Protein 8OKW (pdb70)

Foldseek 3Di:
DWQKKKKWFAAAQPKWKDAAQDKDFTAADPRTDHIDMDHQWDPQPRYPGAKIKGQKDFFAKKKKKKFWPWKAWPDAPKKKKKWKDFPPDTAFIDMHHVHIHGMGMGMDGGRGMDGGTMIGIIMHIPDGPTMIMGHNHDGPPIMMMMTMDGD/DWQKKKKWFAAAQPKWKDAAQDWDFTAAGVGTDHIDMDHQWDAQPRYDGAKIKGQKDFFAKKKKKKFWPWKAWPDAPKKKKKWKDFPDDIAFIDMHHVHIHGMGMGMDGGRGMDGGTMIGIIMHINDGPTMIMGHRHDGPPTMMMMTMDGD/DQFQKKKKWFAAAQPKFKDAAQDWDFTAAGPRTDFIDMDHQWDDQPRYPGAKIKGQKDFFAKKKKKKFWPWKAWPDAPKKKWKWKDFPPDIAFIDMHHVHIHGMGMGMDGGRGMDGGTMIGIIMHIPDGPTMIMGHRNDGPPTMMMMTMGGD

Sequence (454 aa):
TLMGSLTMLGKAGCQWEHANTSFASFSNVVACNTATVTGLASAPTEGKIPGIRFANLPAGDYELTVLIFSMYPVDAGVYCRYRLWDGTNFSGMAGAYESEIYQMTGLFSYATDQTNLTFYVQAQTLTATKNCRADITVPGQDKMQIYLKKLTLMGSLTMLGKAGCQWEHANTSFASFSNVVACNTATVTGLASAPTEGKIPGIRFANLPAGDYELTVLIFSMYPVDAGVYCRYRLWDGTNFSGMAGAYESEIYQMTGLFSYATDQTNLTFYVQAQTLTATKNCRADITVPGQDKMQIYLKKLSTLMGSLTMLGKAGCQWEHANTSFASFSNVVACNTATVTGLASAPTEGKIPGIRRFANLPAGDYELTVLIFSMYPVDAGVYCRYRLWDGTNFSGMAGAYESEIYQMTGLFSYATDQTNLTFYVQAQTLTATKNCRADITVPGQDKMQIYLKKL

Structure (mmCIF, N/CA/C/O backbone):
data_8OKW
#
_entry.id   8OKW
#
_cell.length_a   52.161
_cell.length_b   87.682
_cell.length_c   52.754
_cell.angle_alpha   90.00
_cell.angle_beta   118.88
_cell.angle_gamma   90.00
#
_symmetry.space_group_name_H-M   'P 1 21 1'
#
loop_
_entity.id
_entity.type
_entity.pdbx_description
1 polymer 'Cell wall surface anchor family protein'
2 water water
#
loop_
_atom_site.group_PDB
_atom_site.id
_atom_site.type_symbol
_atom_site.label_atom_id
_atom_site.label_alt_id
_atom_site.label_comp_id
_atom_site.label_asym_id
_atom_site.label_entity_id
_atom_site.label_seq_id
_atom_site.pdbx_PDB_ins_code
_atom_site.Cartn_x
_atom_site.Cartn_y
_atom_site.Cartn_z
_atom_site.occupancy
_atom_site.B_iso_or_equiv
_atom_site.auth_seq_id
_atom_site.auth_comp_id
_atom_site.auth_asym_id
_atom_site.auth_atom_id
_atom_site.pdbx_PDB_model_num
ATOM 1 N N . THR A 1 11 ? 25.032 -3.818 10.207 1.00 28.73 693 THR C N 1
ATOM 2 C CA . THR A 1 11 ? 25.552 -4.021 8.835 1.00 20.03 693 THR C CA 1
ATOM 3 C C . THR A 1 11 ? 24.566 -4.855 8.006 1.00 19.12 693 THR C C 1
ATOM 4 O O . THR A 1 11 ? 24.062 -5.860 8.473 1.00 13.28 693 THR C O 1
ATOM 8 N N . LEU A 1 12 ? 24.352 -4.382 6.802 1.00 12.88 694 LEU C N 1
ATOM 9 C CA . LEU A 1 12 ? 23.384 -4.990 5.853 1.00 13.24 694 LEU C CA 1
ATOM 10 C C . LEU A 1 12 ? 23.939 -6.317 5.315 1.00 17.62 694 LEU C C 1
ATOM 11 O O . LEU A 1 12 ? 24.794 -6.290 4.490 1.00 21.38 694 LEU C O 1
ATOM 16 N N . MET A 1 13 ? 23.449 -7.440 5.804 1.00 12.90 695 MET C N 1
ATOM 17 C CA . MET A 1 13 ? 23.910 -8.737 5.342 1.00 11.59 695 MET C CA 1
ATOM 18 C C . MET A 1 13 ? 23.429 -9.035 3.922 1.00 11.90 695 MET C C 1
ATOM 19 O O . MET A 1 13 ? 24.163 -9.653 3.132 1.00 12.82 695 MET C O 1
ATOM 24 N N . GLY A 1 14 ? 22.222 -8.604 3.575 1.00 7.84 696 GLY C N 1
ATOM 25 C CA . GLY A 1 14 ? 21.701 -8.833 2.239 1.00 8.46 696 GLY C CA 1
ATOM 26 C C . GLY A 1 14 ? 20.272 -8.346 2.154 1.00 10.20 696 GLY C C 1
ATOM 27 O O . GLY A 1 14 ? 19.605 -8.123 3.170 1.00 9.73 696 GLY C O 1
ATOM 28 N N . SER A 1 15 ? 19.799 -8.190 0.909 1.00 8.30 697 SER C N 1
ATOM 29 C CA . SER A 1 15 ? 18.429 -7.716 0.730 1.00 6.78 697 SER C CA 1
ATOM 30 C C . SER A 1 15 ? 17.780 -8.364 -0.488 1.00 9.22 697 SER C C 1
ATOM 31 O O . SER A 1 15 ? 18.456 -8.924 -1.361 1.00 9.03 697 SER C O 1
ATOM 34 N N . LEU A 1 16 ? 16.455 -8.233 -0.551 1.00 8.05 698 LEU C N 1
ATOM 35 C CA . LEU A 1 16 ? 15.634 -8.847 -1.587 1.00 7.47 698 LEU C CA 1
ATOM 36 C C . LEU A 1 16 ? 14.476 -7.890 -1.841 1.00 8.51 698 LEU C C 1
ATOM 37 O O . LEU A 1 16 ? 13.838 -7.426 -0.890 1.00 9.45 698 LEU C O 1
ATOM 42 N N . THR A 1 17 ? 14.259 -7.542 -3.113 1.00 8.79 699 THR C N 1
ATOM 43 C CA . THR A 1 17 ? 13.249 -6.579 -3.545 1.00 7.97 699 THR C CA 1
ATOM 44 C C . THR A 1 17 ? 12.434 -7.215 -4.657 1.00 10.92 699 THR C C 1
ATOM 45 O O . THR A 1 17 ? 13.008 -7.746 -5.608 1.00 11.19 699 THR C O 1
ATOM 49 N N . MET A 1 18 ? 11.106 -7.177 -4.549 1.00 7.45 700 MET C N 1
ATOM 50 C CA . MET A 1 18 ? 10.229 -7.637 -5.610 1.00 9.79 700 MET C CA 1
ATOM 51 C C . MET A 1 18 ? 9.248 -6.512 -5.872 1.00 7.49 700 MET C C 1
ATOM 52 O O . MET A 1 18 ? 8.574 -6.047 -4.944 1.00 7.17 700 MET C O 1
ATOM 57 N N . LEU A 1 19 ? 9.219 -6.039 -7.112 1.00 9.85 701 LEU C N 1
ATOM 58 C CA . LEU A 1 19 ? 8.314 -4.980 -7.539 1.00 8.79 701 LEU C CA 1
ATOM 59 C C . LEU A 1 19 ? 6.953 -5.579 -7.885 1.00 7.47 701 LEU C C 1
ATOM 60 O O . LEU A 1 19 ? 6.841 -6.728 -8.330 1.00 7.93 701 LEU C O 1
ATOM 65 N N . GLY A 1 20 ? 5.914 -4.804 -7.630 1.00 6.96 702 GLY C N 1
ATOM 66 C CA . GLY A 1 20 ? 4.562 -5.298 -7.781 1.00 6.86 702 GLY C CA 1
ATOM 67 C C . GLY A 1 20 ? 4.197 -5.553 -9.236 1.00 9.02 702 GLY C C 1
ATOM 68 O O . GLY A 1 20 ? 4.792 -5.022 -10.171 1.00 6.96 702 GLY C O 1
ATOM 69 N N . LYS A 1 21 ? 3.179 -6.391 -9.426 1.00 7.41 703 LYS C N 1
ATOM 70 C CA . LYS A 1 21 ? 2.841 -6.892 -10.750 1.00 8.64 703 LYS C CA 1
ATOM 71 C C . LYS A 1 21 ? 1.474 -7.538 -10.614 1.00 8.08 703 LYS C C 1
ATOM 72 O O . LYS A 1 21 ? 1.213 -8.215 -9.599 1.00 5.99 703 LYS C O 1
ATOM 78 N N . ALA A 1 22 ? 0.580 -7.258 -11.586 1.00 6.17 704 ALA C N 1
ATOM 79 C CA . ALA A 1 22 ? -0.763 -7.826 -11.571 1.00 7.06 704 ALA C CA 1
ATOM 80 C C . ALA A 1 22 ? -0.694 -9.330 -11.294 1.00 7.02 704 ALA C C 1
ATOM 81 O O . ALA A 1 22 ? 0.140 -10.044 -11.855 1.00 7.29 704 ALA C O 1
ATOM 83 N N . GLY A 1 23 ? -1.556 -9.820 -10.407 1.00 5.47 705 GLY C N 1
ATOM 84 C CA . GLY A 1 23 ? -1.553 -11.257 -10.127 1.00 7.05 705 GLY C CA 1
ATOM 85 C C . GLY A 1 23 ? -0.597 -11.684 -9.054 1.00 8.72 705 GLY C C 1
ATOM 86 O O . GLY A 1 23 ? -0.719 -12.818 -8.562 1.00 9.73 705 GLY C O 1
ATOM 87 N N . CYS A 1 24 ? 0.375 -10.822 -8.677 1.00 8.46 706 CYS C N 1
ATOM 88 C CA . CYS A 1 24 ? 1.362 -11.130 -7.626 1.00 7.31 706 CYS C CA 1
ATOM 89 C C . CYS A 1 24 ? 0.717 -10.881 -6.253 1.00 11.49 706 CYS C C 1
ATOM 90 O O . CYS A 1 24 ? 0.944 -9.855 -5.606 1.00 10.19 706 CYS C O 1
ATOM 93 N N . GLN A 1 25 ? -0.071 -11.843 -5.805 1.00 8.51 707 GLN C N 1
ATOM 94 C CA . GLN A 1 25 ? -0.567 -11.853 -4.445 1.00 9.32 707 GLN C CA 1
ATOM 95 C C . GLN A 1 25 ? -0.526 -13.296 -3.978 1.00 8.11 707 GLN C C 1
ATOM 96 O O . GLN A 1 25 ? -0.765 -14.219 -4.761 1.00 9.01 707 GLN C O 1
ATOM 102 N N . TRP A 1 26 ? -0.227 -13.468 -2.701 1.00 7.69 708 TRP C N 1
ATOM 103 C CA . TRP A 1 26 ? -0.108 -14.753 -2.042 1.00 8.83 708 TRP C CA 1
ATOM 104 C C . TRP A 1 26 ? -1.211 -14.885 -0.996 1.00 9.62 708 TRP C C 1
ATOM 105 O O . TRP A 1 26 ? -1.530 -13.915 -0.308 1.00 7.21 708 TRP C O 1
ATOM 116 N N . GLU A 1 27 ? -1.780 -16.080 -0.843 1.00 9.14 709 GLU C N 1
ATOM 117 C CA . GLU A 1 27 ? -2.752 -16.256 0.224 1.00 7.55 709 GLU C CA 1
ATOM 118 C C . GLU A 1 27 ? -2.871 -17.726 0.529 1.00 11.19 709 GLU C C 1
ATOM 119 O O . GLU A 1 27 ? -2.537 -18.580 -0.297 1.00 8.18 709 GLU C O 1
ATOM 125 N N . HIS A 1 28 ? -3.335 -17.997 1.746 1.00 8.92 710 HIS C N 1
ATOM 126 C CA . HIS A 1 28 ? -3.760 -19.350 2.096 1.00 9.95 710 HIS C CA 1
ATOM 127 C C . HIS A 1 28 ? -4.716 -19.230 3.265 1.00 7.05 710 HIS C C 1
ATOM 128 O O . HIS A 1 28 ? -4.863 -18.159 3.856 1.00 9.12 710 HIS C O 1
ATOM 135 N N . ALA A 1 29 ? -5.409 -20.317 3.536 1.00 7.53 711 ALA C N 1
ATOM 136 C CA . ALA A 1 29 ? -6.396 -20.388 4.604 1.00 9.89 711 ALA C CA 1
ATOM 137 C C . ALA A 1 29 ? -6.015 -21.480 5.583 1.00 8.78 711 ALA C C 1
ATOM 138 O O . ALA A 1 29 ? -6.857 -22.241 6.063 1.00 9.95 711 ALA C O 1
ATOM 140 N N . ASN A 1 30 ? -4.729 -21.554 5.889 1.00 9.64 712 ASN C N 1
ATOM 141 C CA . ASN A 1 30 ? -4.237 -22.551 6.823 1.00 11.12 712 ASN C CA 1
ATOM 142 C C . ASN A 1 30 ? -4.457 -22.037 8.234 1.00 11.81 712 ASN C C 1
ATOM 143 O O . ASN A 1 30 ? -4.057 -20.907 8.561 1.00 10.15 712 ASN C O 1
ATOM 148 N N . THR A 1 31 ? -5.124 -22.847 9.059 1.00 10.59 713 THR C N 1
ATOM 149 C CA . THR A 1 31 ? -5.296 -22.449 10.449 1.00 10.29 713 THR C CA 1
ATOM 150 C C . THR A 1 31 ? -4.067 -22.727 11.285 1.00 10.45 713 THR C C 1
ATOM 151 O O . THR A 1 31 ? -4.038 -22.345 12.454 1.00 13.35 713 THR C O 1
ATOM 155 N N . SER A 1 32 ? -3.046 -23.325 10.678 1.00 9.13 714 SER C N 1
ATOM 156 C CA . SER A 1 32 ? -1.741 -23.463 11.367 1.00 11.00 714 SER C CA 1
ATOM 157 C C . SER A 1 32 ? -0.764 -22.529 10.636 1.00 10.58 714 SER C C 1
ATOM 158 O O . SER A 1 32 ? -0.960 -22.311 9.428 1.00 10.65 714 SER C O 1
ATOM 161 N N . PHE A 1 33 ? 0.210 -21.961 11.343 1.00 8.06 715 PHE C N 1
ATOM 162 C CA . PHE A 1 33 ? 1.132 -21.004 10.689 1.00 8.42 715 PHE C CA 1
ATOM 163 C C . PHE A 1 33 ? 1.751 -21.688 9.470 1.00 10.69 715 PHE C C 1
ATOM 164 O O . PHE A 1 33 ? 2.214 -22.830 9.587 1.00 8.13 715 PHE C O 1
ATOM 172 N N . ALA A 1 34 ? 1.745 -20.992 8.337 1.00 7.62 716 ALA C N 1
ATOM 173 C CA . ALA A 1 34 ? 2.410 -21.568 7.152 1.00 10.59 716 ALA C CA 1
ATOM 174 C C . ALA A 1 34 ? 2.928 -20.475 6.217 1.00 10.92 716 ALA C C 1
ATOM 175 O O . ALA A 1 34 ? 2.310 -19.407 6.147 1.00 8.95 716 ALA C O 1
ATOM 177 N N . SER A 1 35 ? 4.051 -20.745 5.560 1.00 11.53 717 SER C N 1
ATOM 178 C CA . SER A 1 35 ? 4.599 -19.846 4.555 1.00 9.97 717 SER C CA 1
ATOM 179 C C . SER A 1 35 ? 3.673 -19.776 3.345 1.00 10.85 717 SER C C 1
ATOM 180 O O . SER A 1 35 ? 2.796 -20.627 3.148 1.00 7.74 717 SER C O 1
ATOM 183 N N . PHE A 1 36 ? 3.880 -18.754 2.526 1.00 9.75 718 PHE C N 1
ATOM 184 C CA . PHE A 1 36 ? 3.183 -18.676 1.249 1.00 9.35 718 PHE C CA 1
ATOM 185 C C . PHE A 1 36 ? 3.987 -19.438 0.196 1.00 14.83 718 PHE C C 1
ATOM 186 O O . PHE A 1 36 ? 5.152 -19.804 0.421 1.00 14.18 718 PHE C O 1
ATOM 194 N N . SER A 1 37 ? 3.354 -19.694 -0.963 1.00 10.20 719 SER C N 1
ATOM 195 C CA . SER A 1 37 ? 3.935 -20.541 -1.989 1.00 7.84 719 SER C CA 1
ATOM 196 C C . SER A 1 37 ? 4.108 -19.771 -3.299 1.00 10.31 719 SER C C 1
ATOM 197 O O . SER A 1 37 ? 3.476 -18.736 -3.518 1.00 9.97 719 SER C O 1
ATOM 200 N N . ASN A 1 38 ? 4.980 -20.301 -4.167 1.00 9.33 720 ASN C N 1
ATOM 201 C CA . ASN A 1 38 ? 5.334 -19.665 -5.420 1.00 11.34 720 ASN C CA 1
ATOM 202 C C . ASN A 1 38 ? 4.107 -19.242 -6.221 1.00 10.69 720 ASN C C 1
ATOM 203 O O . ASN A 1 38 ? 3.181 -20.027 -6.437 1.00 8.16 720 ASN C O 1
ATOM 208 N N . VAL A 1 39 ? 4.123 -17.991 -6.685 1.00 12.21 721 VAL C N 1
ATOM 209 C CA . VAL A 1 39 ? 3.140 -17.480 -7.654 1.00 11.15 721 VAL C CA 1
ATOM 210 C C . VAL A 1 39 ? 3.910 -17.053 -8.916 1.00 11.77 721 VAL C C 1
ATOM 211 O O . VAL A 1 39 ? 4.776 -16.168 -8.848 1.00 7.08 721 VAL C O 1
ATOM 215 N N . VAL A 1 40 ? 3.583 -17.666 -10.066 1.00 8.89 722 VAL C N 1
ATOM 216 C CA . VAL A 1 40 ? 4.413 -17.455 -11.257 1.00 10.98 722 VAL C CA 1
ATOM 217 C C . VAL A 1 40 ? 4.287 -16.010 -11.797 1.00 11.99 722 VAL C C 1
ATOM 218 O O . VAL A 1 40 ? 5.248 -15.465 -12.373 1.00 9.93 722 VAL C O 1
ATOM 222 N N . ALA A 1 41 ? 3.137 -15.358 -11.590 1.00 9.98 723 ALA C N 1
ATOM 223 C CA . ALA A 1 41 ? 2.955 -14.014 -12.103 1.00 9.13 723 ALA C CA 1
ATOM 224 C C . ALA A 1 41 ? 3.878 -12.987 -11.464 1.00 9.51 723 ALA C C 1
ATOM 225 O O . ALA A 1 41 ? 4.034 -11.902 -12.030 1.00 9.95 723 ALA C O 1
ATOM 227 N N . CYS A 1 42 ? 4.452 -13.270 -10.296 1.00 8.36 724 CYS C N 1
ATOM 228 C CA . CYS A 1 42 ? 5.288 -12.294 -9.614 1.00 9.35 724 CYS C CA 1
ATOM 229 C C . CYS A 1 42 ? 6.544 -12.000 -10.425 1.00 8.82 724 CYS C C 1
ATOM 230 O O . CYS A 1 42 ? 6.984 -12.819 -11.223 1.00 10.05 724 CYS C O 1
ATOM 233 N N . ASN A 1 43 ? 7.123 -10.818 -10.211 1.00 10.17 725 ASN C N 1
ATOM 234 C CA . ASN A 1 43 ? 8.406 -10.499 -10.796 1.00 9.86 725 ASN C CA 1
ATOM 235 C C . ASN A 1 43 ? 9.472 -11.315 -10.098 1.00 15.24 725 ASN C C 1
ATOM 236 O O . ASN A 1 43 ? 9.344 -11.637 -8.913 1.00 11.92 725 ASN C O 1
ATOM 241 N N . THR A 1 44 ? 10.550 -11.621 -10.833 1.00 10.98 726 THR C N 1
ATOM 242 C CA . THR A 1 44 ? 11.762 -12.102 -10.184 1.00 16.23 726 THR C CA 1
ATOM 243 C C . THR A 1 44 ? 12.323 -11.026 -9.248 1.00 10.73 726 THR C C 1
ATOM 244 O O . THR A 1 44 ? 12.389 -9.841 -9.599 1.00 7.62 726 THR C O 1
ATOM 248 N N . ALA A 1 45 ? 12.644 -11.429 -8.026 1.00 8.82 727 ALA C N 1
ATOM 249 C CA . ALA A 1 45 ? 13.246 -10.513 -7.064 1.00 11.24 727 ALA C CA 1
ATOM 250 C C . ALA A 1 45 ? 14.686 -10.201 -7.457 1.00 12.86 727 ALA C C 1
ATOM 251 O O . ALA A 1 45 ? 15.378 -11.049 -8.037 1.00 11.88 727 ALA C O 1
ATOM 253 N N . THR A 1 46 ? 15.139 -9.012 -7.039 1.00 9.08 728 THR C N 1
ATOM 254 C CA . THR A 1 46 ? 16.561 -8.623 -7.130 1.00 13.33 728 THR C CA 1
ATOM 255 C C . THR A 1 46 ? 17.175 -8.789 -5.727 1.00 13.17 728 THR C C 1
ATOM 256 O O . THR A 1 46 ? 16.517 -8.454 -4.749 1.00 11.12 728 THR C O 1
ATOM 260 N N . VAL A 1 47 ? 18.404 -9.276 -5.667 1.00 11.19 729 VAL C N 1
ATOM 261 C CA . VAL A 1 47 ? 19.042 -9.578 -4.400 1.00 11.09 729 VAL C CA 1
ATOM 262 C C . VAL A 1 47 ? 20.372 -8.837 -4.350 1.00 15.91 729 VAL C C 1
ATOM 263 O O . VAL A 1 47 ? 20.968 -8.519 -5.388 1.00 12.08 729 VAL C O 1
ATOM 267 N N . THR A 1 48 ? 20.797 -8.515 -3.120 1.00 10.90 730 THR C N 1
ATOM 268 C CA . THR A 1 48 ? 22.093 -7.925 -2.862 1.00 9.87 730 THR C CA 1
ATOM 269 C C . THR A 1 48 ? 22.743 -8.639 -1.686 1.00 13.85 730 THR C C 1
ATOM 270 O O . THR A 1 48 ? 22.062 -9.274 -0.850 1.00 10.31 730 THR C O 1
ATOM 274 N N . GLY A 1 49 ? 24.077 -8.477 -1.602 1.00 11.77 731 GLY C N 1
ATOM 275 C CA . GLY A 1 49 ? 24.856 -9.003 -0.501 1.00 10.12 731 GLY C CA 1
ATOM 276 C C . GLY A 1 49 ? 24.904 -10.518 -0.450 1.00 10.90 731 GLY C C 1
ATOM 277 O O . GLY A 1 49 ? 25.185 -11.179 -1.452 1.00 8.58 731 GLY C O 1
ATOM 278 N N . LEU A 1 50 ? 24.618 -11.087 0.715 1.00 8.86 732 LEU C N 1
ATOM 279 C CA . LEU A 1 50 ? 24.653 -12.531 0.888 1.00 11.93 732 LEU C CA 1
ATOM 280 C C . LEU A 1 50 ? 23.314 -13.189 0.590 1.00 10.45 732 LEU C C 1
ATOM 281 O O . LEU A 1 50 ? 23.184 -14.402 0.757 1.00 7.68 732 LEU C O 1
ATOM 286 N N . ALA A 1 51 ? 22.319 -12.425 0.127 1.00 9.49 733 ALA C N 1
ATOM 287 C CA . ALA A 1 51 ? 20.947 -12.904 0.070 1.00 6.46 733 ALA C CA 1
ATOM 288 C C . ALA A 1 51 ? 20.667 -13.572 -1.259 1.00 10.72 733 ALA C C 1
ATOM 289 O O . ALA A 1 51 ? 21.237 -13.208 -2.291 1.00 10.68 733 ALA C O 1
ATOM 291 N N . SER A 1 52 ? 19.730 -14.503 -1.249 1.00 10.09 734 SER C N 1
ATOM 292 C CA . SER A 1 52 ? 19.271 -15.114 -2.485 1.00 10.17 734 SER C CA 1
ATOM 293 C C . SER A 1 52 ? 17.761 -15.307 -2.381 1.00 10.56 734 SER C C 1
ATOM 294 O O . SER A 1 52 ? 17.164 -15.096 -1.325 1.00 10.82 734 SER C O 1
ATOM 297 N N . ALA A 1 53 ? 17.131 -15.690 -3.505 1.00 9.92 735 ALA C N 1
ATOM 298 C CA . ALA A 1 53 ? 15.712 -16.022 -3.428 1.00 11.80 735 ALA C CA 1
ATOM 299 C C . ALA A 1 53 ? 15.508 -17.362 -2.711 1.00 9.78 735 ALA C C 1
ATOM 300 O O . ALA A 1 53 ? 16.334 -18.280 -2.834 1.00 8.73 735 ALA C O 1
ATOM 302 N N . PRO A 1 54 ? 14.420 -17.501 -1.955 1.00 9.47 736 PRO C N 1
ATOM 303 C CA . PRO A 1 54 ? 14.099 -18.816 -1.389 1.00 8.07 736 PRO C CA 1
ATOM 304 C C . PRO A 1 54 ? 14.138 -19.865 -2.489 1.00 12.00 736 PRO C C 1
ATOM 305 O O . PRO A 1 54 ? 13.783 -19.596 -3.643 1.00 10.09 736 PRO C O 1
ATOM 309 N N . THR A 1 55 ? 14.569 -21.079 -2.132 1.00 9.30 737 THR C N 1
ATOM 310 C CA . THR A 1 55 ? 14.509 -22.155 -3.121 1.00 12.79 737 THR C CA 1
ATOM 311 C C . THR A 1 55 ? 13.065 -22.468 -3.499 1.00 12.70 737 THR C C 1
ATOM 312 O O . THR A 1 55 ? 12.820 -22.928 -4.609 1.00 13.20 737 THR C O 1
ATOM 316 N N . GLU A 1 56 ? 12.097 -22.142 -2.641 1.00 11.88 738 GLU C N 1
ATOM 317 C CA . GLU A 1 56 ? 10.685 -22.359 -2.977 1.00 11.66 738 GLU C CA 1
ATOM 318 C C . GLU A 1 56 ? 10.160 -21.423 -4.059 1.00 13.42 738 GLU C C 1
ATOM 319 O O . GLU A 1 56 ? 9.068 -21.667 -4.584 1.00 12.51 738 GLU C O 1
ATOM 325 N N . GLY A 1 57 ? 10.872 -20.348 -4.380 1.00 11.08 739 GLY C N 1
ATOM 326 C CA . GLY A 1 57 ? 10.470 -19.565 -5.541 1.00 11.09 739 GLY C CA 1
ATOM 327 C C . GLY A 1 57 ? 10.064 -18.158 -5.169 1.00 10.87 739 GLY C C 1
ATOM 328 O O . GLY A 1 57 ? 10.653 -17.585 -4.257 1.00 9.93 739 GLY C O 1
ATOM 329 N N . LYS A 1 58 ? 9.075 -17.594 -5.868 1.00 8.86 740 LYS C N 1
ATOM 330 C CA . LYS A 1 58 ? 8.631 -16.205 -5.667 1.00 9.85 740 LYS C CA 1
ATOM 331 C C . LYS A 1 58 ? 7.633 -16.177 -4.509 1.00 9.46 740 LYS C C 1
ATOM 332 O O . LYS A 1 58 ? 6.426 -16.386 -4.691 1.00 6.90 740 LYS C O 1
ATOM 338 N N . ILE A 1 59 ? 8.155 -15.981 -3.297 1.00 6.12 741 ILE C N 1
ATOM 339 C CA . ILE A 1 59 ? 7.317 -15.945 -2.094 1.00 9.54 741 ILE C CA 1
ATOM 340 C C . ILE A 1 59 ? 7.817 -14.811 -1.206 1.00 8.45 741 ILE C C 1
ATOM 341 O O . ILE A 1 59 ? 8.892 -14.260 -1.458 1.00 9.08 741 ILE C O 1
ATOM 346 N N . PRO A 1 60 ? 7.088 -14.446 -0.164 1.00 12.62 742 PRO C N 1
ATOM 347 C CA . PRO A 1 60 ? 7.621 -13.455 0.797 1.00 11.37 742 PRO C CA 1
ATOM 348 C C . PRO A 1 60 ? 8.629 -14.121 1.731 1.00 10.04 742 PRO C C 1
ATOM 349 O O . PRO A 1 60 ? 8.278 -14.824 2.694 1.00 9.80 742 PRO C O 1
ATOM 353 N N . GLY A 1 61 ? 9.899 -13.928 1.429 1.00 9.37 743 GLY C N 1
ATOM 354 C CA . GLY A 1 61 ? 10.967 -14.637 2.136 1.00 6.30 743 GLY C CA 1
ATOM 355 C C . GLY A 1 61 ? 12.296 -14.286 1.508 1.00 8.96 743 GLY C C 1
ATOM 356 O O . GLY A 1 61 ? 12.370 -13.679 0.423 1.00 5.48 743 GLY C O 1
ATOM 357 N N . ILE A 1 62 ? 13.358 -14.646 2.224 1.00 8.02 744 ILE C N 1
ATOM 358 C CA . ILE A 1 62 ? 14.704 -14.340 1.757 1.00 7.59 744 ILE C CA 1
ATOM 359 C C . ILE A 1 62 ? 15.626 -15.444 2.247 1.00 6.82 744 ILE C C 1
ATOM 360 O O . ILE A 1 62 ? 15.465 -15.938 3.370 1.00 8.04 744 ILE C O 1
ATOM 365 N N . ARG A 1 63 ? 16.592 -15.825 1.422 1.00 6.96 745 ARG C N 1
ATOM 366 C CA . ARG A 1 63 ? 17.477 -16.937 1.732 1.00 6.63 745 ARG C CA 1
ATOM 367 C C . ARG A 1 63 ? 18.916 -16.457 1.928 1.00 8.39 745 ARG C C 1
ATOM 368 O O . ARG A 1 63 ? 19.393 -15.568 1.201 1.00 9.12 745 ARG C O 1
ATOM 376 N N . PHE A 1 64 ? 19.609 -17.058 2.895 1.00 8.23 746 PHE C N 1
ATOM 377 C CA . PHE A 1 64 ? 21.036 -16.845 3.129 1.00 9.13 746 PHE C CA 1
ATOM 378 C C . PHE A 1 64 ? 21.704 -18.208 3.051 1.00 9.36 746 PHE C C 1
ATOM 379 O O . PHE A 1 64 ? 21.581 -19.015 3.974 1.00 9.95 746 PHE C O 1
ATOM 387 N N . ALA A 1 65 ? 22.415 -18.453 1.951 1.00 10.58 747 ALA C N 1
ATOM 388 C CA . ALA A 1 65 ? 23.104 -19.730 1.797 1.00 11.47 747 ALA C CA 1
ATOM 389 C C . ALA A 1 65 ? 24.110 -19.932 2.929 1.00 13.42 747 ALA C C 1
ATOM 390 O O . ALA A 1 65 ? 24.264 -21.050 3.464 1.00 8.65 747 ALA C O 1
ATOM 392 N N . ASN A 1 66 ? 24.785 -18.839 3.323 1.00 10.87 748 ASN C N 1
ATOM 393 C CA . ASN A 1 66 ? 25.671 -18.813 4.477 1.00 13.43 748 ASN C CA 1
ATOM 394 C C . ASN A 1 66 ? 25.360 -17.576 5.290 1.00 12.42 748 ASN C C 1
ATOM 395 O O . ASN A 1 66 ? 25.077 -16.512 4.721 1.00 11.61 748 ASN C O 1
ATOM 400 N N . LEU A 1 67 ? 25.418 -17.723 6.622 1.00 9.40 749 LEU C N 1
ATOM 401 C CA . LEU A 1 67 ? 25.262 -16.560 7.498 1.00 10.32 749 LEU C CA 1
ATOM 402 C C . LEU A 1 67 ? 26.124 -16.796 8.732 1.00 13.77 749 LEU C C 1
ATOM 403 O O . LEU A 1 67 ? 26.023 -17.869 9.335 1.00 12.42 749 LEU C O 1
ATOM 408 N N . PRO A 1 68 ? 27.002 -15.854 9.098 1.00 12.33 750 PRO C N 1
ATOM 409 C CA . PRO A 1 68 ? 27.867 -16.053 10.270 1.00 12.60 750 PRO C CA 1
ATOM 410 C C . PRO A 1 68 ? 27.058 -16.123 11.560 1.00 12.61 750 PRO C C 1
ATOM 411 O O . PRO A 1 68 ? 25.951 -15.591 11.651 1.00 10.57 750 PRO C O 1
ATOM 415 N N . ALA A 1 69 ? 27.636 -16.757 12.581 1.00 10.79 751 ALA C N 1
ATOM 416 C CA . ALA A 1 69 ? 27.057 -16.621 13.910 1.00 10.01 751 ALA C CA 1
ATOM 417 C C . ALA A 1 69 ? 26.873 -15.133 14.219 1.00 13.81 751 ALA C C 1
ATOM 418 O O . ALA A 1 69 ? 27.655 -14.288 13.759 1.00 13.03 751 ALA C O 1
ATOM 420 N N . GLY A 1 70 ? 25.818 -14.799 14.961 1.00 10.71 752 GLY C N 1
ATOM 421 C CA . GLY A 1 70 ? 25.596 -13.414 15.315 1.00 11.57 752 GLY C CA 1
ATOM 422 C C . GLY A 1 70 ? 24.152 -13.168 15.710 1.00 14.32 752 GLY C C 1
ATOM 423 O O . GLY A 1 70 ? 23.334 -14.092 15.785 1.00 12.41 752 GLY C O 1
ATOM 424 N N . ASP A 1 71 ? 23.873 -11.893 15.987 1.00 16.20 753 ASP C N 1
ATOM 425 C CA . ASP A 1 71 ? 22.522 -11.399 16.233 1.00 13.54 753 ASP C CA 1
ATOM 426 C C . ASP A 1 71 ? 22.072 -10.569 15.041 1.00 11.53 753 ASP C C 1
ATOM 427 O O . ASP A 1 71 ? 22.842 -9.754 14.526 1.00 13.49 753 ASP C O 1
ATOM 432 N N . TYR A 1 72 ? 20.828 -10.764 14.606 1.00 10.49 754 TYR C N 1
ATOM 433 C CA . TYR A 1 72 ? 20.353 -10.187 13.352 1.00 7.92 754 TYR C CA 1
ATOM 434 C C . TYR A 1 72 ? 18.961 -9.626 13.551 1.00 10.49 754 TYR C C 1
ATOM 435 O O . TYR A 1 72 ? 18.144 -10.197 14.280 1.00 11.75 754 TYR C O 1
ATOM 444 N N . GLU A 1 73 ? 18.715 -8.493 12.913 1.00 11.47 755 GLU C N 1
ATOM 445 C CA . GLU A 1 73 ? 17.388 -7.934 12.815 1.00 10.01 755 GLU C CA 1
ATOM 446 C C . GLU A 1 73 ? 16.901 -8.126 11.389 1.00 11.30 755 GLU C C 1
ATOM 447 O O . GLU A 1 73 ? 17.573 -7.707 10.434 1.00 10.54 755 GLU C O 1
ATOM 453 N N . LEU A 1 74 ? 15.735 -8.764 11.246 1.00 8.51 756 LEU C N 1
ATOM 454 C CA . LEU A 1 74 ? 15.105 -8.974 9.952 1.00 7.83 756 LEU C CA 1
ATOM 455 C C . LEU A 1 74 ? 13.980 -7.960 9.801 1.00 9.99 756 LEU C C 1
ATOM 456 O O . LEU A 1 74 ? 13.154 -7.792 10.718 1.00 9.86 756 LEU C O 1
ATOM 461 N N . THR A 1 75 ? 13.945 -7.280 8.663 1.00 6.87 757 THR C N 1
ATOM 462 C CA . THR A 1 75 ? 12.862 -6.354 8.375 1.00 6.35 757 THR C CA 1
ATOM 463 C C . THR A 1 75 ? 12.196 -6.703 7.054 1.00 8.45 757 THR C C 1
ATOM 464 O O . THR A 1 75 ? 12.880 -6.923 6.044 1.00 8.25 757 THR C O 1
ATOM 468 N N . VAL A 1 76 ? 10.863 -6.719 7.071 1.00 8.26 758 VAL C N 1
ATOM 469 C CA . VAL A 1 76 ? 10.006 -6.904 5.896 1.00 8.49 758 VAL C CA 1
ATOM 470 C C . VAL A 1 76 ? 9.179 -5.635 5.726 1.00 7.52 758 VAL C C 1
ATOM 471 O O . VAL A 1 76 ? 8.397 -5.275 6.606 1.00 8.72 758 VAL C O 1
ATOM 475 N N . LEU A 1 77 ? 9.387 -4.935 4.628 1.00 7.66 759 LEU C N 1
ATOM 476 C CA . LEU A 1 77 ? 8.520 -3.834 4.203 1.00 11.21 759 LEU C CA 1
ATOM 477 C C . LEU A 1 77 ? 7.630 -4.343 3.067 1.00 8.52 759 LEU C C 1
ATOM 478 O O . LEU A 1 77 ? 8.138 -4.813 2.037 1.00 8.16 759 LEU C O 1
ATOM 483 N N . ILE A 1 78 ? 6.318 -4.258 3.260 1.00 10.11 760 ILE C N 1
ATOM 484 C CA . ILE A 1 78 ? 5.391 -4.763 2.208 1.00 8.98 760 ILE C CA 1
ATOM 485 C C . ILE A 1 78 ? 4.069 -3.993 2.226 1.00 9.48 760 ILE C C 1
ATOM 486 O O . ILE A 1 78 ? 3.460 -3.882 3.299 1.00 10.24 760 ILE C O 1
ATOM 491 N N . PHE A 1 79 ? 3.672 -3.461 1.070 1.00 7.68 761 PHE C N 1
ATOM 492 C CA . PHE A 1 79 ? 2.329 -2.844 0.962 1.00 9.33 761 PHE C CA 1
ATOM 493 C C . PHE A 1 79 ? 1.532 -3.702 -0.029 1.00 9.36 761 PHE C C 1
ATOM 494 O O . PHE A 1 79 ? 1.679 -3.493 -1.239 1.00 8.67 761 PHE C O 1
ATOM 502 N N . SER A 1 80 ? 0.755 -4.665 0.478 1.00 9.24 762 SER C N 1
ATOM 503 C CA . SER A 1 80 ? 0.351 -4.764 1.905 1.00 11.81 762 SER C CA 1
ATOM 504 C C . SER A 1 80 ? -0.087 -6.196 2.227 1.00 11.52 762 SER C C 1
ATOM 505 O O . SER A 1 80 ? -0.192 -7.005 1.294 1.00 8.92 762 SER C O 1
ATOM 508 N N . MET A 1 81 ? -0.372 -6.462 3.503 1.00 9.49 763 MET C N 1
ATOM 509 C CA . MET A 1 81 ? -0.873 -7.801 3.908 1.00 7.95 763 MET C CA 1
ATOM 510 C C . MET A 1 81 ? -2.171 -7.616 4.701 1.00 10.26 763 MET C C 1
ATOM 511 O O . MET A 1 81 ? -2.211 -6.721 5.556 1.00 8.79 763 MET C O 1
ATOM 516 N N . TYR A 1 82 ? -3.190 -8.434 4.419 1.00 7.68 764 TYR C N 1
ATOM 517 C CA . TYR A 1 82 ? -4.480 -8.257 5.071 1.00 8.06 764 TYR C CA 1
ATOM 518 C C . TYR A 1 82 ? -5.267 -9.550 4.958 1.00 9.16 764 TYR C C 1
ATOM 519 O O . TYR A 1 82 ? -4.939 -10.407 4.137 1.00 7.44 764 TYR C O 1
ATOM 528 N N . PRO A 1 83 ? -6.293 -9.729 5.801 1.00 9.06 765 PRO C N 1
ATOM 529 C CA . PRO A 1 83 ? -7.244 -10.825 5.603 1.00 11.08 765 PRO C CA 1
ATOM 530 C C . PRO A 1 83 ? -8.198 -10.463 4.479 1.00 12.89 765 PRO C C 1
ATOM 531 O O . PRO A 1 83 ? -8.654 -9.321 4.370 1.00 12.78 765 PRO C O 1
ATOM 535 N N . VAL A 1 84 ? -8.439 -11.430 3.595 1.00 11.33 766 VAL C N 1
ATOM 536 C CA . VAL A 1 84 ? -9.242 -11.182 2.396 1.00 13.31 766 VAL C CA 1
ATOM 537 C C . VAL A 1 84 ? -10.656 -10.746 2.759 1.00 14.89 766 VAL C C 1
ATOM 538 O O . VAL A 1 84 ? -11.208 -9.811 2.158 1.00 13.30 766 VAL C O 1
ATOM 542 N N . ASP A 1 85 ? -11.262 -11.397 3.751 1.00 13.70 767 ASP C N 1
ATOM 543 C CA . ASP A 1 85 ? -12.660 -11.182 4.107 1.00 16.39 767 ASP C CA 1
ATOM 544 C C . ASP A 1 85 ? -12.800 -10.359 5.385 1.00 19.65 767 ASP C C 1
ATOM 545 O O . ASP A 1 85 ? -11.962 -10.422 6.287 1.00 14.74 767 ASP C O 1
ATOM 550 N N . ALA A 1 86 ? -13.892 -9.608 5.472 1.00 16.03 768 ALA C N 1
ATOM 551 C CA . ALA A 1 86 ? -14.200 -8.927 6.717 1.00 15.81 768 ALA C CA 1
ATOM 552 C C . ALA A 1 86 ? -14.586 -9.940 7.792 1.00 18.97 768 ALA C C 1
ATOM 553 O O . ALA A 1 86 ? -15.032 -11.066 7.504 1.00 13.83 768 ALA C O 1
ATOM 555 N N . GLY A 1 87 ? -14.408 -9.529 9.042 1.00 12.48 769 GLY C N 1
ATOM 556 C CA . GLY A 1 87 ? -14.747 -10.378 10.154 1.00 14.03 769 GLY C CA 1
ATOM 557 C C . GLY A 1 87 ? -13.792 -11.513 10.406 1.00 16.92 769 GLY C C 1
ATOM 558 O O . GLY A 1 87 ? -14.122 -12.410 11.198 1.00 17.07 769 GLY C O 1
ATOM 559 N N . VAL A 1 88 ? -12.608 -11.502 9.777 1.00 12.83 770 VAL C N 1
ATOM 560 C CA . VAL A 1 88 ? -11.659 -12.607 9.865 1.00 13.55 770 VAL C CA 1
ATOM 561 C C . VAL A 1 88 ? -10.373 -12.058 10.454 1.00 11.96 770 VAL C C 1
ATOM 562 O O . VAL A 1 88 ? -9.885 -11.008 10.009 1.00 12.74 770 VAL C O 1
ATOM 566 N N . TYR A 1 89 ? -9.838 -12.755 11.455 1.00 9.87 771 TYR C N 1
ATOM 567 C CA . TYR A 1 89 ? -8.585 -12.384 12.087 1.00 11.02 771 TYR C CA 1
ATOM 568 C C . TYR A 1 89 ? -7.460 -13.255 11.532 1.00 12.66 771 TYR C C 1
ATOM 569 O O . TYR A 1 89 ? -7.615 -14.481 11.427 1.00 13.24 771 TYR C O 1
ATOM 578 N N . CYS A 1 90 ? -6.342 -12.613 11.159 1.00 12.59 772 CYS C N 1
ATOM 579 C CA . CYS A 1 90 ? -5.145 -13.288 10.641 1.00 11.44 772 CYS C CA 1
ATOM 580 C C . CYS A 1 90 ? -3.940 -12.980 11.522 1.00 10.92 772 CYS C C 1
ATOM 581 O O . CYS A 1 90 ? -3.727 -11.824 11.888 1.00 11.75 772 CYS C O 1
ATOM 584 N N . ARG A 1 91 ? -3.148 -13.998 11.856 1.00 7.21 773 ARG C N 1
ATOM 585 C CA . ARG A 1 91 ? -1.869 -13.772 12.526 1.00 7.84 773 ARG C CA 1
ATOM 586 C C . ARG A 1 91 ? -0.751 -13.960 11.532 1.00 9.74 773 ARG C C 1
ATOM 587 O O . ARG A 1 91 ? -0.837 -14.813 10.651 1.00 10.54 773 ARG C O 1
ATOM 595 N N . TYR A 1 92 ? 0.272 -13.119 11.651 1.00 6.16 774 TYR C N 1
ATOM 596 C CA . TYR A 1 92 ? 1.461 -13.261 10.785 1.00 8.05 774 TYR C CA 1
ATOM 597 C C . TYR A 1 92 ? 2.694 -13.306 11.685 1.00 9.54 774 TYR C C 1
ATOM 598 O O . TYR A 1 92 ? 2.677 -12.678 12.755 1.00 8.06 774 TYR C O 1
ATOM 607 N N . ARG A 1 93 ? 3.711 -14.058 11.274 1.00 7.73 775 ARG C N 1
ATOM 608 C CA . ARG A 1 93 ? 4.961 -14.074 12.024 1.00 9.68 775 ARG C CA 1
ATOM 609 C C . ARG A 1 93 ? 6.141 -14.170 11.069 1.00 8.81 775 ARG C C 1
ATOM 610 O O . ARG A 1 93 ? 6.004 -14.582 9.910 1.00 9.64 775 ARG C O 1
ATOM 618 N N . LEU A 1 94 ? 7.305 -13.787 11.555 1.00 6.43 776 LEU C N 1
ATOM 619 C CA . LEU A 1 94 ? 8.538 -14.074 10.830 1.00 10.30 776 LEU C CA 1
ATOM 620 C C . LEU A 1 94 ? 9.124 -15.388 11.367 1.00 6.35 776 LEU C C 1
ATOM 621 O O . LEU A 1 94 ? 9.108 -15.620 12.568 1.00 8.86 776 LEU C O 1
ATOM 626 N N . TRP A 1 95 ? 9.639 -16.238 10.463 1.00 6.68 777 TRP C N 1
ATOM 627 C CA . TRP A 1 95 ? 10.021 -17.618 10.769 1.00 9.16 777 TRP C CA 1
ATOM 628 C C . TRP A 1 95 ? 11.345 -17.988 10.093 1.00 10.07 777 TRP C C 1
ATOM 629 O O . TRP A 1 95 ? 11.517 -17.743 8.899 1.00 8.22 777 TRP C O 1
ATOM 640 N N . ASP A 1 96 ? 12.300 -18.547 10.839 1.00 7.20 778 ASP C N 1
ATOM 641 C CA . ASP A 1 96 ? 13.561 -18.916 10.230 1.00 9.00 778 ASP C CA 1
ATOM 642 C C . ASP A 1 96 ? 13.690 -20.428 10.062 1.00 12.32 778 ASP C C 1
ATOM 643 O O . ASP A 1 96 ? 14.780 -20.928 9.750 1.00 10.12 778 ASP C O 1
ATOM 648 N N . GLY A 1 97 ? 12.600 -21.171 10.242 1.00 12.93 779 GLY C N 1
ATOM 649 C CA . GLY A 1 97 ? 12.632 -22.613 10.194 1.00 11.61 779 GLY C CA 1
ATOM 650 C C . GLY A 1 97 ? 12.674 -23.270 11.553 1.00 14.48 779 GLY C C 1
ATOM 651 O O . GLY A 1 97 ? 12.317 -24.456 11.666 1.00 19.02 779 GLY C O 1
ATOM 652 N N . THR A 1 98 ? 13.088 -22.540 12.574 1.00 12.46 780 THR C N 1
ATOM 653 C CA . THR A 1 98 ? 13.229 -23.033 13.947 1.00 16.12 780 THR C CA 1
ATOM 654 C C . THR A 1 98 ? 12.522 -22.144 14.957 1.00 16.09 780 THR C C 1
ATOM 655 O O . THR A 1 98 ? 11.827 -22.665 15.836 1.00 17.00 780 THR C O 1
ATOM 659 N N . ASN A 1 99 ? 12.734 -20.825 14.883 1.00 11.18 781 ASN C N 1
ATOM 660 C CA . ASN A 1 99 ? 12.165 -19.876 15.811 1.00 12.28 781 ASN C CA 1
ATOM 661 C C . ASN A 1 99 ? 11.345 -18.842 15.036 1.00 15.72 781 ASN C C 1
ATOM 662 O O . ASN A 1 99 ? 11.571 -18.595 13.833 1.00 9.61 781 ASN C O 1
ATOM 667 N N . PHE A 1 100 ? 10.376 -18.247 15.733 1.00 8.90 782 PHE C N 1
ATOM 668 C CA . PHE A 1 100 ? 9.622 -17.148 15.168 1.00 8.65 782 PHE C CA 1
ATOM 669 C C . PHE A 1 100 ? 9.967 -15.876 15.925 1.00 9.56 782 PHE C C 1
ATOM 670 O O . PHE A 1 100 ? 10.553 -15.924 17.015 1.00 9.21 782 PHE C O 1
ATOM 678 N N . SER A 1 101 ? 9.660 -14.732 15.293 1.00 9.79 783 SER C N 1
ATOM 679 C CA . SER A 1 101 ? 9.792 -13.405 15.899 1.00 8.10 783 SER C CA 1
ATOM 680 C C . SER A 1 101 ? 8.832 -12.454 15.189 1.00 7.68 783 SER C C 1
ATOM 681 O O . SER A 1 101 ? 8.375 -12.742 14.087 1.00 7.81 783 SER C O 1
ATOM 684 N N . GLY A 1 102 ? 8.449 -11.378 15.881 1.00 10.47 784 GLY C N 1
ATOM 685 C CA . GLY A 1 102 ? 7.715 -10.268 15.277 1.00 8.08 784 GLY C CA 1
ATOM 686 C C . GLY A 1 102 ? 6.278 -10.568 14.890 1.00 9.84 784 GLY C C 1
ATOM 687 O O . GLY A 1 102 ? 5.808 -10.106 13.846 1.00 7.69 784 GLY C O 1
ATOM 688 N N . MET A 1 103 ? 5.551 -11.312 15.726 1.00 9.51 785 MET C N 1
ATOM 689 C CA . MET A 1 103 ? 4.178 -11.667 15.421 1.00 7.51 785 MET C CA 1
ATOM 690 C C . MET A 1 103 ? 3.280 -10.430 15.374 1.00 7.61 785 MET C C 1
ATOM 691 O O . MET A 1 103 ? 3.396 -9.510 16.187 1.00 6.66 785 MET C O 1
ATOM 696 N N . ALA A 1 104 ? 2.359 -10.419 14.412 1.00 9.33 786 ALA C N 1
ATOM 697 C CA . ALA A 1 104 ? 1.444 -9.292 14.194 1.00 9.37 786 ALA C CA 1
ATOM 698 C C . ALA A 1 104 ? 0.072 -9.852 13.836 1.00 9.44 786 ALA C C 1
ATOM 699 O O . ALA A 1 104 ? -0.076 -11.030 13.490 1.00 7.90 786 ALA C O 1
ATOM 701 N N . GLY A 1 105 ? -0.949 -9.015 13.944 1.00 9.36 787 GLY C N 1
ATOM 702 C CA . GLY A 1 105 ? -2.300 -9.443 13.653 1.00 10.29 787 GLY C CA 1
ATOM 703 C C . GLY A 1 105 ? -2.975 -8.451 12.725 1.00 12.00 787 GLY C C 1
ATOM 704 O O . GLY A 1 105 ? -2.535 -7.306 12.567 1.00 9.26 787 GLY C O 1
ATOM 705 N N . ALA A 1 106 ? -4.054 -8.921 12.094 1.00 7.86 788 ALA C N 1
ATOM 706 C CA . ALA A 1 106 ? -4.820 -8.062 11.200 1.00 9.67 788 ALA C CA 1
ATOM 707 C C . ALA A 1 106 ? -6.278 -8.513 11.233 1.00 10.39 788 ALA C C 1
ATOM 708 O O . ALA A 1 106 ? -6.583 -9.717 11.296 1.00 8.84 788 ALA C O 1
ATOM 710 N N . TYR A 1 107 ? -7.161 -7.521 11.266 1.00 10.62 789 TYR C N 1
ATOM 711 C CA . TYR A 1 107 ? -8.591 -7.745 11.277 1.00 9.64 789 TYR C CA 1
ATOM 712 C C . TYR A 1 107 ? -9.193 -6.500 10.646 1.00 12.72 789 TYR C C 1
ATOM 713 O O . TYR A 1 107 ? -9.135 -5.411 11.245 1.00 11.03 789 TYR C O 1
ATOM 722 N N . GLU A 1 108 ? -9.713 -6.633 9.423 1.00 10.73 790 GLU C N 1
ATOM 723 C CA . GLU A 1 108 ? -10.217 -5.469 8.714 1.00 11.69 790 GLU C CA 1
ATOM 724 C C . GLU A 1 108 ? -9.170 -4.343 8.725 1.00 14.34 790 GLU C C 1
ATOM 725 O O . GLU A 1 108 ? -9.463 -3.153 8.896 1.00 15.48 790 GLU C O 1
ATOM 731 N N . SER A 1 109 ? -7.919 -4.732 8.500 1.00 12.31 791 SER C N 1
ATOM 732 C CA . SER A 1 109 ? -6.773 -3.874 8.697 1.00 10.45 791 SER C CA 1
ATOM 733 C C . SER A 1 109 ? -5.620 -4.520 7.936 1.00 13.37 791 SER C C 1
ATOM 734 O O . SER A 1 109 ? -5.717 -5.671 7.482 1.00 9.47 791 SER C O 1
ATOM 737 N N . GLU A 1 110 ? -4.516 -3.786 7.833 1.00 10.31 792 GLU C N 1
ATOM 738 C CA . GLU A 1 110 ? -3.365 -4.207 7.034 1.00 9.11 792 GLU C CA 1
ATOM 739 C C . GLU A 1 110 ? -2.083 -4.181 7.859 1.00 9.93 792 GLU C C 1
ATOM 740 O O . GLU A 1 110 ? -1.969 -3.475 8.870 1.00 10.41 792 GLU C O 1
ATOM 746 N N . ILE A 1 111 ? -1.116 -4.963 7.393 1.00 8.80 793 ILE C N 1
ATOM 747 C CA . ILE A 1 111 ? 0.254 -4.933 7.868 1.00 8.12 793 ILE C CA 1
ATOM 748 C C . ILE A 1 111 ? 1.149 -4.410 6.741 1.00 9.88 793 ILE C C 1
ATOM 749 O O . ILE A 1 111 ? 1.086 -4.883 5.590 1.00 8.86 793 ILE C O 1
ATOM 754 N N . TYR A 1 112 ? 1.999 -3.452 7.090 1.00 7.04 794 TYR C N 1
ATOM 755 C CA . TYR A 1 112 ? 2.906 -2.818 6.165 1.00 7.35 794 TYR C CA 1
ATOM 756 C C . TYR A 1 112 ? 4.360 -3.126 6.475 1.00 8.55 794 TYR C C 1
ATOM 757 O O . TYR A 1 112 ? 5.213 -2.905 5.611 1.00 7.66 794 TYR C O 1
ATOM 766 N N . GLN A 1 113 ? 4.660 -3.596 7.688 1.00 10.91 795 GLN C N 1
ATOM 767 C CA . GLN A 1 113 ? 6.048 -3.829 8.093 1.00 10.33 795 GLN C CA 1
ATOM 768 C C . GLN A 1 113 ? 6.090 -4.941 9.129 1.00 10.16 795 GLN C C 1
ATOM 769 O O . GLN A 1 113 ? 5.155 -5.121 9.908 1.00 12.94 795 GLN C O 1
ATOM 775 N N . MET A 1 114 ? 7.145 -5.718 9.098 1.00 9.33 796 MET C N 1
ATOM 776 C CA . MET A 1 114 ? 7.383 -6.692 10.155 1.00 10.00 796 MET C CA 1
ATOM 777 C C . MET A 1 114 ? 8.861 -6.663 10.504 1.00 9.61 796 MET C C 1
ATOM 778 O O . MET A 1 114 ? 9.710 -6.439 9.640 1.00 8.43 796 MET C O 1
ATOM 783 N N . THR A 1 115 ? 9.153 -6.890 11.783 1.00 10.20 797 THR C N 1
ATOM 784 C CA . THR A 1 115 ? 10.494 -6.825 12.334 1.00 8.81 797 THR C CA 1
ATOM 785 C C . THR A 1 115 ? 10.702 -8.012 13.268 1.00 8.88 797 THR C C 1
ATOM 786 O O . THR A 1 115 ? 9.830 -8.326 14.080 1.00 9.28 797 THR C O 1
ATOM 790 N N . GLY A 1 116 ? 11.838 -8.679 13.137 1.00 7.67 798 GLY C N 1
ATOM 791 C CA . GLY A 1 116 ? 12.139 -9.828 13.975 1.00 8.56 798 GLY C CA 1
ATOM 792 C C . GLY A 1 116 ? 13.578 -9.801 14.438 1.00 10.44 798 GLY C C 1
ATOM 793 O O . GLY A 1 116 ? 14.458 -9.293 13.746 1.00 10.19 798 GLY C O 1
ATOM 794 N N . LEU A 1 117 ? 13.818 -10.417 15.602 1.00 7.72 799 LEU C N 1
ATOM 795 C CA . LEU A 1 117 ? 15.152 -10.571 16.159 1.00 9.96 799 LEU C CA 1
ATOM 796 C C . LEU A 1 117 ? 15.522 -12.049 16.200 1.00 10.70 799 LEU C C 1
ATOM 797 O O . LEU A 1 117 ? 14.828 -12.841 16.852 1.00 10.07 799 LEU C O 1
ATOM 802 N N . PHE A 1 118 ? 16.657 -12.404 15.581 1.00 12.10 800 PHE C N 1
ATOM 803 C CA . PHE A 1 118 ? 17.117 -13.784 15.500 1.00 9.04 800 PHE C CA 1
ATOM 804 C C . PHE A 1 118 ? 18.581 -13.880 15.885 1.00 13.27 800 PHE C C 1
ATOM 805 O O . PHE A 1 118 ? 19.383 -13.053 15.449 1.00 17.81 800 PHE C O 1
ATOM 813 N N . SER A 1 119 ? 18.967 -14.908 16.646 1.00 10.89 801 SER C N 1
ATOM 814 C CA . SER A 1 119 ? 20.373 -15.068 17.019 1.00 16.32 801 SER C CA 1
ATOM 815 C C . SER A 1 119 ? 20.842 -16.492 16.735 1.00 14.56 801 SER C C 1
ATOM 816 O O . SER A 1 119 ? 20.064 -17.439 16.889 1.00 14.62 801 SER C O 1
ATOM 819 N N . TYR A 1 120 ? 22.118 -16.630 16.349 1.00 11.16 802 TYR C N 1
ATOM 820 C CA . TYR A 1 120 ? 22.733 -17.922 16.024 1.00 11.87 802 TYR C CA 1
ATOM 821 C C . TYR A 1 120 ? 24.106 -17.999 16.677 1.00 13.32 802 TYR C C 1
ATOM 822 O O . TYR A 1 120 ? 24.933 -17.089 16.508 1.00 11.16 802 TYR C O 1
ATOM 831 N N . ALA A 1 121 ? 24.333 -19.062 17.451 1.00 13.55 803 ALA C N 1
ATOM 832 C CA . ALA A 1 121 ? 25.602 -19.215 18.131 1.00 11.71 803 ALA C CA 1
ATOM 833 C C . ALA A 1 121 ? 26.671 -19.809 17.224 1.00 17.91 803 ALA C C 1
ATOM 834 O O . ALA A 1 121 ? 27.866 -19.783 17.578 1.00 17.20 803 ALA C O 1
ATOM 836 N N . THR A 1 122 ? 26.273 -20.388 16.088 1.00 13.59 804 THR C N 1
ATOM 837 C CA . THR A 1 122 ? 27.215 -20.956 15.138 1.00 15.13 804 THR C CA 1
ATOM 838 C C . THR A 1 122 ? 26.804 -20.528 13.741 1.00 12.67 804 THR C C 1
ATOM 839 O O . THR A 1 122 ? 25.656 -20.149 13.526 1.00 13.36 804 THR C O 1
ATOM 843 N N . ASP A 1 123 ? 27.760 -20.596 12.802 1.00 11.51 805 ASP C N 1
ATOM 844 C CA . ASP A 1 123 ? 27.493 -20.281 11.404 1.00 13.00 805 ASP C CA 1
ATOM 845 C C . ASP A 1 123 ? 26.367 -21.149 10.853 1.00 13.23 805 ASP C C 1
ATOM 846 O O . ASP A 1 123 ? 26.263 -22.338 11.156 1.00 8.59 805 ASP C O 1
ATOM 851 N N . GLN A 1 124 ? 25.536 -20.540 10.010 1.00 11.20 806 GLN C N 1
ATOM 852 C CA . GLN A 1 124 ? 24.356 -21.163 9.441 1.00 12.09 806 GLN C CA 1
ATOM 853 C C . GLN A 1 124 ? 24.552 -21.386 7.943 1.00 9.62 806 GLN C C 1
ATOM 854 O O . GLN A 1 124 ? 25.250 -20.623 7.273 1.00 9.56 806 GLN C O 1
ATOM 860 N N . THR A 1 125 ? 23.939 -22.451 7.413 1.00 7.97 807 THR C N 1
ATOM 861 C CA . THR A 1 125 ? 23.913 -22.677 5.978 1.00 9.12 807 THR C CA 1
ATOM 862 C C . THR A 1 125 ? 22.468 -22.878 5.545 1.00 9.91 807 THR C C 1
ATOM 863 O O . THR A 1 125 ? 21.641 -23.353 6.326 1.00 9.01 807 THR C O 1
ATOM 867 N N . ASN A 1 126 ? 22.153 -22.484 4.317 1.00 9.76 808 ASN C N 1
ATOM 868 C CA . ASN A 1 126 ? 20.824 -22.734 3.743 1.00 7.40 808 ASN C CA 1
ATOM 869 C C . ASN A 1 126 ? 19.715 -22.292 4.704 1.00 10.02 808 ASN C C 1
ATOM 870 O O . ASN A 1 126 ? 18.771 -23.040 5.026 1.00 8.47 808 ASN C O 1
ATOM 875 N N . LEU A 1 127 ? 19.820 -21.056 5.155 1.00 7.93 809 LEU C N 1
ATOM 876 C CA . LEU A 1 127 ? 18.919 -20.535 6.171 1.00 10.39 809 LEU C CA 1
ATOM 877 C C . LEU A 1 127 ? 17.920 -19.643 5.456 1.00 9.33 809 LEU C C 1
ATOM 878 O O . LEU A 1 127 ? 18.322 -18.669 4.815 1.00 8.64 809 LEU C O 1
ATOM 883 N N . THR A 1 128 ? 16.635 -19.966 5.532 1.00 9.04 810 THR C N 1
ATOM 884 C CA . THR A 1 128 ? 15.653 -19.112 4.868 1.00 8.18 810 THR C CA 1
ATOM 885 C C . THR A 1 128 ? 14.731 -18.481 5.909 1.00 9.96 810 THR C C 1
ATOM 886 O O . THR A 1 128 ? 14.290 -19.160 6.839 1.00 8.83 810 THR C O 1
ATOM 890 N N . PHE A 1 129 ? 14.471 -17.183 5.775 1.00 9.99 811 PHE C N 1
ATOM 891 C CA . PHE A 1 129 ? 13.469 -16.482 6.581 1.00 8.65 811 PHE C CA 1
ATOM 892 C C . PHE A 1 129 ? 12.199 -16.312 5.752 1.00 9.65 811 PHE C C 1
ATOM 893 O O . PHE A 1 129 ? 12.266 -15.910 4.570 1.00 6.86 811 PHE C O 1
ATOM 901 N N . TYR A 1 130 ? 11.045 -16.590 6.385 1.00 7.86 812 TYR C N 1
ATOM 902 C CA . TYR A 1 130 ? 9.727 -16.602 5.772 1.00 7.38 812 TYR C CA 1
ATOM 903 C C . TYR A 1 130 ? 8.795 -15.662 6.509 1.00 8.95 812 TYR C C 1
ATOM 904 O O . TYR A 1 130 ? 8.853 -15.552 7.736 1.00 8.88 812 TYR C O 1
ATOM 913 N N . VAL A 1 131 ? 7.916 -15.001 5.759 1.00 8.05 813 VAL C N 1
ATOM 914 C CA . VAL A 1 131 ? 6.673 -14.495 6.321 1.00 7.00 813 VAL C CA 1
ATOM 915 C C . VAL A 1 131 ? 5.673 -15.649 6.373 1.00 8.90 813 VAL C C 1
ATOM 916 O O . VAL A 1 131 ? 5.446 -16.328 5.366 1.00 11.94 813 VAL C O 1
ATOM 920 N N . GLN A 1 132 ? 5.061 -15.878 7.525 1.00 9.30 814 GLN C N 1
ATOM 921 C CA . GLN A 1 132 ? 4.057 -16.923 7.649 1.00 6.97 814 GLN C CA 1
ATOM 922 C C . GLN A 1 132 ? 2.768 -16.310 8.154 1.00 11.38 814 GLN C C 1
ATOM 923 O O . GLN A 1 132 ? 2.785 -15.257 8.808 1.00 9.92 814 GLN C O 1
ATOM 929 N N . ALA A 1 133 ? 1.654 -16.999 7.903 1.00 8.06 815 ALA C N 1
ATOM 930 C CA . ALA A 1 133 ? 0.347 -16.511 8.317 1.00 7.35 815 ALA C CA 1
ATOM 931 C C . ALA A 1 133 ? -0.505 -17.679 8.782 1.00 8.91 815 ALA C C 1
ATOM 932 O O . ALA A 1 133 ? -0.245 -18.837 8.462 1.00 8.10 815 ALA C O 1
ATOM 934 N N . GLN A 1 134 ? -1.560 -17.331 9.517 1.00 8.13 816 GLN C N 1
ATOM 935 C CA . GLN A 1 134 ? -2.504 -18.339 10.050 1.00 10.33 816 GLN C CA 1
ATOM 936 C C . GLN A 1 134 ? -3.873 -17.660 10.142 1.00 11.92 816 GLN C C 1
ATOM 937 O O . GLN A 1 134 ? -3.952 -16.590 10.759 1.00 12.54 816 GLN C O 1
ATOM 943 N N . THR A 1 135 ? -4.883 -18.215 9.478 1.00 7.64 817 THR C N 1
ATOM 944 C CA . THR A 1 135 ? -6.224 -17.666 9.623 1.00 8.69 817 THR C CA 1
ATOM 945 C C . THR A 1 135 ? -6.924 -18.241 10.844 1.00 8.60 817 THR C C 1
ATOM 946 O O . THR A 1 135 ? -6.694 -19.388 11.246 1.00 14.30 817 THR C O 1
ATOM 950 N N . LEU A 1 136 ? -7.806 -17.444 11.441 1.00 10.87 818 LEU C N 1
ATOM 951 C CA . LEU A 1 136 ? -8.575 -17.947 12.573 1.00 10.94 818 LEU C CA 1
ATOM 952 C C . LEU A 1 136 ? -9.936 -18.439 12.146 1.00 12.78 818 LEU C C 1
ATOM 953 O O . LEU A 1 136 ? -10.716 -18.800 13.004 1.00 13.60 818 LEU C O 1
ATOM 958 N N . THR A 1 137 ? -10.241 -18.457 10.840 1.00 13.87 819 THR C N 1
ATOM 959 C CA . THR A 1 137 ? -11.470 -19.055 10.314 1.00 14.25 819 THR C CA 1
ATOM 960 C C . THR A 1 137 ? -11.131 -19.917 9.106 1.00 12.79 819 THR C C 1
ATOM 961 O O . THR A 1 137 ? -10.589 -19.420 8.109 1.00 11.97 819 THR C O 1
ATOM 965 N N . ALA A 1 138 ? -11.448 -21.202 9.178 1.00 14.68 820 ALA C N 1
ATOM 966 C CA . ALA A 1 138 ? -11.106 -22.087 8.072 1.00 14.41 820 ALA C CA 1
ATOM 967 C C . ALA A 1 138 ? -11.826 -21.638 6.799 1.00 14.61 820 ALA C C 1
ATOM 968 O O . ALA A 1 138 ? -12.947 -21.118 6.855 1.00 10.52 820 ALA C O 1
ATOM 970 N N . THR A 1 139 ? -11.162 -21.821 5.648 1.00 13.48 821 THR C N 1
ATOM 971 C CA . THR A 1 139 ? -11.603 -21.444 4.307 1.00 10.60 821 THR C CA 1
ATOM 972 C C . THR A 1 139 ? -11.452 -19.941 4.035 1.00 16.71 821 THR C C 1
ATOM 973 O O . THR A 1 139 ? -11.596 -19.535 2.884 1.00 12.90 821 THR C O 1
ATOM 977 N N . LYS A 1 140 ? -11.131 -19.110 5.033 1.00 12.64 822 LYS C N 1
ATOM 978 C CA . LYS A 1 140 ? -10.990 -17.668 4.860 1.00 15.08 822 LYS C CA 1
ATOM 979 C C . LYS A 1 140 ? -9.507 -17.324 4.804 1.00 14.10 822 LYS C C 1
ATOM 980 O O . LYS A 1 140 ? -8.759 -17.649 5.737 1.00 10.23 822 LYS C O 1
ATOM 986 N N . ASN A 1 141 ? -9.098 -16.635 3.736 1.00 9.38 823 ASN C N 1
ATOM 987 C CA . ASN A 1 141 ? -7.689 -16.516 3.442 1.00 10.36 823 ASN C CA 1
ATOM 988 C C . ASN A 1 141 ? -7.029 -15.309 4.111 1.00 12.47 823 ASN C C 1
ATOM 989 O O . ASN A 1 141 ? -7.649 -14.275 4.329 1.00 12.21 823 ASN C O 1
ATOM 994 N N . CYS A 1 142 ? -5.750 -15.488 4.465 1.00 11.52 824 CYS C N 1
ATOM 995 C CA . CYS A 1 142 ? -4.827 -14.402 4.760 1.00 10.08 824 CYS C CA 1
ATOM 996 C C . CYS A 1 142 ? -3.980 -14.145 3.526 1.00 14.61 824 CYS C C 1
ATOM 997 O O . CYS A 1 142 ? -3.538 -15.104 2.867 1.00 10.06 824 CYS C O 1
ATOM 1000 N N . ARG A 1 143 ? -3.746 -12.847 3.220 1.00 9.57 825 ARG C N 1
ATOM 1001 C CA . ARG A 1 143 ? -3.166 -12.468 1.950 1.00 6.69 825 ARG C CA 1
ATOM 1002 C C . ARG A 1 143 ? -1.992 -11.532 2.156 1.00 8.31 825 ARG C C 1
ATOM 1003 O O . ARG A 1 143 ? -1.965 -10.736 3.092 1.00 8.78 825 ARG C O 1
ATOM 1011 N N . ALA A 1 144 ? -1.020 -11.647 1.256 1.00 6.26 826 ALA C N 1
ATOM 1012 C CA . ALA A 1 144 ? 0.008 -10.659 1.002 1.00 7.07 826 ALA C CA 1
ATOM 1013 C C . ALA A 1 144 ? -0.118 -10.264 -0.469 1.00 9.96 826 ALA C C 1
ATOM 1014 O O . ALA A 1 144 ? -0.188 -11.127 -1.346 1.00 8.82 826 ALA C O 1
ATOM 1016 N N . ASP A 1 145 ? -0.149 -8.973 -0.741 1.00 8.22 827 ASP C N 1
ATOM 1017 C CA . ASP A 1 145 ? -0.681 -8.439 -2.001 1.00 9.60 827 ASP C CA 1
ATOM 1018 C C . ASP A 1 145 ? 0.286 -7.388 -2.527 1.00 9.33 827 ASP C C 1
ATOM 1019 O O . ASP A 1 145 ? 0.397 -6.318 -1.923 1.00 10.50 827 ASP C O 1
ATOM 1024 N N . ILE A 1 146 ? 1.036 -7.686 -3.616 1.00 8.85 828 ILE C N 1
ATOM 1025 C CA . ILE A 1 146 ? 1.789 -6.602 -4.283 1.00 7.72 828 ILE C CA 1
ATOM 1026 C C . ILE A 1 146 ? 1.387 -6.544 -5.759 1.00 9.80 828 ILE C C 1
ATOM 1027 O O . ILE A 1 146 ? 2.229 -6.701 -6.666 1.00 7.61 828 ILE C O 1
ATOM 1032 N N . THR A 1 147 ? 0.077 -6.327 -6.012 1.00 8.68 829 THR C N 1
ATOM 1033 C CA . THR A 1 147 ? -0.493 -6.397 -7.358 1.00 8.13 829 THR C CA 1
ATOM 1034 C C . THR A 1 147 ? -0.544 -5.068 -8.088 1.00 7.70 829 THR C C 1
ATOM 1035 O O . THR A 1 147 ? -1.112 -5.028 -9.182 1.00 8.28 829 THR C O 1
ATOM 1039 N N . VAL A 1 148 ? -0.024 -3.975 -7.522 1.00 7.91 830 VAL C N 1
ATOM 1040 C CA . VAL A 1 148 ? -0.151 -2.656 -8.169 1.00 9.46 830 VAL C CA 1
ATOM 1041 C C . VAL A 1 148 ? 1.238 -2.137 -8.549 1.00 10.60 830 VAL C C 1
ATOM 1042 O O . VAL A 1 148 ? 1.966 -1.594 -7.695 1.00 10.89 830 VAL C O 1
ATOM 1046 N N . PRO A 1 149 ? 1.642 -2.239 -9.801 1.00 8.42 831 PRO C N 1
ATOM 1047 C CA . PRO A 1 149 ? 2.981 -1.773 -10.159 1.00 10.39 831 PRO C CA 1
ATOM 1048 C C . PRO A 1 149 ? 3.123 -0.284 -9.903 1.00 12.47 831 PRO C C 1
ATOM 1049 O O . PRO A 1 149 ? 2.194 0.497 -10.162 1.00 10.50 831 PRO C O 1
ATOM 1053 N N . GLY A 1 150 ? 4.333 0.107 -9.477 1.00 10.99 832 GLY C N 1
ATOM 1054 C CA . GLY A 1 150 ? 4.632 1.469 -9.108 1.00 12.72 832 GLY C CA 1
ATOM 1055 C C . GLY A 1 150 ? 4.068 1.891 -7.773 1.00 16.32 832 GLY C C 1
ATOM 1056 O O . GLY A 1 150 ? 4.468 2.942 -7.240 1.00 21.85 832 GLY C O 1
ATOM 1057 N N . GLN A 1 151 ? 3.131 1.146 -7.215 1.00 11.24 833 GLN C N 1
ATOM 1058 C CA . GLN A 1 151 ? 2.698 1.432 -5.860 1.00 12.77 833 GLN C CA 1
ATOM 1059 C C . GLN A 1 151 ? 3.172 0.381 -4.865 1.00 13.53 833 GLN C C 1
ATOM 1060 O O . GLN A 1 151 ? 3.672 0.730 -3.796 1.00 11.21 833 GLN C O 1
ATOM 1066 N N . ASP A 1 152 ? 2.951 -0.888 -5.208 1.00 10.70 834 ASP C N 1
ATOM 1067 C CA . ASP A 1 152 ? 3.267 -1.986 -4.262 1.00 11.52 834 ASP C CA 1
ATOM 1068 C C . ASP A 1 152 ? 4.666 -2.542 -4.511 1.00 11.51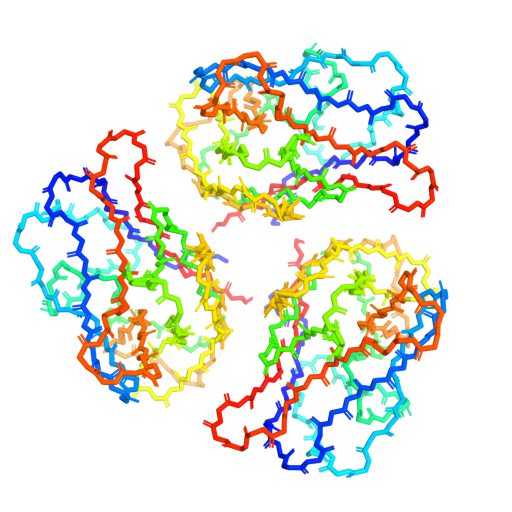 834 ASP C C 1
ATOM 1069 O O . ASP A 1 152 ? 5.055 -2.706 -5.680 1.00 10.07 834 ASP C O 1
ATOM 1074 N N . LYS A 1 153 ? 5.322 -2.921 -3.432 1.00 10.11 835 LYS C N 1
ATOM 1075 C CA . LYS A 1 153 ? 6.686 -3.461 -3.548 1.00 9.81 835 LYS C CA 1
ATOM 1076 C C . LYS A 1 153 ? 6.981 -4.235 -2.266 1.00 11.71 835 LYS C C 1
ATOM 1077 O O . LYS A 1 153 ? 6.389 -3.910 -1.246 1.00 9.28 835 LYS C O 1
ATOM 1083 N N . MET A 1 154 ? 7.886 -5.199 -2.376 1.00 10.08 836 MET C N 1
ATOM 1084 C CA . MET A 1 154 ? 8.294 -5.940 -1.163 1.00 10.62 836 MET C CA 1
ATOM 1085 C C . MET A 1 154 ? 9.807 -5.779 -1.011 1.00 10.68 836 MET C C 1
ATOM 1086 O O . MET A 1 154 ? 10.523 -6.042 -1.985 1.00 8.94 836 MET C O 1
ATOM 1091 N N . GLN A 1 155 ? 10.236 -5.284 0.155 1.00 7.85 837 GLN C N 1
ATOM 1092 C CA . GLN A 1 155 ? 11.682 -5.120 0.458 1.00 5.79 837 GLN C CA 1
ATOM 1093 C C . GLN A 1 155 ? 11.980 -5.885 1.749 1.00 7.93 837 GLN C C 1
ATOM 1094 O O . GLN A 1 155 ? 11.359 -5.570 2.777 1.00 6.84 837 GLN C O 1
ATOM 1100 N N . ILE A 1 156 ? 12.878 -6.864 1.678 1.00 7.03 838 ILE C N 1
ATOM 1101 C CA . ILE A 1 156 ? 13.237 -7.679 2.838 1.00 6.70 838 ILE C CA 1
ATOM 1102 C C . ILE A 1 156 ? 14.741 -7.573 3.020 1.00 8.01 838 ILE C C 1
ATOM 1103 O O . ILE A 1 156 ? 15.497 -7.630 2.041 1.00 8.30 838 ILE C O 1
ATOM 1108 N N . TYR A 1 157 ? 15.180 -7.346 4.249 1.00 7.86 839 TYR C N 1
ATOM 1109 C CA . TYR A 1 157 ? 16.614 -7.179 4.434 1.00 7.72 839 TYR C CA 1
ATOM 1110 C C . TYR A 1 157 ? 16.985 -7.553 5.852 1.00 9.04 839 TYR C C 1
ATOM 1111 O O . TYR A 1 157 ? 16.182 -7.406 6.784 1.00 8.37 839 TYR C O 1
ATOM 1120 N N . LEU A 1 158 ? 18.225 -8.021 6.001 1.00 6.47 840 LEU C N 1
ATOM 1121 C CA . LEU A 1 158 ? 18.719 -8.557 7.258 1.00 6.62 840 LEU C CA 1
ATOM 1122 C C . LEU A 1 158 ? 19.947 -7.762 7.672 1.00 9.65 840 LEU C C 1
ATOM 1123 O O . LEU A 1 158 ? 20.867 -7.563 6.871 1.00 9.52 840 LEU C O 1
ATOM 1128 N N . LYS A 1 159 ? 19.930 -7.250 8.901 1.00 9.09 841 LYS C N 1
ATOM 1129 C CA . LYS A 1 159 ? 21.023 -6.476 9.448 1.00 8.27 841 LYS C CA 1
ATOM 1130 C C . LYS A 1 159 ? 21.724 -7.282 10.526 1.00 9.81 841 LYS C C 1
ATOM 1131 O O . LYS A 1 159 ? 21.064 -7.818 11.430 1.00 8.31 841 LYS C O 1
ATOM 1137 N N . LYS A 1 160 ? 23.052 -7.259 10.503 1.00 9.11 842 LYS C N 1
ATOM 1138 C CA . LYS A 1 160 ? 23.830 -7.970 11.542 1.00 13.29 842 LYS C CA 1
ATOM 1139 C C . LYS A 1 160 ? 24.046 -6.961 12.667 1.00 11.54 842 LYS C C 1
ATOM 1140 O O . LYS A 1 160 ? 24.393 -5.841 12.375 1.00 12.76 842 LYS C O 1
ATOM 1146 N N . LEU A 1 161 ? 23.663 -7.325 13.875 1.00 12.60 843 LEU C N 1
ATOM 1147 C CA . LEU A 1 161 ? 23.823 -6.390 14.990 1.00 20.61 843 LEU C CA 1
ATOM 1148 C C . LEU A 1 161 ? 25.139 -6.650 15.724 1.00 22.82 843 LEU C C 1
ATOM 1149 O O . LEU A 1 161 ? 25.821 -5.685 16.097 1.00 32.73 843 LEU C O 1
ATOM 1154 N N . THR B 1 11 ? 26.984 4.577 12.636 1.00 29.13 693 THR A N 1
ATOM 1155 C CA . THR B 1 11 ? 25.727 4.133 12.000 1.00 35.49 693 THR A CA 1
ATOM 1156 C C . THR B 1 11 ? 24.799 5.337 11.777 1.00 23.52 693 THR A C 1
ATOM 1157 O O . THR B 1 11 ? 24.282 5.438 10.706 1.00 16.90 693 THR A O 1
ATOM 1161 N N . LEU B 1 12 ? 24.693 6.226 12.764 1.00 23.39 694 LEU A N 1
ATOM 1162 C CA . LEU B 1 12 ? 23.764 7.365 12.652 1.00 19.79 694 LEU A CA 1
ATOM 1163 C C . LEU B 1 12 ? 24.326 8.455 11.734 1.00 18.92 694 LEU A C 1
ATOM 1164 O O . LEU B 1 12 ? 25.170 9.191 12.152 1.00 23.37 694 LEU A O 1
ATOM 1169 N N . MET B 1 13 ? 23.770 8.596 10.551 1.00 17.15 695 MET A N 1
ATOM 1170 C CA . MET B 1 13 ? 24.228 9.644 9.612 1.00 13.76 695 MET A CA 1
ATOM 1171 C C . MET B 1 13 ? 23.760 11.028 10.080 1.00 13.39 695 MET A C 1
ATOM 1172 O O . MET B 1 13 ? 24.493 11.985 9.879 1.00 11.28 695 MET A O 1
ATOM 1177 N N . GLY B 1 14 ? 22.557 11.078 10.656 1.00 13.15 696 GLY A N 1
ATOM 1178 C CA . GLY B 1 14 ? 22.000 12.328 11.114 1.00 10.94 696 GLY A CA 1
ATOM 1179 C C . GLY B 1 14 ? 20.601 12.097 11.641 1.00 15.03 696 GLY A C 1
ATOM 1180 O O . GLY B 1 14 ? 19.964 11.050 11.402 1.00 8.89 696 GLY A O 1
ATOM 1181 N N . SER B 1 15 ? 20.125 13.098 12.382 1.00 8.46 697 SER A N 1
ATOM 1182 C CA . SER B 1 15 ? 18.763 13.003 12.858 1.00 6.83 697 SER A CA 1
ATOM 1183 C C . SER B 1 15 ? 18.153 14.399 12.904 1.00 10.62 697 SER A C 1
ATOM 1184 O O . SER B 1 15 ? 18.853 15.416 12.807 1.00 7.40 697 SER A O 1
ATOM 1187 N N . LEU B 1 16 ? 16.828 14.420 13.048 1.00 8.62 698 LEU A N 1
ATOM 1188 C CA . LEU B 1 16 ? 16.050 15.645 13.081 1.00 9.21 698 LEU A CA 1
ATOM 1189 C C . LEU B 1 16 ? 14.900 15.443 14.059 1.00 10.31 698 LEU A C 1
ATOM 1190 O O . LEU B 1 16 ? 14.166 14.453 13.941 1.00 9.36 698 LEU A O 1
ATOM 1195 N N . THR B 1 17 ? 14.766 16.337 15.039 1.00 9.06 699 THR A N 1
ATOM 1196 C CA . THR B 1 17 ? 13.718 16.233 16.052 1.00 10.48 699 THR A CA 1
ATOM 1197 C C . THR B 1 17 ? 12.872 17.508 16.114 1.00 13.50 699 THR A C 1
ATOM 1198 O O . THR B 1 17 ? 13.400 18.619 16.267 1.00 10.95 699 THR A O 1
ATOM 1202 N N . MET B 1 18 ? 11.562 17.344 16.019 1.00 8.15 700 MET A N 1
ATOM 1203 C CA . MET B 1 18 ? 10.628 18.455 16.107 1.00 9.54 700 MET A CA 1
ATOM 1204 C C . MET B 1 18 ? 9.635 18.182 17.245 1.00 7.31 700 MET A C 1
ATOM 1205 O O . MET B 1 18 ? 8.893 17.193 17.221 1.00 5.69 700 MET A O 1
ATOM 1210 N N . LEU B 1 19 ? 9.681 19.028 18.271 1.00 8.76 701 LEU A N 1
ATOM 1211 C CA . LEU B 1 19 ? 8.762 18.962 19.409 1.00 8.56 701 LEU A CA 1
ATOM 1212 C C . LEU B 1 19 ? 7.425 19.593 19.032 1.00 9.51 701 LEU A C 1
ATOM 1213 O O . LEU B 1 19 ? 7.365 20.551 18.243 1.00 7.36 701 LEU A O 1
ATOM 1218 N N . GLY B 1 20 ? 6.344 19.048 19.591 1.00 7.53 702 GLY A N 1
ATOM 1219 C CA . GLY B 1 20 ? 5.017 19.543 19.253 1.00 7.91 702 GLY A CA 1
ATOM 1220 C C . GLY B 1 20 ? 4.820 20.987 19.669 1.00 10.22 702 GLY A C 1
ATOM 1221 O O . GLY B 1 20 ? 5.459 21.490 20.596 1.00 9.35 702 GLY A O 1
ATOM 1222 N N . LYS B 1 21 ? 3.902 21.670 18.976 1.00 8.39 703 LYS A N 1
ATOM 1223 C CA . LYS B 1 21 ? 3.629 23.082 19.246 1.00 10.07 703 LYS A CA 1
ATOM 1224 C C . LYS B 1 21 ? 2.269 23.400 18.653 1.00 9.61 703 LYS A C 1
ATOM 1225 O O . LYS B 1 21 ? 1.928 22.861 17.596 1.00 7.77 703 LYS A O 1
ATOM 1231 N N . ALA B 1 22 ? 1.497 24.265 19.332 1.00 7.79 704 ALA A N 1
ATOM 1232 C CA . ALA B 1 22 ? 0.162 24.596 18.839 1.00 9.30 704 ALA A CA 1
ATOM 1233 C C . ALA B 1 22 ? 0.279 25.140 17.435 1.00 8.07 704 ALA A C 1
ATOM 1234 O O . ALA B 1 22 ? 1.148 25.971 17.160 1.00 9.48 704 ALA A O 1
ATOM 1236 N N . GLY B 1 23 ? -0.604 24.699 16.564 1.00 8.51 705 GLY A N 1
ATOM 1237 C CA . GLY B 1 23 ? -0.587 25.138 15.176 1.00 9.43 705 G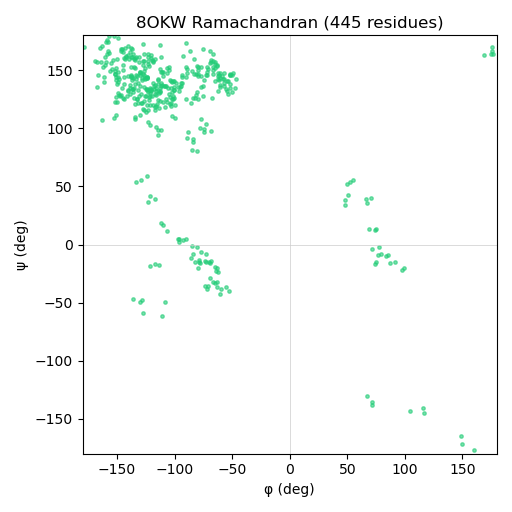LY A CA 1
ATOM 1238 C C . GLY B 1 23 ? 0.237 24.269 14.254 1.00 9.46 705 GLY A C 1
ATOM 1239 O O . GLY B 1 23 ? 0.107 24.396 13.033 1.00 8.76 705 GLY A O 1
ATOM 1240 N N . CYS B 1 24 ? 1.092 23.397 14.785 1.00 7.09 706 CYS A N 1
ATOM 1241 C CA . CYS B 1 24 ? 2.004 22.627 13.934 1.00 7.74 706 CYS A CA 1
ATOM 1242 C C . CYS B 1 24 ? 1.286 21.380 13.427 1.00 9.29 706 CYS A C 1
ATOM 1243 O O . CYS B 1 24 ? 1.420 20.278 13.959 1.00 9.31 706 CYS A O 1
ATOM 1246 N N . GLN B 1 25 ? 0.491 21.600 12.379 1.00 11.51 707 GLN A N 1
ATOM 1247 C CA . GLN B 1 25 ? -0.291 20.497 11.774 1.00 10.19 707 GLN A CA 1
ATOM 1248 C C . GLN B 1 25 ? -0.155 20.622 10.256 1.00 8.65 707 GLN A C 1
ATOM 1249 O O . GLN B 1 25 ? -0.306 21.743 9.747 1.00 11.24 707 GLN A O 1
ATOM 1255 N N . TRP B 1 26 ? 0.166 19.517 9.586 1.00 9.18 708 TRP A N 1
ATOM 1256 C CA . TRP B 1 26 ? 0.303 19.509 8.111 1.00 9.14 708 TRP A CA 1
ATOM 1257 C C . TRP B 1 26 ? -0.842 18.680 7.534 1.00 11.63 708 TRP A C 1
ATOM 1258 O O . TRP B 1 26 ? -1.143 17.627 8.113 1.00 8.50 708 TRP A O 1
ATOM 1269 N N . GLU B 1 27 ? -1.442 19.140 6.436 1.00 9.07 709 GLU A N 1
ATOM 1270 C CA . GLU B 1 27 ? -2.470 18.286 5.793 1.00 11.20 709 GLU A CA 1
ATOM 1271 C C . GLU B 1 27 ? -2.727 18.729 4.358 1.00 14.36 709 GLU A C 1
ATOM 1272 O O . GLU B 1 27 ? -2.481 19.902 4.038 1.00 14.07 709 GLU A O 1
ATOM 1278 N N . HIS B 1 28 ? -3.161 17.788 3.528 1.00 10.88 710 HIS A N 1
ATOM 1279 C CA . HIS B 1 28 ? -3.579 18.182 2.182 1.00 12.71 710 HIS A CA 1
ATOM 1280 C C . HIS B 1 28 ? -4.520 17.116 1.667 1.00 11.28 710 HIS A C 1
ATOM 1281 O O . HIS B 1 28 ? -4.624 16.029 2.244 1.00 8.92 710 HIS A O 1
ATOM 1288 N N . ALA B 1 29 ? -5.225 17.452 0.608 1.00 7.94 711 ALA A N 1
ATOM 1289 C CA . ALA B 1 29 ? -6.180 16.530 -0.003 1.00 10.85 711 ALA A CA 1
ATOM 1290 C C . ALA B 1 29 ? -5.758 16.192 -1.419 1.00 10.71 711 ALA A C 1
ATOM 1291 O O . ALA B 1 29 ? -6.598 16.063 -2.314 1.00 8.77 711 ALA A O 1
ATOM 1293 N N . ASN B 1 30 ? -4.462 16.028 -1.622 1.00 11.33 712 ASN A N 1
ATOM 1294 C CA . ASN B 1 30 ? -3.953 15.679 -2.965 1.00 10.08 712 ASN A CA 1
ATOM 1295 C C . ASN B 1 30 ? -4.248 14.198 -3.244 1.00 10.38 712 ASN A C 1
ATOM 1296 O O . ASN B 1 30 ? -3.914 13.369 -2.398 1.00 9.16 712 ASN A O 1
ATOM 1301 N N . THR B 1 31 ? -4.875 13.909 -4.382 1.00 8.90 713 THR A N 1
ATOM 1302 C CA . THR B 1 31 ? -5.181 12.507 -4.785 1.00 11.00 713 THR A CA 1
ATOM 1303 C C . THR B 1 31 ? -3.907 11.865 -5.346 1.00 11.63 713 THR A C 1
ATOM 1304 O O . THR B 1 31 ? -3.920 10.653 -5.542 1.00 11.14 713 THR A O 1
ATOM 1308 N N . SER B 1 32 ? -2.882 12.666 -5.641 1.00 10.16 714 SER A N 1
ATOM 1309 C CA . SER B 1 32 ? -1.556 12.121 -6.032 1.00 12.22 714 SER A CA 1
ATOM 1310 C C . SER B 1 32 ? -0.594 12.330 -4.844 1.00 8.21 714 SER A C 1
ATOM 1311 O O . SER B 1 32 ? -0.813 13.264 -4.077 1.00 7.58 714 SER A O 1
ATOM 1314 N N . PHE B 1 33 ? 0.413 11.466 -4.700 1.00 10.51 715 PHE A N 1
ATOM 1315 C CA . PHE B 1 33 ? 1.363 11.635 -3.590 1.00 10.13 715 PHE A CA 1
ATOM 1316 C C . PHE B 1 33 ? 1.974 13.022 -3.641 1.00 8.22 715 PHE A C 1
ATOM 1317 O O . PHE B 1 33 ? 2.424 13.468 -4.701 1.00 8.98 715 PHE A O 1
ATOM 1325 N N . ALA B 1 34 ? 2.018 13.682 -2.498 1.00 7.70 716 ALA A N 1
ATOM 1326 C CA . ALA B 1 34 ? 2.569 15.015 -2.379 1.00 5.60 716 ALA A CA 1
ATOM 1327 C C . ALA B 1 34 ? 3.125 15.226 -0.984 1.00 8.92 716 ALA A C 1
ATOM 1328 O O . ALA B 1 34 ? 2.569 14.727 0.010 1.00 9.53 716 ALA A O 1
ATOM 1330 N N . SER B 1 35 ? 4.229 15.964 -0.917 1.00 9.25 717 SER A N 1
ATOM 1331 C CA . SER B 1 35 ? 4.818 16.294 0.378 1.00 7.33 717 SER A CA 1
ATOM 1332 C C . SER B 1 35 ? 3.986 17.377 1.035 1.00 10.08 717 SER A C 1
ATOM 1333 O O . SER B 1 35 ? 3.105 17.987 0.407 1.00 6.88 717 SER A O 1
ATOM 1336 N N . PHE B 1 36 ? 4.256 17.614 2.315 1.00 9.11 718 PHE A N 1
ATOM 1337 C CA . PHE B 1 36 ? 3.642 18.741 2.995 1.00 9.54 718 PHE A CA 1
ATOM 1338 C C . PHE B 1 36 ? 4.564 19.962 2.834 1.00 10.83 718 PHE A C 1
ATOM 1339 O O . PHE B 1 36 ? 5.653 19.865 2.248 1.00 8.06 718 PHE A O 1
ATOM 1347 N N . SER B 1 37 ? 4.097 21.136 3.289 1.00 7.65 719 SER A N 1
ATOM 1348 C CA . SER B 1 37 ? 4.875 22.354 3.103 1.00 9.08 719 SER A CA 1
ATOM 1349 C C . SER B 1 37 ? 5.059 23.071 4.439 1.00 7.08 719 SER A C 1
ATOM 1350 O O . SER B 1 37 ? 4.489 22.690 5.467 1.00 9.51 719 SER A O 1
ATOM 1353 N N . ASN B 1 38 ? 5.879 24.111 4.412 1.00 6.48 720 ASN A N 1
ATOM 1354 C CA . ASN B 1 38 ? 6.244 24.827 5.630 1.00 8.09 720 ASN A CA 1
ATOM 1355 C C . ASN B 1 38 ? 5.005 25.279 6.401 1.00 9.67 720 ASN A C 1
ATOM 1356 O O . ASN B 1 38 ? 4.007 25.729 5.812 1.00 6.65 720 ASN A O 1
ATOM 1361 N N . VAL B 1 39 ? 5.090 25.180 7.733 1.00 6.32 721 VAL A N 1
ATOM 1362 C CA . VAL B 1 39 ? 4.075 25.690 8.634 1.00 6.84 721 VAL A CA 1
ATOM 1363 C C . VAL B 1 39 ? 4.819 26.567 9.628 1.00 7.61 721 VAL A C 1
ATOM 1364 O O . VAL B 1 39 ? 5.674 26.067 10.363 1.00 6.08 721 VAL A O 1
ATOM 1368 N N . VAL B 1 40 ? 4.509 27.877 9.639 1.00 6.80 722 VAL A N 1
ATOM 1369 C CA . VAL B 1 40 ? 5.284 28.842 10.421 1.00 7.33 722 VAL A CA 1
ATOM 1370 C C . VAL B 1 40 ? 5.210 28.554 11.914 1.00 7.51 722 VAL A C 1
ATOM 1371 O O . VAL B 1 40 ? 6.183 28.776 12.628 1.00 9.22 722 VAL A O 1
ATOM 1375 N N . ALA B 1 41 ? 4.087 28.016 12.413 1.00 7.45 723 ALA A N 1
ATOM 1376 C CA . ALA B 1 41 ? 3.957 27.805 13.864 1.00 7.76 723 ALA A CA 1
ATOM 1377 C C . ALA B 1 41 ? 4.860 26.713 14.434 1.00 9.52 723 ALA A C 1
ATOM 1378 O O . ALA B 1 41 ? 5.007 26.648 15.657 1.00 10.58 723 ALA A O 1
ATOM 1380 N N . CYS B 1 42 ? 5.435 25.842 13.607 1.00 6.77 724 CYS A N 1
ATOM 1381 C CA . CYS B 1 42 ? 6.180 24.718 14.138 1.00 8.22 724 CYS A CA 1
ATOM 1382 C C . CYS B 1 42 ? 7.437 25.170 14.863 1.00 8.36 724 CYS A C 1
ATOM 1383 O O . CYS B 1 42 ? 8.052 26.185 14.521 1.00 7.40 724 CYS A O 1
ATOM 1386 N N . ASN B 1 43 ? 7.833 24.383 15.865 1.00 9.41 725 ASN A N 1
ATOM 1387 C CA . ASN B 1 43 ? 9.165 24.526 16.425 1.00 11.46 725 ASN A CA 1
ATOM 1388 C C . ASN B 1 43 ? 10.186 24.238 15.343 1.00 10.77 725 ASN A C 1
ATOM 1389 O O . ASN B 1 43 ? 10.003 23.327 14.526 1.00 10.10 725 ASN A O 1
ATOM 1394 N N . THR B 1 44 ? 11.266 25.004 15.341 1.00 10.21 726 THR A N 1
ATOM 1395 C CA . THR B 1 44 ? 12.406 24.637 14.527 1.00 13.09 726 THR A CA 1
ATOM 1396 C C . THR B 1 44 ? 12.891 23.272 14.994 1.00 14.15 726 THR A C 1
ATOM 1397 O O . THR B 1 44 ? 12.923 23.002 16.202 1.00 10.49 726 THR A O 1
ATOM 1401 N N . ALA B 1 45 ? 13.222 22.402 14.038 1.00 9.11 727 ALA A N 1
ATOM 1402 C CA . ALA B 1 45 ? 13.765 21.096 14.388 1.00 11.66 727 ALA A CA 1
ATOM 1403 C C . ALA B 1 45 ? 15.217 21.236 14.793 1.00 14.92 727 ALA A C 1
ATOM 1404 O O . ALA B 1 45 ? 15.960 22.076 14.252 1.00 15.96 727 ALA A O 1
ATOM 1406 N N . THR B 1 46 ? 15.636 20.425 15.755 1.00 12.67 728 THR A N 1
ATOM 1407 C CA . THR B 1 46 ? 17.049 20.349 16.065 1.00 12.87 728 THR A CA 1
ATOM 1408 C C . THR B 1 46 ? 17.619 19.178 15.278 1.00 13.10 728 THR A C 1
ATOM 1409 O O . THR B 1 46 ? 16.994 18.126 15.180 1.00 9.98 728 THR A O 1
ATOM 1413 N N . VAL B 1 47 ? 18.773 19.382 14.678 1.00 10.42 729 VAL A N 1
ATOM 1414 C CA . VAL B 1 47 ? 19.367 18.397 13.795 1.00 10.02 729 VAL A CA 1
ATOM 1415 C C . VAL B 1 47 ? 20.704 17.993 14.399 1.00 10.96 729 VAL A C 1
ATOM 1416 O O . VAL B 1 47 ? 21.287 18.713 15.219 1.00 10.19 729 VAL A O 1
ATOM 1420 N N . THR B 1 48 ? 21.168 16.805 14.005 1.00 9.17 730 THR A N 1
ATOM 1421 C CA . THR B 1 48 ? 22.504 16.329 14.367 1.00 9.83 730 THR A CA 1
ATOM 1422 C C . THR B 1 48 ? 23.153 15.624 13.181 1.00 11.14 730 THR A C 1
ATOM 1423 O O . THR B 1 48 ? 22.484 15.108 12.269 1.00 10.27 730 THR A O 1
ATOM 1427 N N . GLY B 1 49 ? 24.478 15.538 13.265 1.00 12.56 731 GLY A N 1
ATOM 1428 C CA . GLY B 1 49 ? 25.247 14.770 12.299 1.00 10.61 731 GLY A CA 1
ATOM 1429 C C . GLY B 1 49 ? 25.257 15.479 10.962 1.00 10.00 731 GLY A C 1
ATOM 1430 O O . GLY B 1 49 ? 25.448 16.698 10.887 1.00 9.74 731 GLY A O 1
ATOM 1431 N N . LEU B 1 50 ? 25.034 14.708 9.883 1.00 8.64 732 LEU A N 1
ATOM 1432 C CA . LEU B 1 50 ? 25.021 15.237 8.523 1.00 11.10 732 LEU A CA 1
ATOM 1433 C C . LEU B 1 50 ? 23.663 15.808 8.132 1.00 9.33 732 LEU A C 1
ATOM 1434 O O . LEU B 1 50 ? 23.522 16.324 7.013 1.00 8.64 732 LEU A O 1
ATOM 1439 N N . ALA B 1 51 ? 22.684 15.741 9.021 1.00 8.25 733 ALA A N 1
ATOM 1440 C CA . ALA B 1 51 ? 21.319 16.138 8.699 1.00 10.19 733 ALA A CA 1
ATOM 1441 C C . ALA B 1 51 ? 21.136 17.657 8.762 1.00 7.43 733 ALA A C 1
ATOM 1442 O O . ALA B 1 51 ? 21.811 18.351 9.531 1.00 10.14 733 ALA A O 1
ATOM 1444 N N . SER B 1 52 ? 20.172 18.169 8.002 1.00 7.48 734 SER A N 1
ATOM 1445 C CA . SER B 1 52 ? 19.761 19.577 8.105 1.00 9.45 734 SER A CA 1
ATOM 1446 C C . SER B 1 52 ? 18.260 19.665 7.850 1.00 8.65 734 SER A C 1
ATOM 1447 O O . SER B 1 52 ? 17.613 18.677 7.465 1.00 6.43 734 SER A O 1
ATOM 1450 N N . ALA B 1 53 ? 17.674 20.841 8.148 1.00 8.44 735 ALA A N 1
ATOM 1451 C CA . ALA B 1 53 ? 16.292 21.077 7.763 1.00 7.26 735 ALA A CA 1
ATOM 1452 C C . ALA B 1 53 ? 16.156 21.039 6.233 1.00 8.75 735 ALA A C 1
ATOM 1453 O O . ALA B 1 53 ? 17.031 21.547 5.516 1.00 8.20 735 ALA A O 1
ATOM 1455 N N . PRO B 1 54 ? 15.060 20.480 5.698 1.00 10.50 736 PRO A N 1
ATOM 1456 C CA . PRO B 1 54 ? 14.750 20.682 4.267 1.00 7.88 736 PRO A CA 1
ATOM 1457 C C . PRO B 1 54 ? 14.769 22.156 3.899 1.00 8.86 736 PRO A C 1
ATOM 1458 O O . PRO B 1 54 ? 14.397 23.029 4.697 1.00 7.30 736 PRO A O 1
ATOM 1462 N N . THR B 1 55 ? 15.205 22.438 2.669 1.00 7.71 737 THR A N 1
ATOM 1463 C CA . THR B 1 55 ? 15.129 23.817 2.222 1.00 8.54 737 THR A CA 1
ATOM 1464 C C . THR B 1 55 ? 13.693 24.281 2.173 1.00 9.22 737 THR A C 1
ATOM 1465 O O . THR B 1 55 ? 13.446 25.486 2.233 1.00 10.46 737 THR A O 1
ATOM 1469 N N . GLU B 1 56 ? 12.740 23.357 2.051 1.00 6.61 738 GLU A N 1
ATOM 1470 C CA . GLU B 1 56 ? 11.347 23.779 2.052 1.00 10.24 738 GLU A CA 1
ATOM 1471 C C . GLU B 1 56 ? 10.861 24.219 3.429 1.00 9.62 738 GLU A C 1
ATOM 1472 O O . GLU B 1 56 ? 9.752 24.757 3.515 1.00 9.14 738 GLU A O 1
ATOM 1478 N N . GLY B 1 57 ? 11.655 24.029 4.486 1.00 9.08 739 GLY A N 1
ATOM 1479 C CA . GLY B 1 57 ? 11.298 24.564 5.790 1.00 8.46 739 GLY A CA 1
ATOM 1480 C C . GLY B 1 57 ? 10.784 23.513 6.760 1.00 9.49 739 GLY A C 1
ATOM 1481 O O . GLY B 1 57 ? 11.270 22.370 6.768 1.00 6.31 739 GLY A O 1
ATOM 1482 N N . LYS B 1 58 ? 9.797 23.892 7.587 1.00 5.70 740 LYS A N 1
ATOM 1483 C CA . LYS B 1 58 ? 9.354 23.053 8.689 1.00 5.36 740 LYS A CA 1
ATOM 1484 C C . LYS B 1 58 ? 8.269 22.130 8.175 1.00 6.61 740 LYS A C 1
ATOM 1485 O O . LYS B 1 58 ? 7.098 22.529 8.107 1.00 5.97 740 LYS A O 1
ATOM 1491 N N . ILE B 1 59 ? 8.661 20.903 7.829 1.00 5.60 741 ILE A N 1
ATOM 1492 C CA . ILE B 1 59 ? 7.804 19.890 7.203 1.00 7.23 741 ILE A CA 1
ATOM 1493 C C . ILE B 1 59 ? 8.245 18.516 7.706 1.00 9.37 741 ILE A C 1
ATOM 1494 O O . ILE B 1 59 ? 9.326 18.391 8.305 1.00 6.65 741 ILE A O 1
ATOM 1499 N N . PRO B 1 60 ? 7.461 17.458 7.463 1.00 8.63 742 PRO A N 1
ATOM 1500 C CA . PRO B 1 60 ? 7.942 16.106 7.756 1.00 8.43 742 PRO A CA 1
ATOM 1501 C C . PRO B 1 60 ? 8.962 15.691 6.705 1.00 9.37 742 PRO A C 1
ATOM 1502 O O . PRO B 1 60 ? 8.613 15.266 5.599 1.00 8.84 742 PRO A O 1
ATOM 1506 N N . GLY B 1 61 ? 10.239 15.856 7.030 1.00 10.52 743 GLY A N 1
ATOM 1507 C CA . GLY B 1 61 ? 11.293 15.538 6.075 1.00 8.03 743 GLY A CA 1
ATOM 1508 C C . GLY B 1 61 ? 12.636 15.792 6.716 1.00 8.59 743 GLY A C 1
ATOM 1509 O O . GLY B 1 61 ? 12.741 16.391 7.800 1.00 8.40 743 GLY A O 1
ATOM 1510 N N . ILE B 1 62 ? 13.671 15.349 6.017 1.00 5.36 744 ILE A N 1
ATOM 1511 C CA . ILE B 1 62 ? 15.031 15.552 6.505 1.00 7.10 744 ILE A CA 1
ATOM 1512 C C . ILE B 1 62 ? 15.962 15.679 5.313 1.00 7.15 744 ILE A C 1
ATOM 1513 O O . ILE B 1 62 ? 15.786 14.994 4.304 1.00 6.22 744 ILE A O 1
ATOM 1518 N N . ARG B 1 63 ? 16.976 16.536 5.438 1.00 9.44 745 ARG A N 1
ATOM 1519 C CA . ARG B 1 63 ? 17.875 16.829 4.326 1.00 6.70 745 ARG A CA 1
ATOM 1520 C C . ARG B 1 63 ? 19.312 16.429 4.665 1.00 7.01 745 ARG A C 1
ATOM 1521 O O . ARG B 1 63 ? 19.774 16.627 5.793 1.00 7.00 745 ARG A O 1
ATOM 1529 N N . PHE B 1 64 ? 20.001 15.848 3.676 1.00 6.30 746 PHE A N 1
ATOM 1530 C CA . PHE B 1 64 ? 21.437 15.560 3.715 1.00 10.38 746 PHE A CA 1
ATOM 1531 C C . PHE B 1 64 ? 22.090 16.284 2.533 1.00 9.85 746 PHE A C 1
ATOM 1532 O O . PHE B 1 64 ? 21.949 15.849 1.387 1.00 9.31 746 PHE A O 1
ATOM 1540 N N . ALA B 1 65 ? 22.748 17.413 2.819 1.00 8.16 747 ALA A N 1
ATOM 1541 C CA . ALA B 1 65 ? 23.508 18.113 1.792 1.00 10.12 747 ALA A CA 1
ATOM 1542 C C . ALA B 1 65 ? 24.492 17.172 1.101 1.00 8.67 747 ALA A C 1
ATOM 1543 O O . ALA B 1 65 ? 24.669 17.240 -0.122 1.00 10.56 747 ALA A O 1
ATOM 1545 N N . ASN B 1 66 ? 25.128 16.293 1.862 1.00 8.81 748 ASN A N 1
ATOM 1546 C CA . ASN B 1 66 ? 26.048 15.303 1.326 1.00 10.39 748 ASN A CA 1
ATOM 1547 C C . ASN B 1 66 ? 25.773 13.960 1.982 1.00 11.21 748 ASN A C 1
ATOM 1548 O O . ASN B 1 66 ? 25.651 13.889 3.210 1.00 10.12 748 ASN A O 1
ATOM 1553 N N . LEU B 1 67 ? 25.705 12.891 1.171 1.00 10.77 749 LEU A N 1
ATOM 1554 C CA . LEU B 1 67 ? 25.537 11.530 1.666 1.00 9.86 749 LEU A CA 1
ATOM 1555 C C . LEU B 1 67 ? 26.348 10.609 0.777 1.00 10.65 749 LEU A C 1
ATOM 1556 O O . LEU B 1 67 ? 26.144 10.594 -0.443 1.00 9.93 749 LEU A O 1
ATOM 1561 N N . PRO B 1 68 ? 27.246 9.808 1.352 1.00 12.92 750 PRO A N 1
ATOM 1562 C CA . PRO B 1 68 ? 28.036 8.860 0.557 1.00 12.87 750 PRO A CA 1
ATOM 1563 C C . PRO B 1 68 ? 27.175 7.758 -0.055 1.00 12.96 750 PRO A C 1
ATOM 1564 O O . PRO B 1 68 ? 26.072 7.447 0.409 1.00 10.12 750 PRO A O 1
ATOM 1568 N N . ALA B 1 69 ? 27.705 7.161 -1.124 1.00 11.81 751 ALA A N 1
ATOM 1569 C CA . ALA B 1 69 ? 27.105 5.950 -1.667 1.00 14.95 751 ALA A CA 1
ATOM 1570 C C . ALA B 1 69 ? 26.912 4.916 -0.553 1.00 17.06 751 ALA A C 1
ATOM 1571 O O . ALA B 1 69 ? 27.711 4.832 0.398 1.00 15.42 751 ALA A O 1
ATOM 1573 N N . GLY B 1 70 ? 25.859 4.113 -0.650 1.00 16.24 752 GLY A N 1
ATOM 1574 C CA . GLY B 1 70 ? 25.658 3.072 0.345 1.00 14.52 752 GLY A CA 1
ATOM 1575 C C . GLY B 1 70 ? 24.186 2.769 0.549 1.00 17.60 752 GLY A C 1
ATOM 1576 O O . GLY B 1 70 ? 23.321 3.234 -0.200 1.00 14.77 752 GLY A O 1
ATOM 1577 N N . ASP B 1 71 ? 23.926 1.941 1.569 1.00 14.79 753 ASP A N 1
ATOM 1578 C CA . ASP B 1 71 ? 22.590 1.470 1.887 1.00 12.71 753 ASP A CA 1
ATOM 1579 C C . ASP B 1 71 ? 22.158 2.108 3.194 1.00 12.22 753 ASP A C 1
ATOM 1580 O O . ASP B 1 71 ? 22.940 2.180 4.152 1.00 11.73 753 ASP A O 1
ATOM 1585 N N . TYR B 1 72 ? 20.908 2.560 3.236 1.00 10.68 754 TYR A N 1
ATOM 1586 C CA . TYR B 1 72 ? 20.424 3.349 4.358 1.00 10.62 754 TYR A CA 1
ATOM 1587 C C . TYR B 1 72 ? 19.030 2.900 4.742 1.00 10.94 754 TYR A C 1
ATOM 1588 O O . TYR B 1 72 ? 18.197 2.547 3.891 1.00 12.10 754 TYR A O 1
ATOM 1597 N N . GLU B 1 73 ? 18.784 2.947 6.038 1.00 8.84 755 GLU A N 1
ATOM 1598 C CA . GLU B 1 73 ? 17.465 2.740 6.594 1.00 7.59 755 GLU A CA 1
ATOM 1599 C C . GLU B 1 73 ? 16.999 4.046 7.211 1.00 10.70 755 GLU A C 1
ATOM 1600 O O . GLU B 1 73 ? 17.641 4.560 8.148 1.00 10.89 755 GLU A O 1
ATOM 1606 N N . LEU B 1 74 ? 15.918 4.600 6.672 1.00 7.09 756 LEU A N 1
ATOM 1607 C CA . LEU B 1 74 ? 15.316 5.827 7.187 1.00 7.63 756 LEU A CA 1
ATOM 1608 C C . LEU B 1 74 ? 14.161 5.483 8.126 1.00 7.24 756 LEU A C 1
ATOM 1609 O O . LEU B 1 74 ? 13.301 4.672 7.767 1.00 6.93 756 LEU A O 1
ATOM 1614 N N . THR B 1 75 ? 14.116 6.110 9.304 1.00 5.85 757 THR A N 1
ATOM 1615 C CA . THR B 1 75 ? 12.997 5.889 10.206 1.00 6.19 757 THR A CA 1
ATOM 1616 C C . THR B 1 75 ? 12.356 7.215 10.554 1.00 6.98 757 THR A C 1
ATOM 1617 O O . THR B 1 75 ? 13.052 8.162 10.940 1.00 7.95 757 THR A O 1
ATOM 1621 N N . VAL B 1 76 ? 11.029 7.260 10.478 1.00 7.95 758 VAL A N 1
ATOM 1622 C CA . VAL B 1 76 ? 10.231 8.394 10.935 1.00 6.45 758 VAL A CA 1
ATOM 1623 C C . VAL B 1 76 ? 9.382 7.908 12.097 1.00 7.61 758 VAL A C 1
ATOM 1624 O O . VAL B 1 76 ? 8.571 6.993 11.940 1.00 6.90 758 VAL A O 1
ATOM 1628 N N . LEU B 1 77 ? 9.548 8.519 13.246 1.00 7.30 759 LEU A N 1
ATOM 1629 C CA . LEU B 1 77 ? 8.657 8.322 14.381 1.00 6.39 759 LEU A CA 1
ATOM 1630 C C . LEU B 1 77 ? 7.867 9.604 14.493 1.00 10.61 759 LEU A C 1
ATOM 1631 O O . LEU B 1 77 ? 8.455 10.670 14.678 1.00 8.66 759 LEU A O 1
ATOM 1636 N N . ILE B 1 78 ? 6.547 9.518 14.340 1.00 9.20 760 ILE A N 1
ATOM 1637 C CA . ILE B 1 78 ? 5.715 10.701 14.457 1.00 11.00 760 ILE A CA 1
ATOM 1638 C C . ILE B 1 78 ? 4.433 10.331 15.177 1.00 11.45 760 ILE A C 1
ATOM 1639 O O . ILE B 1 78 ? 3.749 9.370 14.797 1.00 13.55 760 ILE A O 1
ATOM 1644 N N . PHE B 1 79 ? 4.107 11.084 16.224 1.00 9.70 761 PHE A N 1
ATOM 1645 C CA . PHE B 1 79 ? 2.801 10.936 16.830 1.00 11.87 761 PHE A CA 1
ATOM 1646 C C . PHE B 1 79 ? 2.043 12.226 16.531 1.00 11.51 761 PHE A C 1
ATOM 1647 O O . PHE B 1 79 ? 2.193 13.223 17.253 1.00 13.34 761 PHE A O 1
ATOM 1655 N N . SER B 1 80 ? 1.194 12.217 15.501 1.00 9.26 762 SER A N 1
ATOM 1656 C CA . SER B 1 80 ? 0.823 11.043 14.681 1.00 8.73 762 SER A CA 1
ATOM 1657 C C . SER B 1 80 ? 0.294 11.529 13.348 1.00 10.97 762 SER A C 1
ATOM 1658 O O . SER B 1 80 ? 0.115 12.743 13.135 1.00 10.25 762 SER A O 1
ATOM 1661 N N . MET B 1 81 ? -0.003 10.595 12.450 1.00 8.26 763 MET A N 1
ATOM 1662 C CA . MET B 1 81 ? -0.543 10.903 11.137 1.00 7.77 763 MET A CA 1
ATOM 1663 C C . MET B 1 81 ? -1.831 10.106 10.937 1.00 12.56 763 MET A C 1
ATOM 1664 O O . MET B 1 81 ? -1.927 8.964 11.408 1.00 9.02 763 MET A O 1
ATOM 1669 N N . TYR B 1 82 ? -2.830 10.705 10.274 1.00 7.40 764 TYR A N 1
ATOM 1670 C CA . TYR B 1 82 ? -4.129 10.052 10.153 1.00 8.37 764 TYR A CA 1
ATOM 1671 C C . TYR B 1 82 ? -4.991 10.811 9.138 1.00 9.26 764 TYR A C 1
ATOM 1672 O O . TYR B 1 82 ? -4.743 11.994 8.857 1.00 7.38 764 TYR A O 1
ATOM 1681 N N . PRO B 1 83 ? -5.988 10.146 8.567 1.00 9.71 765 PRO A N 1
ATOM 1682 C CA . PRO B 1 83 ? -6.983 10.875 7.779 1.00 10.43 765 PRO A CA 1
ATOM 1683 C C . PRO B 1 83 ? -7.935 11.643 8.692 1.00 11.69 765 PRO A C 1
ATOM 1684 O O . PRO B 1 83 ? -8.333 11.189 9.772 1.00 9.47 765 PRO A O 1
ATOM 1688 N N . VAL B 1 84 ? -8.282 12.833 8.247 1.00 9.35 766 VAL A N 1
ATOM 1689 C CA . VAL B 1 84 ? -9.016 13.733 9.106 1.00 8.74 766 VAL A CA 1
ATOM 1690 C C . VAL B 1 84 ? -10.432 13.236 9.266 1.00 15.83 766 VAL A C 1
ATOM 1691 O O . VAL B 1 84 ? -11.005 13.288 10.366 1.00 13.52 766 VAL A O 1
ATOM 1695 N N . ASP B 1 85 ? -11.011 12.705 8.194 1.00 13.46 767 ASP A N 1
ATOM 1696 C CA . ASP B 1 85 ? -12.418 12.312 8.189 1.00 15.87 767 ASP A CA 1
ATOM 1697 C C . ASP B 1 85 ? -12.586 10.799 8.281 1.00 17.10 767 ASP A C 1
ATOM 1698 O O . ASP B 1 85 ? -11.724 10.025 7.851 1.00 12.64 767 ASP A O 1
ATOM 1703 N N . ALA B 1 86 ? -13.727 10.383 8.836 1.00 15.32 768 ALA A N 1
ATOM 1704 C CA . ALA B 1 86 ? -14.071 8.976 8.822 1.00 15.75 768 ALA A CA 1
ATOM 1705 C C . ALA B 1 86 ? -14.380 8.530 7.402 1.00 15.62 768 ALA A C 1
ATOM 1706 O O . ALA B 1 86 ? -14.748 9.327 6.536 1.00 17.65 768 ALA A O 1
ATOM 1708 N N . GLY B 1 87 ? -14.236 7.227 7.168 1.00 17.23 769 GLY A N 1
ATOM 1709 C CA . GLY B 1 87 ? -14.533 6.686 5.859 1.00 10.15 769 GLY A CA 1
ATOM 1710 C C . GLY B 1 87 ? -13.567 7.098 4.781 1.00 12.28 769 GLY A C 1
ATOM 1711 O O . GLY B 1 87 ? -13.864 6.902 3.599 1.00 12.30 769 GLY A O 1
ATOM 1712 N N . VAL B 1 88 ? -12.409 7.661 5.137 1.00 11.15 770 VAL A N 1
ATOM 1713 C CA . VAL B 1 88 ? -11.429 8.135 4.154 1.00 10.27 770 VAL A CA 1
ATOM 1714 C C . VAL B 1 88 ? -10.124 7.341 4.288 1.00 12.90 770 VAL A C 1
ATOM 1715 O O . VAL B 1 88 ? -9.554 7.227 5.392 1.00 10.07 770 VAL A O 1
ATOM 1719 N N . TYR B 1 89 ? -9.622 6.825 3.158 1.00 10.78 771 TYR A N 1
ATOM 1720 C CA . TYR B 1 89 ? -8.368 6.085 3.174 1.00 9.70 771 TYR A CA 1
ATOM 1721 C C . TYR B 1 89 ? -7.236 6.977 2.692 1.00 13.24 771 TYR A C 1
ATOM 1722 O O . TYR B 1 89 ? -7.368 7.646 1.654 1.00 11.57 771 TYR A O 1
ATOM 1731 N N . CYS B 1 90 ? -6.127 6.978 3.432 1.00 8.28 772 CYS A N 1
ATOM 1732 C CA . CYS B 1 90 ? -4.937 7.749 3.103 1.00 10.27 772 CYS A CA 1
ATOM 1733 C C . CYS B 1 90 ? -3.733 6.828 2.998 1.00 9.79 772 CYS A C 1
ATOM 1734 O O . CYS B 1 90 ? -3.513 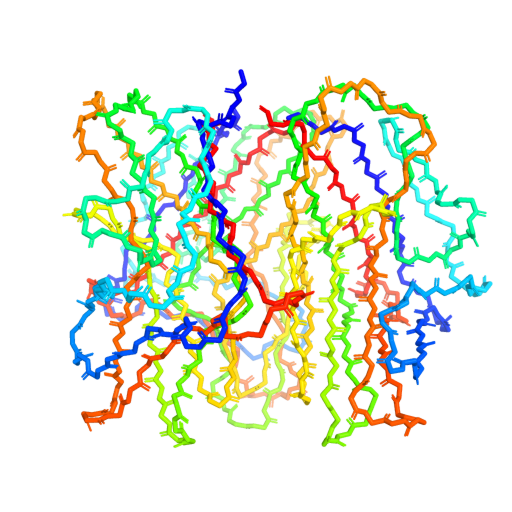5.987 3.881 1.00 8.82 772 CYS A O 1
ATOM 1737 N N . ARG B 1 91 ? -2.974 6.968 1.915 1.00 8.58 773 ARG A N 1
ATOM 1738 C CA . ARG B 1 91 ? -1.684 6.302 1.748 1.00 9.42 773 ARG A CA 1
ATOM 1739 C C . ARG B 1 91 ? -0.542 7.281 2.047 1.00 9.28 773 ARG A C 1
ATOM 1740 O O . ARG B 1 91 ? -0.596 8.460 1.675 1.00 7.83 773 ARG A O 1
ATOM 1748 N N . TYR B 1 92 ? 0.491 6.783 2.711 1.00 7.41 774 TYR A N 1
ATOM 1749 C CA . TYR B 1 92 ? 1.660 7.562 3.046 1.00 8.49 774 TYR A CA 1
ATOM 1750 C C . TYR B 1 92 ? 2.876 6.808 2.544 1.00 8.84 774 TYR A C 1
ATOM 1751 O O . TYR B 1 92 ? 2.895 5.567 2.563 1.00 8.76 774 TYR A O 1
ATOM 1760 N N . ARG B 1 93 ? 3.893 7.549 2.098 1.00 7.11 775 ARG A N 1
ATOM 1761 C CA . ARG B 1 93 ? 5.153 6.916 1.709 1.00 6.69 775 ARG A CA 1
ATOM 1762 C C . ARG B 1 93 ? 6.344 7.799 2.083 1.00 9.55 775 ARG A C 1
ATOM 1763 O O . ARG B 1 93 ? 6.220 9.014 2.292 1.00 8.37 775 ARG A O 1
ATOM 1771 N N . LEU B 1 94 ? 7.516 7.164 2.158 1.00 7.81 776 LEU A N 1
ATOM 1772 C CA . LEU B 1 94 ? 8.779 7.872 2.274 1.00 8.17 776 LEU A CA 1
ATOM 1773 C C . LEU B 1 94 ? 9.379 8.035 0.878 1.00 7.68 776 LEU A C 1
ATOM 1774 O O . LEU B 1 94 ? 9.418 7.090 0.087 1.00 7.35 776 LEU A O 1
ATOM 1779 N N . TRP B 1 95 ? 9.884 9.232 0.590 1.00 8.16 777 TRP A N 1
ATOM 1780 C CA . TRP B 1 95 ? 10.214 9.607 -0.787 1.00 8.69 777 TRP A CA 1
ATOM 1781 C C . TRP B 1 95 ? 11.516 10.400 -0.809 1.00 8.73 777 TRP A C 1
ATOM 1782 O O . TRP B 1 95 ? 11.638 11.356 -0.037 1.00 8.46 777 TRP A O 1
ATOM 1793 N N . ASP B 1 96 ? 12.462 10.075 -1.702 1.00 7.23 778 ASP A N 1
ATOM 1794 C CA . ASP B 1 96 ? 13.736 10.808 -1.734 1.00 7.22 778 ASP A CA 1
ATOM 1795 C C . ASP B 1 96 ? 13.883 11.693 -2.987 1.00 10.67 778 ASP A C 1
ATOM 1796 O O . ASP B 1 96 ? 14.974 12.205 -3.270 1.00 9.59 778 ASP A O 1
ATOM 1801 N N . GLY B 1 97 ? 12.780 11.956 -3.671 1.00 11.06 779 GLY A N 1
ATOM 1802 C CA . GLY B 1 97 ? 12.772 12.679 -4.902 1.00 11.77 779 GLY A CA 1
ATOM 1803 C C . GLY B 1 97 ? 12.736 11.791 -6.117 1.00 12.84 779 GLY A C 1
ATOM 1804 O O . GLY B 1 97 ? 12.300 12.245 -7.174 1.00 14.41 779 GLY A O 1
ATOM 1805 N N . THR B 1 98 ? 13.162 10.526 -5.973 1.00 12.30 780 THR A N 1
ATOM 1806 C CA . THR B 1 98 ? 13.317 9.570 -7.062 1.00 12.34 780 THR A CA 1
ATOM 1807 C C . THR B 1 98 ? 12.630 8.259 -6.736 1.00 13.63 780 THR A C 1
ATOM 1808 O O . THR B 1 98 ? 11.882 7.716 -7.558 1.00 12.65 780 THR A O 1
ATOM 1812 N N . ASN B 1 99 ? 12.915 7.728 -5.543 1.00 11.14 781 ASN A N 1
ATOM 1813 C CA . ASN B 1 99 ? 12.439 6.417 -5.123 1.00 13.80 781 ASN A CA 1
ATOM 1814 C C . ASN B 1 99 ? 11.589 6.560 -3.883 1.00 10.65 781 ASN A C 1
ATOM 1815 O O . ASN B 1 99 ? 11.695 7.542 -3.152 1.00 8.92 781 ASN A O 1
ATOM 1820 N N . PHE B 1 100 ? 10.749 5.574 -3.642 1.00 8.12 782 PHE A N 1
ATOM 1821 C CA . PHE B 1 100 ? 9.982 5.526 -2.402 1.00 7.84 782 PHE A CA 1
ATOM 1822 C C . PHE B 1 100 ? 10.276 4.217 -1.689 1.00 7.33 782 PHE A C 1
ATOM 1823 O O . PHE B 1 100 ? 10.780 3.258 -2.297 1.00 8.15 782 PHE A O 1
ATOM 1831 N N . SER B 1 101 ? 9.915 4.183 -0.396 1.00 10.06 783 SER A N 1
ATOM 1832 C CA . SER B 1 101 ? 9.969 2.985 0.434 1.00 10.51 783 SER A CA 1
ATOM 1833 C C . SER B 1 101 ? 9.024 3.200 1.602 1.00 9.18 783 SER A C 1
ATOM 1834 O O . SER B 1 101 ? 8.606 4.326 1.879 1.00 11.02 783 SER A O 1
ATOM 1837 N N . GLY B 1 102 ? 8.681 2.109 2.283 1.00 10.89 784 GLY A N 1
ATOM 1838 C CA . GLY B 1 102 ? 7.904 2.179 3.513 1.00 10.73 784 GLY A CA 1
ATOM 1839 C C . GLY B 1 102 ? 6.471 2.663 3.373 1.00 13.63 784 GLY A C 1
ATOM 1840 O O . GLY B 1 102 ? 5.963 3.347 4.261 1.00 11.85 784 GLY A O 1
ATOM 1841 N N . MET B 1 103 ? 5.793 2.321 2.280 1.00 11.51 785 MET A N 1
ATOM 1842 C CA . MET B 1 103 ? 4.412 2.734 2.145 1.00 8.57 785 MET A CA 1
ATOM 1843 C C . MET B 1 103 ? 3.554 2.164 3.273 1.00 10.21 785 MET A C 1
ATOM 1844 O O . MET B 1 103 ? 3.781 1.044 3.754 1.00 10.09 785 MET A O 1
ATOM 1849 N N . ALA B 1 104 ? 2.526 2.938 3.654 1.00 9.17 786 ALA A N 1
ATOM 1850 C CA . ALA B 1 104 ? 1.603 2.646 4.744 1.00 10.98 786 ALA A CA 1
ATOM 1851 C C . ALA B 1 104 ? 0.258 3.274 4.410 1.00 10.76 786 ALA A C 1
ATOM 1852 O O . ALA B 1 104 ? 0.158 4.168 3.569 1.00 9.05 786 ALA A O 1
ATOM 1854 N N . GLY B 1 105 ? -0.791 2.787 5.054 1.00 10.93 787 GLY A N 1
ATOM 1855 C CA . GLY B 1 105 ? -2.124 3.302 4.823 1.00 9.11 787 GLY A CA 1
ATOM 1856 C C . GLY B 1 105 ? -2.786 3.525 6.166 1.00 9.96 787 GLY A C 1
ATOM 1857 O O . GLY B 1 105 ? -2.338 3.022 7.184 1.00 7.15 787 GLY A O 1
ATOM 1858 N N . ALA B 1 106 ? -3.830 4.343 6.152 1.00 7.22 788 ALA A N 1
ATOM 1859 C CA . ALA B 1 106 ? -4.610 4.662 7.344 1.00 7.89 788 ALA A CA 1
ATOM 1860 C C . ALA B 1 106 ? -6.064 4.797 6.927 1.00 9.40 788 ALA A C 1
ATOM 1861 O O . ALA B 1 106 ? -6.367 5.392 5.885 1.00 8.24 788 ALA A O 1
ATOM 1863 N N . TYR B 1 107 ? -6.944 4.253 7.743 1.00 6.74 789 TYR A N 1
ATOM 1864 C CA . TYR B 1 107 ? -8.371 4.360 7.501 1.00 12.71 789 TYR A CA 1
ATOM 1865 C C . TYR B 1 107 ? -8.975 4.300 8.891 1.00 12.67 789 TYR A C 1
ATOM 1866 O O . TYR B 1 107 ? -8.883 3.254 9.537 1.00 9.74 789 TYR A O 1
ATOM 1875 N N . GLU B 1 108 ? -9.540 5.418 9.361 1.00 10.97 790 GLU A N 1
ATOM 1876 C CA . GLU B 1 108 ? -10.035 5.503 10.741 1.00 16.09 790 GLU A CA 1
ATOM 1877 C C . GLU B 1 108 ? -8.975 4.981 11.710 1.00 17.25 790 GLU A C 1
ATOM 1878 O O . GLU B 1 108 ? -9.283 4.375 12.740 1.00 14.07 790 GLU A O 1
ATOM 1884 N N . SER B 1 109 ? -7.717 5.226 11.364 1.00 8.19 791 SER A N 1
ATOM 1885 C CA . SER B 1 109 ? -6.599 4.738 12.143 1.00 10.26 791 SER A CA 1
ATOM 1886 C C . SER B 1 109 ? -5.473 5.750 11.981 1.00 13.26 791 SER A C 1
ATOM 1887 O O . SER B 1 109 ? -5.615 6.753 11.267 1.00 9.18 791 SER A O 1
ATOM 1890 N N . GLU B 1 110 ? -4.358 5.500 12.671 1.00 9.72 792 GLU A N 1
ATOM 1891 C CA . GLU B 1 110 ? -3.232 6.408 12.631 1.00 11.21 792 GLU A CA 1
ATOM 1892 C C . GLU B 1 110 ? -1.958 5.662 12.256 1.00 14.03 792 GLU A C 1
ATOM 1893 O O . GLU B 1 110 ? -1.894 4.425 12.295 1.00 12.35 792 GLU A O 1
ATOM 1899 N N . ILE B 1 111 ? -0.944 6.438 11.873 1.00 9.08 793 ILE A N 1
ATOM 1900 C CA . ILE B 1 111 ? 0.401 5.938 11.630 1.00 10.15 793 ILE A CA 1
ATOM 1901 C C . ILE B 1 111 ? 1.331 6.627 12.623 1.00 10.35 793 ILE A C 1
ATOM 1902 O O . ILE B 1 111 ? 1.221 7.843 12.833 1.00 10.76 793 ILE A O 1
ATOM 1907 N N . TYR B 1 112 ? 2.240 5.853 13.224 1.00 8.37 794 TYR A N 1
ATOM 1908 C CA . TYR B 1 112 ? 3.178 6.333 14.224 1.00 10.29 794 TYR A CA 1
ATOM 1909 C C . TYR B 1 112 ? 4.633 6.120 13.860 1.00 11.11 794 TYR A C 1
ATOM 1910 O O . TYR B 1 112 ? 5.511 6.752 14.468 1.00 9.52 794 TYR A O 1
ATOM 1919 N N . GLN B 1 113 ? 4.919 5.226 12.926 1.00 8.13 795 GLN A N 1
ATOM 1920 C CA . GLN B 1 113 ? 6.279 4.936 12.512 1.00 10.69 795 GLN A CA 1
ATOM 1921 C C . GLN B 1 113 ? 6.251 4.536 11.050 1.00 10.22 795 GLN A C 1
ATOM 1922 O O . GLN B 1 113 ? 5.311 3.877 10.602 1.00 10.15 795 GLN A O 1
ATOM 1928 N N . MET B 1 114 ? 7.244 5.007 10.310 1.00 9.59 796 MET A N 1
ATOM 1929 C CA . MET B 1 114 ? 7.501 4.565 8.948 1.00 8.84 796 MET A CA 1
ATOM 1930 C C . MET B 1 114 ? 8.973 4.259 8.811 1.00 8.73 796 MET A C 1
ATOM 1931 O O . MET B 1 114 ? 9.813 4.922 9.425 1.00 8.30 796 MET A O 1
ATOM 1936 N N . THR B 1 115 ? 9.287 3.246 8.021 1.00 8.31 797 THR A N 1
ATOM 1937 C CA . THR B 1 115 ? 10.664 2.863 7.800 1.00 8.30 797 THR A CA 1
ATOM 1938 C C . THR B 1 115 ? 10.847 2.597 6.323 1.00 8.60 797 THR A C 1
ATOM 1939 O O . THR B 1 115 ? 9.947 2.047 5.677 1.00 7.61 797 THR A O 1
ATOM 1943 N N . GLY B 1 116 ? 12.000 2.968 5.797 1.00 5.39 798 GLY A N 1
ATOM 1944 C CA . GLY B 1 116 ? 12.257 2.801 4.380 1.00 7.36 798 GLY A CA 1
ATOM 1945 C C . GLY B 1 116 ? 13.703 2.450 4.131 1.00 9.71 798 GLY A C 1
ATOM 1946 O O . GLY B 1 116 ? 14.599 2.804 4.911 1.00 8.24 798 GLY A O 1
ATOM 1947 N N . LEU B 1 117 ? 13.920 1.704 3.052 1.00 6.87 799 LEU A N 1
ATOM 1948 C CA . LEU B 1 117 ? 15.245 1.254 2.660 1.00 10.91 799 LEU A CA 1
ATOM 1949 C C . LEU B 1 117 ? 15.592 1.964 1.366 1.00 14.16 799 LEU A C 1
ATOM 1950 O O . LEU B 1 117 ? 14.788 1.949 0.429 1.00 9.33 799 LEU A O 1
ATOM 1955 N N . PHE B 1 118 ? 16.794 2.550 1.310 1.00 10.50 800 PHE A N 1
ATOM 1956 C CA . PHE B 1 118 ? 17.220 3.340 0.168 1.00 9.82 800 PHE A CA 1
ATOM 1957 C C . PHE B 1 118 ? 18.667 2.997 -0.151 1.00 12.48 800 PHE A C 1
ATOM 1958 O O . PHE B 1 118 ? 19.464 2.745 0.749 1.00 16.03 800 PHE A O 1
ATOM 1966 N N . SER B 1 119 ? 19.008 2.977 -1.439 1.00 14.31 801 SER A N 1
ATOM 1967 C CA . SER B 1 119 ? 20.355 2.599 -1.868 1.00 18.66 801 SER A CA 1
ATOM 1968 C C . SER B 1 119 ? 20.854 3.589 -2.909 1.00 14.87 801 SER A C 1
ATOM 1969 O O . SER B 1 119 ? 20.097 3.957 -3.806 1.00 15.09 801 SER A O 1
ATOM 1972 N N . TYR B 1 120 ? 22.123 3.982 -2.809 1.00 11.94 802 TYR A N 1
ATOM 1973 C CA . TYR B 1 120 ? 22.724 4.897 -3.764 1.00 14.06 802 TYR A CA 1
ATOM 1974 C C . TYR B 1 120 ? 24.071 4.356 -4.218 1.00 14.83 802 TYR A C 1
ATOM 1975 O O . TYR B 1 120 ? 24.948 4.064 -3.396 1.00 13.25 802 TYR A O 1
ATOM 1984 N N . ALA B 1 121 ? 24.234 4.226 -5.529 1.00 16.97 803 ALA A N 1
ATOM 1985 C CA . ALA B 1 121 ? 25.509 3.757 -6.059 1.00 20.34 803 ALA A CA 1
ATOM 1986 C C . ALA B 1 121 ? 26.563 4.858 -6.114 1.00 21.25 803 ALA A C 1
ATOM 1987 O O . ALA B 1 121 ? 27.751 4.553 -6.223 1.00 21.56 803 ALA A O 1
ATOM 1989 N N . THR B 1 122 ? 26.162 6.130 -6.088 1.00 16.94 804 THR A N 1
ATOM 1990 C CA . THR B 1 122 ? 27.105 7.226 -6.126 1.00 14.76 804 THR A CA 1
ATOM 1991 C C . THR B 1 122 ? 26.805 8.170 -4.963 1.00 11.82 804 THR A C 1
ATOM 1992 O O . THR B 1 122 ? 25.710 8.137 -4.389 1.00 10.96 804 THR A O 1
ATOM 1996 N N . ASP B 1 123 ? 27.818 8.951 -4.568 1.00 12.42 805 ASP A N 1
ATOM 1997 C CA . ASP B 1 123 ? 27.612 9.977 -3.547 1.00 12.47 805 ASP A CA 1
ATOM 1998 C C . ASP B 1 123 ? 26.463 10.912 -3.963 1.00 12.93 805 ASP A C 1
ATOM 1999 O O . ASP B 1 123 ? 26.305 11.254 -5.149 1.00 12.53 805 ASP A O 1
ATOM 2004 N N . GLN B 1 124 ? 25.641 11.302 -2.991 1.00 10.78 806 GLN A N 1
ATOM 2005 C CA . GLN B 1 124 ? 24.506 12.183 -3.234 1.00 11.43 806 GLN A CA 1
ATOM 2006 C C . GLN B 1 124 ? 24.774 13.583 -2.684 1.00 10.80 806 GLN A C 1
ATOM 2007 O O . GLN B 1 124 ? 25.487 13.757 -1.690 1.00 10.80 806 GLN A O 1
ATOM 2013 N N . THR B 1 125 ? 24.221 14.593 -3.361 1.00 11.57 807 THR A N 1
ATOM 2014 C CA . THR B 1 125 ? 24.211 15.980 -2.883 1.00 10.32 807 THR A CA 1
ATOM 2015 C C . THR B 1 125 ? 22.779 16.479 -2.824 1.00 13.27 807 THR A C 1
ATOM 2016 O O . THR B 1 125 ? 21.945 16.121 -3.673 1.00 11.53 807 THR A O 1
ATOM 2020 N N . ASN B 1 126 ? 22.488 17.295 -1.815 1.00 8.19 808 ASN A N 1
ATOM 2021 C CA . ASN B 1 126 ? 21.192 17.936 -1.701 1.00 8.18 808 ASN A CA 1
ATOM 2022 C C . ASN B 1 126 ? 20.077 16.904 -1.793 1.00 10.78 808 ASN A C 1
ATOM 2023 O O . ASN B 1 126 ? 19.133 17.025 -2.580 1.00 10.10 808 ASN A O 1
ATOM 2028 N N . LEU B 1 127 ? 20.186 15.893 -0.945 1.00 8.16 809 LEU A N 1
ATOM 2029 C CA . LEU B 1 127 ? 19.233 14.784 -0.919 1.00 11.96 809 LEU A CA 1
ATOM 2030 C C . LEU B 1 127 ? 18.232 15.006 0.226 1.00 9.13 809 LEU A C 1
ATOM 2031 O O . LEU B 1 127 ? 18.632 15.076 1.390 1.00 11.58 809 LEU A O 1
ATOM 2036 N N . THR B 1 128 ? 16.940 15.112 -0.083 1.00 6.37 810 THR A N 1
ATOM 2037 C CA . THR B 1 128 ? 15.920 15.279 0.953 1.00 7.49 810 THR A CA 1
ATOM 2038 C C . THR B 1 128 ? 14.987 14.075 0.952 1.00 7.83 810 THR A C 1
ATOM 2039 O O . THR B 1 128 ? 14.531 13.643 -0.112 1.00 7.34 810 THR A O 1
ATOM 2043 N N . PHE B 1 129 ? 14.730 13.515 2.123 1.00 8.74 811 PHE A N 1
ATOM 2044 C CA . PHE B 1 129 ? 13.683 12.518 2.324 1.00 7.50 811 PHE A CA 1
ATOM 2045 C C . PHE B 1 129 ? 12.426 13.214 2.853 1.00 9.82 811 PHE A C 1
ATOM 2046 O O . PHE B 1 129 ? 12.506 14.042 3.779 1.00 9.14 811 PHE A O 1
ATOM 2054 N N . TYR B 1 130 ? 11.268 12.851 2.287 1.00 6.70 812 TYR A N 1
ATOM 2055 C CA . TYR B 1 130 ? 9.984 13.448 2.587 1.00 6.56 812 TYR A CA 1
ATOM 2056 C C . TYR B 1 130 ? 8.985 12.374 2.987 1.00 7.31 812 TYR A C 1
ATOM 2057 O O . TYR B 1 130 ? 8.966 11.283 2.407 1.00 6.04 812 TYR A O 1
ATOM 2066 N N . VAL B 1 131 ? 8.129 12.701 3.961 1.00 6.25 813 VAL A N 1
ATOM 2067 C CA . VAL B 1 131 ? 6.874 11.982 4.107 1.00 5.98 813 VAL A CA 1
ATOM 2068 C C . VAL B 1 131 ? 5.917 12.560 3.075 1.00 5.48 813 VAL A C 1
ATOM 2069 O O . VAL B 1 131 ? 5.710 13.777 3.032 1.00 6.79 813 VAL A O 1
ATOM 2073 N N . GLN B 1 132 ? 5.353 11.708 2.228 1.00 6.40 814 GLN A N 1
ATOM 2074 C CA . GLN B 1 132 ? 4.302 12.121 1.292 1.00 5.91 814 GLN A CA 1
ATOM 2075 C C . GLN B 1 132 ? 3.017 11.367 1.603 1.00 8.19 814 GLN A C 1
ATOM 2076 O O . GLN B 1 132 ? 3.047 10.293 2.212 1.00 8.22 814 GLN A O 1
ATOM 2082 N N . ALA B 1 133 ? 1.888 11.911 1.154 1.00 8.35 815 ALA A N 1
ATOM 2083 C CA . ALA B 1 133 ? 0.574 11.319 1.393 1.00 7.46 815 ALA A CA 1
ATOM 2084 C C . ALA B 1 133 ? -0.318 11.544 0.182 1.00 10.37 815 ALA A C 1
ATOM 2085 O O . ALA B 1 133 ? -0.122 12.499 -0.579 1.00 10.09 815 ALA A O 1
ATOM 2087 N N . GLN B 1 134 ? -1.307 10.658 0.015 1.00 6.94 816 GLN A N 1
ATOM 2088 C CA . GLN B 1 134 ? -2.378 10.850 -0.947 1.00 9.77 816 GLN A CA 1
ATOM 2089 C C . GLN B 1 134 ? -3.693 10.407 -0.308 1.00 11.55 816 GLN A C 1
ATOM 2090 O O . GLN B 1 134 ? -3.746 9.410 0.433 1.00 10.23 816 GLN A O 1
ATOM 2096 N N . THR B 1 135 ? -4.740 11.208 -0.534 1.00 11.56 817 THR A N 1
ATOM 2097 C CA . THR B 1 135 ? -6.083 10.888 -0.086 1.00 7.84 817 THR A CA 1
ATOM 2098 C C . THR B 1 135 ? -6.787 10.113 -1.183 1.00 10.46 817 THR A C 1
ATOM 2099 O O . THR B 1 135 ? -6.582 10.363 -2.378 1.00 12.29 817 THR A O 1
ATOM 2103 N N . LEU B 1 136 ? -7.613 9.161 -0.786 1.00 11.28 818 LEU A N 1
ATOM 2104 C CA . LEU B 1 136 ? -8.393 8.432 -1.778 1.00 13.01 818 LEU A CA 1
ATOM 2105 C C . LEU B 1 136 ? -9.800 8.995 -1.961 1.00 14.39 818 LEU A C 1
ATOM 2106 O O . LEU B 1 136 ? -10.566 8.429 -2.743 1.00 15.00 818 LEU A O 1
ATOM 2111 N N . THR B 1 137 ? -10.139 10.114 -1.299 1.00 10.75 819 THR A N 1
ATOM 2112 C CA . THR B 1 137 ? -11.382 10.854 -1.528 1.00 12.79 819 THR A CA 1
ATOM 2113 C C . THR B 1 137 ? -11.031 12.324 -1.726 1.00 14.50 819 THR A C 1
ATOM 2114 O O . THR B 1 137 ? -10.606 12.996 -0.782 1.00 11.80 819 THR A O 1
ATOM 2118 N N . ALA B 1 138 ? -11.221 12.833 -2.944 1.00 18.65 820 ALA A N 1
ATOM 2119 C CA . ALA B 1 138 ? -11.049 14.259 -3.212 1.00 16.69 820 ALA A CA 1
ATOM 2120 C C . ALA B 1 138 ? -11.745 15.118 -2.171 1.00 14.02 820 ALA A C 1
ATOM 2121 O O . ALA B 1 138 ? -12.864 14.825 -1.754 1.00 14.03 820 ALA A O 1
ATOM 2123 N N . THR B 1 139 ? -11.102 16.234 -1.819 1.00 15.14 821 THR A N 1
ATOM 2124 C CA . THR B 1 139 ? -11.480 17.235 -0.807 1.00 12.94 821 THR A CA 1
ATOM 2125 C C . THR B 1 139 ? -11.336 16.745 0.639 1.00 14.88 821 THR A C 1
ATOM 2126 O O . THR B 1 139 ? -11.621 17.547 1.559 1.00 14.22 821 THR A O 1
ATOM 2130 N N . LYS B 1 140 ? -10.970 15.485 0.888 1.00 13.06 822 LYS A N 1
ATOM 2131 C CA . LYS B 1 140 ? -10.769 14.973 2.247 1.00 15.19 822 LYS A CA 1
ATOM 2132 C C . LYS B 1 140 ? -9.278 14.912 2.576 1.00 13.57 822 LYS A C 1
ATOM 2133 O O . LYS B 1 140 ? -8.507 14.254 1.870 1.00 12.43 822 LYS A O 1
ATOM 2139 N N . ASN B 1 141 ? -8.890 15.547 3.674 1.00 11.74 823 ASN A N 1
ATOM 2140 C CA . ASN B 1 141 ? -7.487 15.734 3.996 1.00 10.85 823 ASN A CA 1
ATOM 2141 C C . ASN B 1 141 ? -6.830 14.508 4.613 1.00 11.59 823 ASN A C 1
ATOM 2142 O O . ASN B 1 141 ? -7.442 13.742 5.371 1.00 9.16 823 ASN A O 1
ATOM 2147 N N . CYS B 1 142 ? -5.539 14.420 4.334 1.00 7.58 824 CYS A N 1
ATOM 2148 C CA . CYS B 1 142 ? -4.612 13.4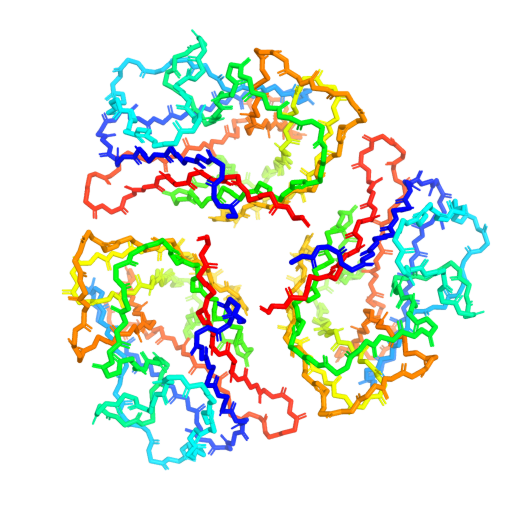95 5.024 1.00 9.21 824 CYS A CA 1
ATOM 2149 C C . CYS B 1 142 ? -3.747 14.411 5.901 1.00 9.13 824 CYS A C 1
ATOM 2150 O O . CYS B 1 142 ? -3.339 15.416 5.401 1.00 11.67 824 CYS A O 1
ATOM 2153 N N . ARG B 1 143 ? -3.511 14.017 7.140 1.00 7.55 825 ARG A N 1
ATOM 2154 C CA . ARG B 1 143 ? -2.903 14.922 8.120 1.00 9.72 825 ARG A CA 1
ATOM 2155 C C . ARG B 1 143 ? -1.713 14.283 8.835 1.00 8.87 825 ARG A C 1
ATOM 2156 O O . ARG B 1 143 ? -1.642 13.058 9.026 1.00 6.97 825 ARG A O 1
ATOM 2164 N N . ALA B 1 144 ? -0.762 15.146 9.189 1.00 8.18 826 ALA A N 1
ATOM 2165 C CA . ALA B 1 144 ? 0.338 14.846 10.091 1.00 6.95 826 ALA A CA 1
ATOM 2166 C C . ALA B 1 144 ? 0.256 15.913 11.164 1.00 8.27 826 ALA A C 1
ATOM 2167 O O . ALA B 1 144 ? 0.186 17.102 10.843 1.00 7.35 826 ALA A O 1
ATOM 2169 N N . ASP B 1 145 ? 0.238 15.490 12.418 1.00 8.20 827 ASP A N 1
ATOM 2170 C CA . ASP B 1 145 ? -0.260 16.307 13.527 1.00 11.13 827 ASP A CA 1
ATOM 2171 C C . ASP B 1 145 ? 0.718 16.231 14.689 1.00 10.42 827 ASP A C 1
ATOM 2172 O O . ASP B 1 145 ? 0.827 15.175 15.326 1.00 10.26 827 ASP A O 1
ATOM 2177 N N . ILE B 1 146 ? 1.434 17.334 14.973 1.00 10.67 828 ILE A N 1
ATOM 2178 C CA . ILE B 1 146 ? 2.173 17.419 16.230 1.00 11.13 828 ILE A CA 1
ATOM 2179 C C . ILE B 1 146 ? 1.850 18.726 16.951 1.00 13.28 828 ILE A C 1
ATOM 2180 O O . ILE B 1 146 ? 2.760 19.494 17.318 1.00 8.86 828 ILE A O 1
ATOM 2185 N N . THR B 1 147 ? 0.556 18.953 17.200 1.00 8.76 829 THR A N 1
ATOM 2186 C CA . THR B 1 147 ? 0.057 20.208 17.753 1.00 9.21 829 THR A CA 1
ATOM 2187 C C . THR B 1 147 ? 0.091 20.283 19.265 1.00 11.25 829 THR A C 1
ATOM 2188 O O . THR B 1 147 ? -0.115 21.377 19.795 1.00 10.95 829 THR A O 1
ATOM 2192 N N . VAL B 1 148 ? 0.323 19.190 19.987 1.00 9.96 830 VAL A N 1
ATOM 2193 C CA . VAL B 1 148 ? 0.188 19.211 21.445 1.00 14.50 830 VAL A CA 1
ATOM 2194 C C . VAL B 1 148 ? 1.583 19.287 22.067 1.00 16.51 830 VAL A C 1
ATOM 2195 O O . VAL B 1 148 ? 2.303 18.272 22.058 1.00 14.16 830 VAL A O 1
ATOM 2199 N N . PRO B 1 149 ? 1.972 20.422 22.688 1.00 13.98 831 PRO A N 1
ATOM 2200 C CA . PRO B 1 149 ? 3.290 20.511 23.333 1.00 13.58 831 PRO A CA 1
ATOM 2201 C C . PRO B 1 149 ? 3.424 19.517 24.470 1.00 16.63 831 PRO A C 1
ATOM 2202 O O . PRO B 1 149 ? 2.467 19.217 25.190 1.00 17.42 831 PRO A O 1
ATOM 2206 N N . GLY B 1 150 ? 4.640 19.032 24.661 1.00 20.00 832 GLY A N 1
ATOM 2207 C CA . GLY B 1 150 ? 4.891 18.050 25.681 1.00 20.91 832 GLY A CA 1
ATOM 2208 C C . GLY B 1 150 ? 4.395 16.655 25.369 1.00 20.52 832 GLY A C 1
ATOM 2209 O O . GLY B 1 150 ? 4.833 15.698 26.017 1.00 30.87 832 GLY A O 1
ATOM 2210 N N . GLN B 1 151 ? 3.503 16.482 24.401 1.00 24.10 833 GLN A N 1
ATOM 2211 C CA . GLN B 1 151 ? 3.041 15.148 24.018 1.00 15.82 833 GLN A CA 1
ATOM 2212 C C . GLN B 1 151 ? 3.542 14.759 22.634 1.00 18.55 833 GLN A C 1
ATOM 2213 O O . GLN B 1 151 ? 4.294 13.792 22.482 1.00 16.66 833 GLN A O 1
ATOM 2219 N N . ASP B 1 152 ? 3.152 15.515 21.616 1.00 18.81 834 ASP A N 1
ATOM 2220 C CA . ASP B 1 152 ? 3.450 15.129 20.246 1.00 14.49 834 ASP A CA 1
ATOM 2221 C C . ASP B 1 152 ? 4.899 15.437 19.922 1.00 15.62 834 ASP A C 1
ATOM 2222 O O . ASP B 1 152 ? 5.496 16.370 20.477 1.00 12.50 834 ASP A O 1
ATOM 2227 N N . LYS B 1 153 ? 5.447 14.660 18.988 1.00 11.87 835 LYS A N 1
ATOM 2228 C CA . LYS B 1 153 ? 6.852 14.733 18.651 1.00 10.02 835 LYS A CA 1
ATOM 2229 C C . LYS B 1 153 ? 7.072 13.972 17.352 1.00 10.26 835 LYS A C 1
ATOM 2230 O O . LYS B 1 153 ? 6.372 12.981 17.046 1.00 10.26 835 LYS A O 1
ATOM 2236 N N . MET B 1 154 ? 8.021 14.497 16.569 1.00 8.28 836 MET A N 1
ATOM 2237 C CA . MET B 1 154 ? 8.553 13.859 15.379 1.00 9.34 836 MET A CA 1
ATOM 2238 C C . MET B 1 154 ? 10.065 13.668 15.531 1.00 10.06 836 MET A C 1
ATOM 2239 O O . MET B 1 154 ? 10.788 14.620 15.851 1.00 9.21 836 MET A O 1
ATOM 2244 N N . GLN B 1 155 ? 10.536 12.442 15.310 1.00 9.20 837 GLN A N 1
ATOM 2245 C CA . GLN B 1 155 ? 11.967 12.133 15.239 1.00 9.42 837 GLN A CA 1
ATOM 2246 C C . GLN B 1 155 ? 12.265 11.395 13.938 1.00 9.88 837 GLN A C 1
ATOM 2247 O O . GLN B 1 155 ? 11.698 10.329 13.679 1.00 10.82 837 GLN A O 1
ATOM 2253 N N . ILE B 1 156 ? 13.173 11.940 13.136 1.00 7.46 838 ILE A N 1
ATOM 2254 C CA . ILE B 1 156 ? 13.558 11.339 11.864 1.00 9.10 838 ILE A CA 1
ATOM 2255 C C . ILE B 1 156 ? 15.047 11.040 11.899 1.00 11.12 838 ILE A C 1
ATOM 2256 O O . ILE B 1 156 ? 15.849 11.907 12.261 1.00 8.64 838 ILE A O 1
ATOM 2261 N N . TYR B 1 157 ? 15.431 9.831 11.493 1.00 9.07 839 TYR A N 1
ATOM 2262 C CA . TYR B 1 157 ? 16.855 9.558 11.536 1.00 9.26 839 TYR A CA 1
ATOM 2263 C C . TYR B 1 157 ? 17.252 8.556 10.462 1.00 9.07 839 TYR A C 1
ATOM 2264 O O . TYR B 1 157 ? 16.446 7.725 10.027 1.00 9.14 839 TYR A O 1
ATOM 2273 N N . LEU B 1 158 ? 18.509 8.660 10.020 1.00 8.12 840 LEU A N 1
ATOM 2274 C CA . LEU B 1 158 ? 19.006 7.888 8.876 1.00 9.27 840 LEU A CA 1
ATOM 2275 C C . LEU B 1 158 ? 20.184 7.044 9.331 1.00 12.79 840 LEU A C 1
ATOM 2276 O O . LEU B 1 158 ? 21.171 7.587 9.844 1.00 11.06 840 LEU A O 1
ATOM 2281 N N . LYS B 1 159 ? 20.065 5.722 9.191 1.00 11.35 841 LYS A N 1
ATOM 2282 C CA . LYS B 1 159 ? 21.109 4.784 9.590 1.00 12.48 841 LYS A CA 1
ATOM 2283 C C . LYS B 1 159 ? 21.816 4.260 8.348 1.00 12.00 841 LYS A C 1
ATOM 2284 O O . LYS B 1 159 ? 21.158 3.820 7.399 1.00 9.69 841 LYS A O 1
ATOM 2290 N N . LYS B 1 160 ? 23.149 4.331 8.348 1.00 13.61 842 LYS A N 1
ATOM 2291 C CA . LYS B 1 160 ? 23.934 3.739 7.268 1.00 14.59 842 LYS A CA 1
ATOM 2292 C C . LYS B 1 160 ? 24.156 2.279 7.591 1.00 15.00 842 LYS A C 1
ATOM 2293 O O . LYS B 1 160 ? 24.686 1.956 8.661 1.00 17.33 842 LYS A O 1
ATOM 2299 N N . LEU B 1 161 ? 23.709 1.400 6.698 1.00 13.74 843 LEU A N 1
ATOM 2300 C CA . LEU B 1 161 ? 23.851 -0.047 6.894 1.00 15.13 843 LEU A CA 1
ATOM 2301 C C . LEU B 1 161 ? 25.118 -0.563 6.186 1.00 18.84 843 LEU A C 1
ATOM 2302 O O . LEU B 1 161 ? 25.388 -1.762 6.186 1.00 22.86 843 LEU A O 1
ATOM 2308 N N . SER C 1 10 ? 29.917 -5.351 18.770 1.00 36.02 692 SER B N 1
ATOM 2309 C CA . SER C 1 10 ? 28.490 -5.626 18.454 1.00 35.65 692 SER B CA 1
ATOM 2310 C C . SER C 1 10 ? 27.620 -4.432 18.856 1.00 38.96 692 SER B C 1
ATOM 2311 O O . SER C 1 10 ? 27.780 -3.943 19.989 1.00 36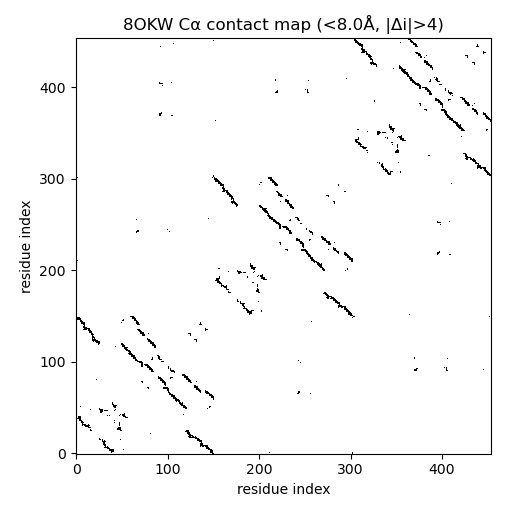.46 692 SER B O 1
ATOM 2314 N N . THR C 1 11 ? 26.730 -3.996 17.960 1.00 33.55 693 THR B N 1
ATOM 2315 C CA . THR C 1 11 ? 25.845 -2.831 18.230 1.00 29.00 693 THR B CA 1
ATOM 2316 C C . THR C 1 11 ? 24.675 -3.251 19.127 1.00 21.56 693 THR B C 1
ATOM 2317 O O . THR C 1 11 ? 23.996 -2.362 19.656 1.00 18.18 693 THR B O 1
ATOM 2321 N N . LEU C 1 12 ? 24.446 -4.559 19.260 1.00 25.08 694 LEU B N 1
ATOM 2322 C CA . LEU C 1 12 ? 23.369 -5.050 20.159 1.00 18.08 694 LEU B CA 1
ATOM 2323 C C . LEU C 1 12 ? 23.844 -4.895 21.605 1.00 14.13 694 LEU B C 1
ATOM 2324 O O . LEU C 1 12 ? 24.621 -5.742 22.076 1.00 12.23 694 LEU B O 1
ATOM 2329 N N . MET C 1 13 ? 23.397 -3.830 22.258 1.00 12.39 695 MET B N 1
ATOM 2330 C CA . MET C 1 13 ? 23.820 -3.588 23.626 1.00 10.32 695 MET B CA 1
ATOM 2331 C C . MET C 1 13 ? 23.308 -4.681 24.555 1.00 12.07 695 MET B C 1
ATOM 2332 O O . MET C 1 13 ? 23.973 -5.022 25.540 1.00 10.71 695 MET B O 1
ATOM 2337 N N . GLY C 1 14 ? 22.125 -5.222 24.271 1.00 11.98 696 GLY B N 1
ATOM 2338 C CA . GLY C 1 14 ? 21.531 -6.231 25.122 1.00 9.12 696 GLY B CA 1
ATOM 2339 C C . GLY C 1 14 ? 20.093 -6.465 24.729 1.00 8.79 696 GLY B C 1
ATOM 2340 O O . GLY C 1 14 ? 19.451 -5.639 24.055 1.00 9.88 696 GLY B O 1
ATOM 2341 N N . SER C 1 15 ? 19.576 -7.591 25.195 1.00 6.33 697 SER B N 1
ATOM 2342 C CA . SER C 1 15 ? 18.183 -7.952 24.898 1.00 9.40 697 SER B CA 1
ATOM 2343 C C . SER C 1 15 ? 17.515 -8.616 26.105 1.00 7.90 697 SER B C 1
ATOM 2344 O O . SER C 1 15 ? 18.178 -9.098 27.026 1.00 7.13 697 SER B O 1
ATOM 2347 N N . LEU C 1 16 ? 16.180 -8.631 26.073 1.00 7.92 698 LEU B N 1
ATOM 2348 C CA . LEU C 1 16 ? 15.342 -9.239 27.096 1.00 7.80 698 LEU B CA 1
ATOM 2349 C C . LEU C 1 16 ? 14.178 -9.927 26.407 1.00 8.09 698 LEU B C 1
ATOM 2350 O O . LEU C 1 16 ? 13.541 -9.326 25.535 1.00 9.61 698 LEU B O 1
ATOM 2355 N N . THR C 1 17 ? 13.902 -11.177 26.785 1.00 7.72 699 THR B N 1
ATOM 2356 C CA . THR C 1 17 ? 12.870 -12.000 26.136 1.00 8.04 699 THR B CA 1
ATOM 2357 C C . THR C 1 17 ? 11.982 -12.628 27.196 1.00 8.61 699 THR B C 1
ATOM 2358 O O . THR C 1 17 ? 12.477 -13.216 28.164 1.00 9.83 699 THR B O 1
ATOM 2362 N N . MET C 1 18 ? 10.677 -12.550 27.019 1.00 6.58 700 MET B N 1
ATOM 2363 C CA . MET C 1 18 ? 9.774 -13.190 27.960 1.00 7.80 700 MET B CA 1
ATOM 2364 C C . MET C 1 18 ? 8.753 -13.965 27.142 1.00 9.02 700 MET B C 1
ATOM 2365 O O . MET C 1 18 ? 8.141 -13.405 26.222 1.00 9.48 700 MET B O 1
ATOM 2370 N N . LEU C 1 19 ? 8.625 -15.266 27.423 1.00 7.26 701 LEU B N 1
ATOM 2371 C CA . LEU C 1 19 ? 7.698 -16.099 26.671 1.00 8.77 701 LEU B CA 1
ATOM 2372 C C . LEU C 1 19 ? 6.334 -16.056 27.350 1.00 10.90 701 LEU B C 1
ATOM 2373 O O . LEU C 1 19 ? 6.240 -15.866 28.570 1.00 10.70 701 LEU B O 1
ATOM 2378 N N . GLY C 1 20 ? 5.277 -16.221 26.538 1.00 13.35 702 GLY B N 1
ATOM 2379 C CA . GLY C 1 20 ? 3.910 -16.118 27.051 1.00 8.97 702 GLY B CA 1
ATOM 2380 C C . GLY C 1 20 ? 3.579 -17.212 28.053 1.00 11.92 702 GLY B C 1
ATOM 2381 O O . GLY C 1 20 ? 4.159 -18.307 28.048 1.00 8.05 702 GLY B O 1
ATOM 2382 N N . LYS C 1 21 ? 2.654 -16.888 28.965 1.00 9.29 703 LYS B N 1
ATOM 2383 C CA . LYS C 1 21 ? 2.315 -17.806 30.044 1.00 11.11 703 LYS B CA 1
ATOM 2384 C C . LYS C 1 21 ? 0.966 -17.372 30.586 1.00 8.77 703 LYS B C 1
ATOM 2385 O O . LYS C 1 21 ? 0.716 -16.173 30.691 1.00 13.27 703 LYS B O 1
ATOM 2391 N N . ALA C 1 22 ? 0.091 -18.320 30.905 1.00 11.91 704 ALA B N 1
ATOM 2392 C CA . ALA C 1 22 ? -1.255 -17.938 31.333 1.00 9.57 704 ALA B CA 1
ATOM 2393 C C . ALA C 1 22 ? -1.176 -17.026 32.540 1.00 10.31 704 ALA B C 1
ATOM 2394 O O . ALA C 1 22 ? -0.371 -17.251 33.448 1.00 11.77 704 ALA B O 1
ATOM 2396 N N . GLY C 1 23 ? -2.018 -15.991 32.546 1.00 10.81 705 GLY B N 1
ATOM 2397 C CA . GLY C 1 23 ? -1.958 -14.972 33.566 1.00 9.36 705 GLY B CA 1
ATOM 2398 C C . GLY C 1 23 ? -0.952 -13.859 33.347 1.00 8.82 705 GLY B C 1
ATOM 2399 O O . GLY C 1 23 ? -1.039 -12.853 34.043 1.00 10.14 705 GLY B O 1
ATOM 2400 N N . CYS C 1 24 ? -0.044 -13.952 32.369 1.00 8.86 706 CYS B N 1
ATOM 2401 C CA . CYS C 1 24 ? 0.906 -12.862 32.159 1.00 9.30 706 CYS B CA 1
ATOM 2402 C C . CYS C 1 24 ? 0.273 -11.788 31.289 1.00 10.28 706 CYS B C 1
ATOM 2403 O O . CYS C 1 24 ? 0.389 -11.762 30.059 1.00 11.47 706 CYS B O 1
ATOM 2406 N N . GLN C 1 25 ? -0.389 -10.881 32.009 1.00 9.98 707 GLN B N 1
ATOM 2407 C CA . GLN C 1 25 ? -1.009 -9.710 31.356 1.00 12.45 707 GLN B CA 1
ATOM 2408 C C . GLN C 1 25 ? -0.885 -8.551 32.349 1.00 11.89 707 GLN B C 1
ATOM 2409 O O . GLN C 1 25 ? -1.102 -8.775 33.547 1.00 14.15 707 GLN B O 1
ATOM 2415 N N . TRP C 1 26 ? -0.474 -7.388 31.874 1.00 9.16 708 TRP B N 1
ATOM 2416 C CA . TRP C 1 26 ? -0.334 -6.187 32.679 1.00 11.51 708 TRP B CA 1
ATOM 2417 C C . TRP C 1 26 ? -1.393 -5.183 32.245 1.00 12.69 708 TRP B C 1
ATOM 2418 O O . TRP C 1 26 ? -1.570 -4.965 31.044 1.00 9.56 708 TRP B O 1
ATOM 2429 N N . GLU C 1 27 ? -2.061 -4.529 33.201 1.00 11.24 709 GLU B N 1
ATOM 2430 C CA . GLU C 1 27 ? -3.059 -3.547 32.780 1.00 12.93 709 GLU B CA 1
ATOM 2431 C C . GLU C 1 27 ? -3.300 -2.516 33.872 1.00 13.35 709 GLU B C 1
ATOM 2432 O O . GLU C 1 27 ? -3.158 -2.793 35.072 1.00 10.24 709 GLU B O 1
ATOM 2438 N N . HIS C 1 28 ? -3.639 -1.307 33.437 1.00 10.31 710 HIS B N 1
ATOM 2439 C CA . HIS C 1 28 ? -4.057 -0.289 34.408 1.00 9.98 710 HIS B CA 1
ATOM 2440 C C . HIS C 1 28 ? -4.887 0.770 33.688 1.00 14.54 710 HIS B C 1
ATOM 2441 O O . HIS C 1 28 ? -5.027 0.758 32.463 1.00 11.03 710 HIS B O 1
ATOM 2448 N N . ALA C 1 29 ? -5.444 1.694 34.466 1.00 12.30 711 ALA B N 1
ATOM 2449 C CA . ALA C 1 29 ? -6.275 2.740 33.884 1.00 11.95 711 ALA B CA 1
ATOM 2450 C C . ALA C 1 29 ? -5.739 4.124 34.233 1.00 15.01 711 ALA B C 1
ATOM 2451 O O . ALA C 1 29 ? -6.496 5.073 34.435 1.00 16.39 711 ALA B O 1
ATOM 2453 N N . ASN C 1 30 ? -4.417 4.262 34.271 1.00 14.04 712 ASN B N 1
ATOM 2454 C CA . ASN C 1 30 ? -3.825 5.569 34.655 1.00 15.90 712 ASN B CA 1
ATOM 2455 C C . ASN C 1 30 ? -4.131 6.596 33.556 1.00 17.16 712 ASN B C 1
ATOM 2456 O O . ASN C 1 30 ? -3.820 6.313 32.388 1.00 14.11 712 ASN B O 1
ATOM 2461 N N . THR C 1 31 ? -4.732 7.733 33.921 1.00 13.22 713 THR B N 1
ATOM 2462 C CA . THR C 1 31 ? -5.015 8.810 32.936 1.00 14.13 713 THR B CA 1
ATOM 2463 C C . THR C 1 31 ? -3.695 9.500 32.583 1.00 17.07 713 THR B C 1
ATOM 2464 O O . THR C 1 31 ? -3.675 10.256 31.593 1.00 19.38 713 THR B O 1
ATOM 2468 N N . SER C 1 32 ? -2.645 9.260 33.375 1.00 19.13 714 SER B N 1
ATOM 2469 C CA . SER C 1 32 ? -1.308 9.823 33.064 1.00 15.82 714 SER B CA 1
ATOM 2470 C C . SER C 1 32 ? -0.388 8.651 32.712 1.00 15.36 714 SER B C 1
ATOM 2471 O O . SER C 1 32 ? -0.635 7.539 33.213 1.00 15.32 714 SER B O 1
ATOM 2474 N N . PHE C 1 33 ? 0.617 8.884 31.869 1.00 12.31 715 PHE B N 1
ATOM 2475 C CA . PHE C 1 33 ? 1.506 7.782 31.427 1.00 11.26 715 PHE B CA 1
ATOM 2476 C C . PHE C 1 33 ? 2.065 7.071 32.664 1.00 12.80 715 PHE B C 1
ATOM 2477 O O . PHE C 1 33 ? 2.558 7.746 33.568 1.00 12.21 715 PHE B O 1
ATOM 2485 N N . ALA C 1 34 ? 1.950 5.745 32.686 1.00 11.38 716 ALA B N 1
ATOM 2486 C CA . ALA C 1 34 ? 2.492 4.975 33.795 1.00 11.32 716 ALA B CA 1
ATOM 2487 C C . ALA C 1 34 ? 3.044 3.651 33.290 1.00 10.02 716 ALA B C 1
ATOM 2488 O O . ALA C 1 34 ? 2.461 3.019 32.406 1.00 8.10 716 ALA B O 1
ATOM 2490 N N . SER C 1 35 ? 4.139 3.210 33.906 1.00 12.17 717 SER B N 1
ATOM 2491 C CA . SER C 1 35 ? 4.670 1.869 33.698 1.00 10.53 717 SER B CA 1
ATOM 2492 C C . SER C 1 35 ? 3.739 0.817 34.308 1.00 13.17 717 SER B C 1
ATOM 2493 O O . SER C 1 35 ? 2.817 1.129 35.068 1.00 18.26 717 SER B O 1
ATOM 2496 N N . PHE C 1 36 ? 3.970 -0.447 33.952 1.00 11.03 718 PHE B N 1
ATOM 2497 C CA . PHE C 1 36 ? 3.237 -1.552 34.550 1.00 12.21 718 PHE B CA 1
ATOM 2498 C C . PHE C 1 36 ? 4.015 -2.092 35.761 1.00 17.40 718 PHE B C 1
ATOM 2499 O O . PHE C 1 36 ? 5.206 -1.796 35.925 1.00 14.77 718 PHE B O 1
ATOM 2507 N N . SER C 1 37 ? 3.326 -2.847 36.649 1.00 13.14 719 SER B N 1
ATOM 2508 C CA . SER C 1 37 ? 4.043 -3.434 37.779 1.00 15.59 719 SER B CA 1
ATOM 2509 C C . SER C 1 37 ? 4.112 -4.964 37.709 1.00 12.31 719 SER B C 1
ATOM 2510 O O . SER C 1 37 ? 3.539 -5.625 36.833 1.00 11.53 719 SER B O 1
ATOM 2513 N N . ASN C 1 38 ? 4.913 -5.521 38.626 1.00 13.29 720 ASN B N 1
ATOM 2514 C CA . ASN C 1 38 ? 5.256 -6.937 38.592 1.00 10.57 720 ASN B CA 1
ATOM 2515 C C . ASN C 1 38 ? 4.010 -7.805 38.503 1.00 10.57 720 ASN B C 1
ATOM 2516 O O . ASN C 1 38 ? 3.061 -7.624 39.269 1.00 9.81 720 ASN B O 1
ATOM 2521 N N . VAL C 1 39 ? 4.040 -8.799 37.617 1.00 9.49 721 VAL B N 1
ATOM 2522 C CA . VAL C 1 39 ? 2.987 -9.807 37.548 1.00 8.98 721 VAL B CA 1
ATOM 2523 C C . VAL C 1 39 ? 3.612 -11.158 37.862 1.00 10.20 721 VAL B C 1
ATOM 2524 O O . VAL C 1 39 ? 4.474 -11.647 37.114 1.00 9.29 721 VAL B O 1
ATOM 2528 N N . VAL C 1 40 ? 3.145 -11.782 38.945 1.00 11.66 722 VAL B N 1
ATOM 2529 C CA . VAL C 1 40 ? 3.796 -12.986 39.455 1.00 10.79 722 VAL B CA 1
ATOM 2530 C C . VAL C 1 40 ? 3.652 -14.150 38.477 1.00 13.11 722 VAL B C 1
ATOM 2531 O O . VAL C 1 40 ? 4.537 -15.000 38.377 1.00 13.54 722 VAL B O 1
ATOM 2535 N N . ALA C 1 41 ? 2.542 -14.211 37.745 1.00 10.01 723 ALA B N 1
ATOM 2536 C CA . ALA C 1 41 ? 2.328 -15.332 36.852 1.00 11.27 723 ALA B CA 1
ATOM 2537 C C . ALA C 1 41 ? 3.283 -15.350 35.668 1.00 11.36 723 ALA B C 1
ATOM 2538 O O . ALA C 1 41 ? 3.377 -16.386 35.002 1.00 13.55 723 ALA B O 1
ATOM 2540 N N . CYS C 1 42 ? 3.995 -14.254 35.400 1.00 11.82 724 CYS B N 1
ATOM 2541 C CA . CYS C 1 42 ? 4.861 -14.179 34.230 1.00 11.75 724 CYS B CA 1
ATOM 2542 C C . CYS C 1 42 ? 6.097 -15.055 34.414 1.00 9.35 724 CYS B C 1
ATOM 2543 O O . CYS C 1 42 ? 6.598 -15.232 35.525 1.00 11.57 724 CYS B O 1
ATOM 2546 N N . ASN C 1 43 ? 6.597 -15.584 33.293 1.00 10.24 725 ASN B N 1
ATOM 2547 C CA . ASN C 1 43 ? 7.936 -16.160 33.234 1.00 10.72 725 ASN B CA 1
ATOM 2548 C C . ASN C 1 43 ? 8.977 -15.096 33.564 1.00 10.58 725 ASN B C 1
ATOM 2549 O O . ASN C 1 43 ? 8.842 -13.925 33.213 1.00 11.07 725 ASN B O 1
ATOM 2554 N N . THR C 1 44 ? 10.017 -15.508 34.256 1.00 7.69 726 THR B N 1
ATOM 2555 C CA . THR C 1 44 ? 11.213 -14.704 34.358 1.00 10.91 726 THR B CA 1
ATOM 2556 C C . THR C 1 44 ? 11.779 -14.384 32.968 1.00 12.20 726 THR B C 1
ATOM 2557 O O . THR C 1 44 ? 11.666 -15.168 32.015 1.00 9.57 726 THR B O 1
ATOM 2561 N N . ALA C 1 45 ? 12.395 -13.215 32.851 1.00 10.37 727 ALA B N 1
ATOM 2562 C CA . ALA C 1 45 ? 12.955 -12.821 31.560 1.00 10.28 727 ALA B CA 1
ATOM 2563 C C . ALA C 1 45 ? 14.292 -13.507 31.320 1.00 9.66 727 ALA B C 1
ATOM 2564 O O . ALA C 1 45 ? 14.999 -13.868 32.269 1.00 10.03 727 ALA B O 1
ATOM 2566 N N . THR C 1 46 ? 14.633 -13.694 30.044 1.00 7.59 728 THR B N 1
ATOM 2567 C CA . THR C 1 46 ? 15.982 -14.075 29.625 1.00 9.80 728 THR B CA 1
ATOM 2568 C C . THR C 1 46 ? 16.696 -12.850 29.063 1.00 9.26 728 THR B C 1
ATOM 2569 O O . THR C 1 46 ? 16.109 -12.102 28.285 1.00 9.94 728 THR B O 1
ATOM 2573 N N . VAL C 1 47 ? 17.946 -12.632 29.462 1.00 9.33 729 VAL B N 1
ATOM 2574 C CA . VAL C 1 47 ? 18.667 -11.427 29.064 1.00 9.35 729 VAL B CA 1
ATOM 2575 C C . VAL C 1 47 ? 20.010 -11.778 28.437 1.00 10.03 729 VAL B C 1
ATOM 2576 O O . VAL C 1 47 ? 20.593 -12.832 28.701 1.00 10.04 729 VAL B O 1
ATOM 2580 N N . THR C 1 48 ? 20.493 -10.870 27.591 1.00 8.88 730 THR B N 1
ATOM 2581 C CA . THR C 1 48 ? 21.829 -10.977 27.000 1.00 9.20 730 THR B CA 1
ATOM 2582 C C . THR C 1 48 ? 22.521 -9.628 27.047 1.00 9.04 730 THR B C 1
ATOM 2583 O O . THR C 1 48 ? 21.875 -8.568 27.164 1.00 9.77 730 THR B O 1
ATOM 2587 N N . GLY C 1 49 ? 23.840 -9.687 26.849 1.00 10.71 731 GLY B N 1
ATOM 2588 C CA . GLY C 1 49 ? 24.623 -8.471 26.697 1.00 9.57 731 GLY B CA 1
ATOM 2589 C C . GLY C 1 49 ? 24.741 -7.746 28.022 1.00 8.49 731 GLY B C 1
ATOM 2590 O O . GLY C 1 49 ? 24.920 -8.367 29.070 1.00 7.45 731 GLY B O 1
ATOM 2591 N N . LEU C 1 50 ? 24.607 -6.421 27.984 1.00 7.61 732 LEU B N 1
ATOM 2592 C CA . LEU C 1 50 ? 24.599 -5.548 29.164 1.00 7.74 732 LEU B CA 1
ATOM 2593 C C . LEU C 1 50 ? 23.280 -5.563 29.940 1.00 8.09 732 LEU B C 1
ATOM 2594 O O . LEU C 1 50 ? 23.219 -4.987 31.029 1.00 8.29 732 LEU B O 1
ATOM 2599 N N . ALA C 1 51 ? 22.236 -6.237 29.428 1.00 7.66 733 ALA B N 1
ATOM 2600 C CA . ALA C 1 51 ? 20.908 -6.000 29.946 1.00 7.93 733 ALA B CA 1
ATOM 2601 C C . ALA C 1 51 ? 20.639 -6.806 31.203 1.00 9.28 733 ALA B C 1
ATOM 2602 O O . ALA C 1 51 ? 21.291 -7.822 31.491 1.00 9.48 733 ALA B O 1
ATOM 2604 N N . SER C 1 52 ? 19.637 -6.332 31.953 1.00 10.27 734 SER B N 1
ATOM 2605 C CA . SER C 1 52 ? 19.134 -7.044 33.116 1.00 9.03 734 SER B CA 1
ATOM 2606 C C . SER C 1 52 ? 17.631 -6.852 33.161 1.00 7.62 734 SER B C 1
ATOM 2607 O O . SER C 1 52 ? 17.063 -6.048 32.431 1.00 9.57 734 SER B O 1
ATOM 2610 N N . ALA C 1 53 ? 16.990 -7.603 34.022 1.00 6.31 735 ALA B N 1
ATOM 2611 C CA . ALA C 1 53 ? 15.575 -7.395 34.277 1.00 7.13 735 ALA B CA 1
ATOM 2612 C C . ALA C 1 53 ? 15.391 -6.100 35.065 1.00 10.95 735 ALA B C 1
ATOM 2613 O O . ALA C 1 53 ? 16.259 -5.757 35.894 1.00 9.06 735 ALA B O 1
ATOM 2615 N N . PRO C 1 54 ? 14.296 -5.364 34.836 1.00 6.70 736 PRO B N 1
ATOM 2616 C CA . PRO C 1 54 ? 14.025 -4.164 35.643 1.00 9.10 736 PRO B CA 1
ATOM 2617 C C . PRO C 1 54 ? 13.924 -4.531 37.112 1.00 11.40 736 PRO B C 1
ATOM 2618 O O . PRO C 1 54 ? 13.445 -5.612 37.462 1.00 11.91 736 PRO B O 1
ATOM 2622 N N . THR C 1 55 ? 14.402 -3.623 37.986 1.00 11.62 737 THR B N 1
ATOM 2623 C CA . THR C 1 55 ? 14.275 -3.889 39.425 1.00 14.69 737 THR B CA 1
ATOM 2624 C C . THR C 1 55 ? 12.814 -3.974 39.880 1.00 13.43 737 THR B C 1
ATOM 2625 O O . THR C 1 55 ? 12.531 -4.538 40.945 1.00 13.39 737 THR B O 1
ATOM 2629 N N . GLU C 1 56 ? 11.883 -3.420 39.108 1.00 13.85 738 GLU B N 1
ATOM 2630 C CA . GLU C 1 56 ? 10.473 -3.537 39.460 1.00 15.14 738 GLU B CA 1
ATOM 2631 C C . GLU C 1 56 ? 9.947 -4.944 39.215 1.00 14.81 738 GLU B C 1
ATOM 2632 O O . GLU C 1 56 ? 8.868 -5.292 39.703 1.00 14.31 738 GLU B O 1
ATOM 2638 N N . GLY C 1 57 ? 10.676 -5.762 38.465 1.00 14.23 739 GLY B N 1
ATOM 2639 C CA . GLY C 1 57 ? 10.279 -7.162 38.348 1.00 13.80 739 GLY B CA 1
ATOM 2640 C C . GLY C 1 57 ? 9.877 -7.574 36.950 1.00 12.78 739 GLY B C 1
ATOM 2641 O O . GLY C 1 57 ? 10.512 -7.161 35.958 1.00 11.74 739 GLY B O 1
ATOM 2642 N N . LYS C 1 58 ? 8.833 -8.404 36.846 1.00 10.56 740 LYS B N 1
ATOM 2643 C CA . LYS C 1 58 ? 8.406 -8.931 35.546 1.00 10.78 740 LYS B CA 1
ATOM 2644 C C . LYS C 1 58 ? 7.400 -7.952 34.948 1.00 12.83 740 LYS B C 1
ATOM 2645 O O . LYS C 1 58 ? 6.198 -8.003 35.220 1.00 9.22 740 LYS B O 1
ATOM 2651 N N . ILE C 1 59 ? 7.926 -7.023 34.161 1.00 8.43 741 ILE B N 1
ATOM 2652 C CA . ILE C 1 59 ? 7.143 -5.954 33.550 1.00 11.43 741 ILE B CA 1
ATOM 2653 C C . ILE C 1 59 ? 7.634 -5.769 32.128 1.00 10.67 741 ILE B C 1
ATOM 2654 O O . ILE C 1 59 ? 8.710 -6.262 31.758 1.00 14.14 741 ILE B O 1
ATOM 2659 N N . PRO C 1 60 ? 6.850 -5.047 31.286 1.00 10.24 742 PRO B N 1
ATOM 2660 C CA . PRO C 1 60 ? 7.368 -4.602 29.974 1.00 13.10 742 PRO B CA 1
ATOM 2661 C C . PRO C 1 60 ? 8.472 -3.541 30.122 1.00 11.20 742 PRO B C 1
ATOM 2662 O O . PRO C 1 60 ? 8.197 -2.341 30.330 1.00 7.89 742 PRO B O 1
ATOM 2666 N N . GLY C 1 61 ? 9.723 -3.985 30.048 1.00 8.70 743 GLY B N 1
ATOM 2667 C CA . GLY C 1 61 ? 10.839 -3.074 30.235 1.00 8.00 743 GLY B CA 1
ATOM 2668 C C . GLY C 1 61 ? 12.153 -3.834 30.212 1.00 9.30 743 GLY B C 1
ATOM 2669 O O . GLY C 1 61 ? 12.183 -5.074 30.202 1.00 7.87 743 GLY B O 1
ATOM 2670 N N . ILE C 1 62 ? 13.250 -3.059 30.172 1.00 6.72 744 ILE B N 1
ATOM 2671 C CA . ILE C 1 62 ? 14.608 -3.613 30.095 1.00 7.33 744 ILE B CA 1
ATOM 2672 C C . ILE C 1 62 ? 15.544 -2.658 30.834 1.00 9.07 744 ILE B C 1
ATOM 2673 O O . ILE C 1 62 ? 15.405 -1.437 30.738 1.00 8.67 744 ILE B O 1
ATOM 2678 N N A ARG C 1 63 ? 16.504 -3.236 31.550 0.79 8.49 745 ARG B N 1
ATOM 2679 N N B ARG C 1 63 ? 16.500 -3.235 31.558 0.21 8.47 745 ARG B N 1
ATOM 2680 C CA A ARG C 1 63 ? 17.443 -2.407 32.340 0.79 9.00 745 ARG B CA 1
ATOM 2681 C CA B ARG C 1 63 ? 17.444 -2.401 32.337 0.21 9.08 745 ARG B CA 1
ATOM 2682 C C A ARG C 1 63 ? 18.884 -2.515 31.830 0.79 9.12 745 ARG B C 1
ATOM 2683 C C B ARG C 1 63 ? 18.883 -2.513 31.823 0.21 9.10 745 ARG B C 1
ATOM 2684 O O A ARG C 1 63 ? 19.304 -3.598 31.505 0.79 8.46 745 ARG B O 1
ATOM 2685 O O B ARG C 1 63 ? 19.304 -3.598 31.508 0.21 8.34 745 ARG B O 1
ATOM 2700 N N . PHE C 1 64 ? 19.604 -1.397 31.876 1.00 8.44 746 PHE B N 1
ATOM 2701 C CA . PHE C 1 64 ? 21.014 -1.330 31.514 1.00 6.29 746 PHE B CA 1
ATOM 2702 C C . PHE C 1 64 ? 21.733 -0.739 32.717 1.00 9.83 746 PHE B C 1
ATOM 2703 O O . PHE C 1 64 ? 21.646 0.472 32.973 1.00 8.51 746 PHE B O 1
ATOM 2711 N N . ALA C 1 65 ? 22.374 -1.630 33.496 1.00 7.15 747 ALA B N 1
ATOM 2712 C CA . ALA C 1 65 ? 23.110 -1.185 34.669 1.00 7.64 747 ALA B CA 1
ATOM 2713 C C . ALA C 1 65 ? 24.137 -0.129 34.292 1.00 8.00 747 ALA B C 1
ATOM 2714 O O . ALA C 1 65 ? 24.376 0.793 35.066 1.00 8.77 747 ALA B O 1
ATOM 2716 N N . ASN C 1 66 ? 24.767 -0.255 33.121 1.00 10.05 748 ASN B N 1
ATOM 2717 C CA . ASN C 1 66 ? 25.582 0.813 32.560 1.00 11.97 748 ASN B CA 1
ATOM 2718 C C . ASN C 1 66 ? 25.228 0.925 31.086 1.00 11.58 748 ASN B C 1
ATOM 2719 O O . ASN C 1 66 ? 24.764 -0.046 30.467 1.00 10.51 748 ASN B O 1
ATOM 2724 N N . LEU C 1 67 ? 25.407 2.124 30.541 1.00 12.13 749 LEU B N 1
ATOM 2725 C CA . LEU C 1 67 ? 25.285 2.326 29.098 1.00 10.41 749 LEU B CA 1
ATOM 2726 C C . LEU C 1 67 ? 26.178 3.499 28.685 1.00 15.02 749 LEU B C 1
ATOM 2727 O O . LEU C 1 67 ? 26.041 4.612 29.223 1.00 10.23 749 LEU B O 1
ATOM 2732 N N . PRO C 1 68 ? 27.117 3.296 27.753 1.00 10.56 750 PRO B N 1
ATOM 2733 C CA . PRO C 1 68 ? 27.976 4.401 27.328 1.00 11.75 750 PRO B CA 1
ATOM 2734 C C . PRO C 1 68 ? 27.177 5.519 26.678 1.00 15.21 750 PRO B C 1
ATOM 2735 O O . PRO C 1 68 ? 26.086 5.307 26.126 1.00 11.87 750 PRO B O 1
ATOM 2739 N N . ALA C 1 69 ? 27.724 6.733 26.759 1.00 13.34 751 ALA B N 1
ATOM 2740 C CA . ALA C 1 69 ? 27.159 7.833 25.991 1.00 17.77 751 ALA B CA 1
ATOM 2741 C C . ALA C 1 69 ? 26.966 7.408 24.529 1.00 12.07 751 ALA B C 1
ATOM 2742 O O . ALA C 1 69 ? 27.740 6.601 23.993 1.00 13.26 751 ALA B O 1
ATOM 2744 N N . GLY C 1 70 ? 25.940 7.951 23.885 1.00 10.70 752 GLY B N 1
ATOM 2745 C CA . GLY C 1 70 ? 25.747 7.742 22.462 1.00 14.09 752 GLY B CA 1
ATOM 2746 C C . GLY C 1 70 ? 24.277 7.749 22.086 1.00 14.83 752 GLY B C 1
ATOM 2747 O O . GLY C 1 70 ? 23.418 8.186 22.856 1.00 11.63 752 GLY B O 1
ATOM 2748 N N . ASP C 1 71 ? 24.012 7.258 20.873 1.00 11.50 753 ASP B N 1
ATOM 2749 C CA . ASP C 1 71 ? 22.676 7.213 20.288 1.00 10.43 753 ASP B CA 1
ATOM 2750 C C . ASP C 1 71 ? 22.207 5.779 20.148 1.00 10.68 753 ASP B C 1
ATOM 2751 O O . ASP C 1 71 ? 22.950 4.925 19.654 1.00 8.72 753 ASP B O 1
ATOM 2756 N N . TYR C 1 72 ? 20.961 5.541 20.533 1.00 8.01 754 TYR B N 1
ATOM 2757 C CA . TYR C 1 72 ? 20.440 4.192 20.647 1.00 11.32 754 TYR B CA 1
ATOM 2758 C C . TYR C 1 72 ? 19.044 4.118 20.073 1.00 8.57 754 TYR B C 1
ATOM 2759 O O . TYR C 1 72 ? 18.240 5.052 20.226 1.00 11.23 754 TYR B O 1
ATOM 2768 N N . GLU C 1 73 ? 18.758 2.987 19.451 1.00 6.49 755 GLU B N 1
ATOM 2769 C CA . GLU C 1 73 ? 17.421 2.635 19.015 1.00 8.50 755 GLU B CA 1
ATOM 2770 C C . GLU C 1 73 ? 16.921 1.487 19.878 1.00 8.54 755 GLU B C 1
ATOM 2771 O O . GLU C 1 73 ? 17.572 0.440 19.938 1.00 10.88 755 GLU B O 1
ATOM 2777 N N . LEU C 1 74 ? 15.783 1.685 20.548 1.00 6.75 756 LEU B N 1
ATOM 2778 C CA . LEU C 1 74 ? 15.161 0.698 21.423 1.00 5.42 756 LEU B CA 1
ATOM 2779 C C . LEU C 1 74 ? 13.988 0.114 20.667 1.00 7.86 756 LEU B C 1
ATOM 2780 O O . LEU C 1 74 ? 13.137 0.865 20.182 1.00 6.95 756 LEU B O 1
ATOM 2785 N N . THR C 1 75 ? 13.933 -1.210 20.567 1.00 8.05 757 THR B N 1
ATOM 2786 C CA . THR C 1 75 ? 12.802 -1.896 19.933 1.00 8.07 757 THR B CA 1
ATOM 2787 C C . THR C 1 75 ? 12.114 -2.793 20.954 1.00 7.62 757 THR B C 1
ATOM 2788 O O . THR C 1 75 ? 12.784 -3.504 21.719 1.00 6.86 757 THR B O 1
ATOM 2792 N N . VAL C 1 76 ? 10.782 -2.717 20.993 1.00 7.40 758 VAL B N 1
ATOM 2793 C CA . VAL C 1 76 ? 9.925 -3.657 21.720 1.00 6.83 758 VAL B CA 1
ATOM 2794 C C . VAL C 1 76 ? 9.077 -4.383 20.694 1.00 8.63 758 VAL B C 1
ATOM 2795 O O . VAL C 1 76 ? 8.311 -3.744 19.952 1.00 7.16 758 VAL B O 1
ATOM 2799 N N . LEU C 1 77 ? 9.215 -5.700 20.628 1.00 8.13 759 LEU B N 1
ATOM 2800 C CA . LEU C 1 77 ? 8.317 -6.543 19.860 1.00 7.90 759 LEU B CA 1
ATOM 2801 C C . LEU C 1 77 ? 7.433 -7.269 20.875 1.00 8.48 759 LEU B C 1
ATOM 2802 O O . LEU C 1 77 ? 7.947 -7.959 21.762 1.00 7.63 759 LEU B O 1
ATOM 2807 N N . ILE C 1 78 ? 6.121 -7.115 20.765 1.00 7.19 760 ILE B N 1
ATOM 2808 C CA . ILE C 1 78 ? 5.239 -7.761 21.739 1.00 10.55 760 ILE B CA 1
ATOM 2809 C C . ILE C 1 78 ? 3.917 -8.114 21.061 1.00 9.34 760 ILE B C 1
ATOM 2810 O O . ILE C 1 78 ? 3.295 -7.270 20.406 1.00 10.37 760 ILE B O 1
ATOM 2815 N N . PHE C 1 79 ? 3.475 -9.352 21.226 1.00 6.81 761 PHE B N 1
ATOM 2816 C CA . PHE C 1 79 ? 2.163 -9.719 20.734 1.00 9.56 761 PHE B CA 1
ATOM 2817 C C . PHE C 1 79 ? 1.316 -10.037 21.957 1.00 9.25 761 PHE B C 1
ATOM 2818 O O . PHE C 1 79 ? 1.426 -11.143 22.487 1.00 10.94 761 PHE B O 1
ATOM 2826 N N . SER C 1 80 ? 0.491 -9.101 22.430 1.00 8.44 762 SER B N 1
ATOM 2827 C CA . SER C 1 80 ? 0.253 -7.758 21.880 1.00 10.84 762 SER B CA 1
ATOM 2828 C C . SER C 1 80 ? -0.191 -6.765 22.981 1.00 9.77 762 SER B C 1
ATOM 2829 O O . SER C 1 80 ? -0.318 -7.142 24.151 1.00 9.73 762 SER B O 1
ATOM 2832 N N . MET C 1 81 ? -0.429 -5.506 22.624 1.00 6.88 763 MET B N 1
ATOM 2833 C CA . MET C 1 81 ? -0.957 -4.519 23.555 1.00 8.24 763 MET B CA 1
ATOM 2834 C C . MET C 1 81 ? -2.229 -3.927 22.975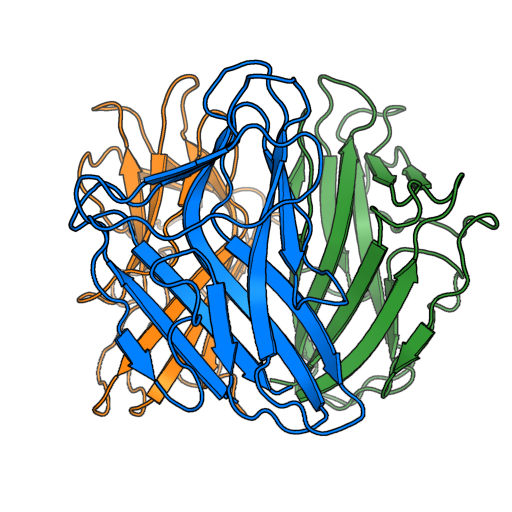 1.00 7.98 763 MET B C 1
ATOM 2835 O O . MET C 1 81 ? -2.322 -3.727 21.760 1.00 8.20 763 MET B O 1
ATOM 2840 N N . TYR C 1 82 ? -3.202 -3.636 23.832 1.00 7.11 764 TYR B N 1
ATOM 2841 C CA . TYR C 1 82 ? -4.488 -3.185 23.310 1.00 10.33 764 TYR B CA 1
ATOM 2842 C C . TYR C 1 82 ? -5.335 -2.623 24.460 1.00 8.75 764 TYR B C 1
ATOM 2843 O O . TYR C 1 82 ? -5.103 -2.950 25.635 1.00 10.82 764 TYR B O 1
ATOM 2852 N N . PRO C 1 83 ? -6.301 -1.771 24.145 1.00 8.13 765 PRO B N 1
ATOM 2853 C CA . PRO C 1 83 ? -7.267 -1.349 25.165 1.00 9.62 765 PRO B CA 1
ATOM 2854 C C . PRO C 1 83 ? -8.277 -2.455 25.439 1.00 9.89 765 PRO B C 1
ATOM 2855 O O . PRO C 1 83 ? -8.770 -3.130 24.534 1.00 8.96 765 PRO B O 1
ATOM 2859 N N . VAL C 1 84 ? -8.558 -2.659 26.723 1.00 9.93 766 VAL B N 1
ATOM 2860 C CA . VAL C 1 84 ? -9.386 -3.779 27.139 1.00 11.91 766 VAL B CA 1
ATOM 2861 C C . VAL C 1 84 ? -10.797 -3.654 26.560 1.00 16.99 766 VAL B C 1
ATOM 2862 O O . VAL C 1 84 ? -11.417 -4.652 26.184 1.00 16.34 766 VAL B O 1
ATOM 2866 N N . ASP C 1 85 ? -11.322 -2.436 26.477 1.00 15.63 767 ASP B N 1
ATOM 2867 C CA . ASP C 1 85 ? -12.722 -2.185 26.163 1.00 14.26 767 ASP B CA 1
ATOM 2868 C C . ASP C 1 85 ? -12.870 -1.524 24.795 1.00 16.56 767 ASP B C 1
ATOM 2869 O O . ASP C 1 85 ? -12.009 -0.747 24.368 1.00 16.85 767 ASP B O 1
ATOM 2874 N N . ALA C 1 86 ? -13.981 -1.817 24.119 1.00 13.84 768 ALA B N 1
ATOM 2875 C CA . ALA C 1 86 ? -14.295 -1.121 22.881 1.00 16.95 768 ALA B CA 1
ATOM 2876 C C . ALA C 1 86 ? -14.582 0.345 23.188 1.00 18.22 768 ALA B C 1
ATOM 2877 O O . ALA C 1 86 ? -14.997 0.694 24.292 1.00 17.62 768 ALA B O 1
ATOM 2879 N N . GLY C 1 87 ? -14.330 1.211 22.212 1.00 15.63 769 GLY B N 1
ATOM 2880 C CA . GLY C 1 87 ? -14.609 2.625 22.397 1.00 18.32 769 GLY B CA 1
ATOM 2881 C C . GLY C 1 87 ? -13.622 3.367 23.286 1.00 19.54 769 GLY B C 1
ATOM 2882 O O . GLY C 1 87 ? -13.909 4.495 23.696 1.00 15.88 769 GLY B O 1
ATOM 2883 N N . VAL C 1 88 ? -12.469 2.765 23.597 1.00 14.53 770 VAL B N 1
ATOM 2884 C CA . VAL C 1 88 ? -11.479 3.374 24.472 1.00 15.62 770 VAL B CA 1
ATOM 2885 C C . VAL C 1 88 ? -10.177 3.529 23.699 1.00 18.90 770 VAL B C 1
ATOM 2886 O O . VAL C 1 88 ? -9.719 2.575 23.056 1.00 14.16 770 VAL B O 1
ATOM 2890 N N . TYR C 1 89 ? -9.566 4.714 23.801 1.00 13.35 771 TYR B N 1
ATOM 2891 C CA . TYR C 1 89 ? -8.291 5.015 23.170 1.00 13.73 771 TYR B CA 1
ATOM 2892 C C . TYR C 1 89 ? -7.169 4.943 24.210 1.00 13.38 771 TYR B C 1
ATOM 2893 O O . TYR C 1 89 ? -7.259 5.568 25.279 1.00 13.65 771 TYR B O 1
ATOM 2902 N N . CYS C 1 90 ? -6.122 4.178 23.908 1.00 12.05 772 CYS B N 1
ATOM 2903 C CA . CYS C 1 90 ? -4.941 4.091 24.760 1.00 13.64 772 CYS B CA 1
ATOM 2904 C C . CYS C 1 90 ? -3.719 4.614 24.023 1.00 17.01 772 CYS B C 1
ATOM 2905 O O . CYS C 1 90 ? -3.510 4.305 22.838 1.00 14.12 772 CYS B O 1
ATOM 2908 N N . ARG C 1 91 ? -2.904 5.402 24.727 1.00 14.51 773 ARG B N 1
ATOM 2909 C CA . ARG C 1 91 ? -1.594 5.791 24.232 1.00 11.95 773 ARG B CA 1
ATOM 2910 C C . ARG C 1 91 ? -0.519 4.973 24.935 1.00 12.30 773 ARG B C 1
ATOM 2911 O O . ARG C 1 91 ? -0.599 4.735 26.146 1.00 10.67 773 ARG B O 1
ATOM 2919 N N . TYR C 1 92 ? 0.493 4.563 24.186 1.00 8.55 774 TYR B N 1
ATOM 2920 C CA . TYR C 1 92 ? 1.670 3.914 24.745 1.00 9.86 774 TYR B CA 1
ATOM 2921 C C . TYR C 1 92 ? 2.919 4.702 24.363 1.00 11.18 774 TYR B C 1
ATOM 2922 O O . TYR C 1 92 ? 2.956 5.400 23.346 1.00 10.64 774 TYR B O 1
ATOM 2931 N N . ARG C 1 93 ? 3.954 4.590 25.181 1.00 10.52 775 ARG B N 1
ATOM 2932 C CA . ARG C 1 93 ? 5.198 5.267 24.838 1.00 10.47 775 ARG B CA 1
ATOM 2933 C C . ARG C 1 93 ? 6.350 4.516 25.478 1.00 12.02 775 ARG B C 1
ATOM 2934 O O . ARG C 1 93 ? 6.160 3.755 26.442 1.00 10.32 775 ARG B O 1
ATOM 2942 N N . LEU C 1 94 ? 7.546 4.730 24.916 1.00 8.56 776 LEU B N 1
ATOM 2943 C CA . LEU C 1 94 ? 8.769 4.209 25.506 1.00 9.60 776 LEU B CA 1
ATOM 2944 C C . LEU C 1 94 ? 9.367 5.315 26.380 1.00 10.25 776 LEU B C 1
ATOM 2945 O O . LEU C 1 94 ? 9.393 6.483 25.966 1.00 10.40 776 LEU B O 1
ATOM 2950 N N . TRP C 1 95 ? 9.880 4.947 27.556 1.00 6.07 777 TRP B N 1
ATOM 2951 C CA . TRP C 1 95 ? 10.249 5.915 28.578 1.00 9.17 777 TRP B CA 1
ATOM 2952 C C . TRP C 1 95 ? 11.574 5.502 29.227 1.00 10.59 777 TRP B C 1
ATOM 2953 O O . TRP C 1 95 ? 11.757 4.314 29.512 1.00 8.99 777 TRP B O 1
ATOM 2964 N N . ASP C 1 96 ? 12.524 6.440 29.415 1.00 7.45 778 ASP B N 1
ATOM 2965 C CA . ASP C 1 96 ? 13.771 6.073 30.084 1.00 10.08 778 ASP B CA 1
ATOM 2966 C C . ASP C 1 96 ? 13.905 6.736 31.459 1.00 14.81 778 ASP B C 1
ATOM 2967 O O . ASP C 1 96 ? 15.007 6.777 32.031 1.00 10.64 778 ASP B O 1
ATOM 2972 N N . GLY C 1 97 ? 12.790 7.214 32.024 1.00 13.61 779 GLY B N 1
ATOM 2973 C CA . GLY C 1 97 ? 12.812 7.995 33.245 1.00 13.64 779 GLY B CA 1
ATOM 2974 C C . GLY C 1 97 ? 13.054 9.468 33.044 1.00 17.39 779 GLY B C 1
ATOM 2975 O O . GLY C 1 97 ? 12.955 10.237 34.010 1.00 20.45 779 GLY B O 1
ATOM 2976 N N . THR C 1 98 ? 13.400 9.899 31.842 1.00 16.55 780 THR B N 1
ATOM 2977 C CA . THR C 1 98 ? 13.651 11.319 31.624 1.00 14.78 780 THR B CA 1
ATOM 2978 C C . THR C 1 98 ? 12.983 11.753 30.329 1.00 18.64 780 THR B C 1
ATOM 2979 O O . THR C 1 98 ? 12.296 12.780 30.284 1.00 13.79 780 THR B O 1
ATOM 2983 N N . ASN C 1 99 ? 13.181 10.969 29.269 1.00 14.38 781 ASN B N 1
ATOM 2984 C CA . ASN C 1 99 ? 12.590 11.277 27.983 1.00 16.38 781 ASN B CA 1
ATOM 2985 C C . ASN C 1 99 ? 11.742 10.100 27.508 1.00 13.77 781 ASN B C 1
ATOM 2986 O O . ASN C 1 99 ? 11.873 8.964 27.993 1.00 11.47 781 ASN B O 1
ATOM 2991 N N . PHE C 1 100 ? 10.860 10.409 26.568 1.00 10.62 782 PHE B N 1
ATOM 2992 C CA . PHE C 1 100 ? 10.036 9.425 25.905 1.00 10.30 782 PHE B CA 1
ATOM 2993 C C . PHE C 1 100 ? 10.301 9.462 24.408 1.00 10.26 782 PHE B C 1
ATOM 2994 O O . PHE C 1 100 ? 10.835 10.441 23.866 1.00 9.31 782 PHE B O 1
ATOM 3002 N N . SER C 1 101 ? 9.890 8.396 23.736 1.00 9.48 783 SER B N 1
ATOM 3003 C CA . SER C 1 101 ? 10.041 8.262 22.289 1.00 10.81 783 SER B CA 1
ATOM 3004 C C . SER C 1 101 ? 9.120 7.143 21.842 1.00 9.13 783 SER B C 1
ATOM 3005 O O . SER C 1 101 ? 8.739 6.290 22.646 1.00 8.63 783 SER B O 1
ATOM 3008 N N . GLY C 1 102 ? 8.755 7.172 20.560 1.00 7.63 784 GLY B N 1
ATOM 3009 C CA . GLY C 1 102 ? 7.957 6.127 19.938 1.00 8.23 784 GLY B CA 1
ATOM 3010 C C . GLY C 1 102 ? 6.537 6.012 20.448 1.00 9.97 784 GLY B C 1
ATOM 3011 O O . GLY C 1 102 ? 6.021 4.902 20.592 1.00 11.01 784 GLY B O 1
ATOM 3012 N N . MET C 1 103 ? 5.884 7.132 20.709 1.00 8.58 785 MET B N 1
ATOM 3013 C CA . MET C 1 103 ? 4.496 7.117 21.133 1.00 11.08 785 MET B CA 1
ATOM 3014 C C . MET C 1 103 ? 3.625 6.466 20.061 1.00 11.72 785 MET B C 1
ATOM 3015 O O . MET C 1 103 ? 3.760 6.732 18.869 1.00 11.75 785 MET B O 1
ATOM 3020 N N . ALA C 1 104 ? 2.718 5.603 20.495 1.00 11.44 786 ALA B N 1
ATOM 3021 C CA . ALA C 1 104 ? 1.791 4.915 19.597 1.00 13.03 786 ALA B CA 1
ATOM 3022 C C . ALA C 1 104 ? 0.409 4.937 20.244 1.00 13.72 786 ALA B C 1
ATOM 3023 O O . ALA C 1 104 ? 0.260 5.273 21.430 1.00 11.92 786 ALA B O 1
ATOM 3025 N N . GLY C 1 105 ? -0.610 4.583 19.477 1.00 10.26 787 GLY B N 1
ATOM 3026 C CA . GLY C 1 105 ? -1.965 4.625 19.996 1.00 11.22 787 GLY B CA 1
ATOM 3027 C C . GLY C 1 105 ? -2.723 3.386 19.566 1.00 13.42 787 GLY B C 1
ATOM 3028 O O . GLY C 1 105 ? -2.316 2.681 18.648 1.00 11.01 787 GLY B O 1
ATOM 3029 N N . ALA C 1 106 ? -3.815 3.110 20.275 1.00 11.96 788 ALA B N 1
ATOM 3030 C CA . ALA C 1 106 ? -4.671 1.971 19.953 1.00 12.51 788 ALA B CA 1
ATOM 3031 C C . ALA C 1 106 ? -6.102 2.294 20.326 1.00 11.64 788 ALA B C 1
ATOM 3032 O O . ALA C 1 106 ? -6.360 2.997 21.304 1.00 10.05 788 ALA B O 1
ATOM 3034 N N . TYR C 1 107 ? -7.026 1.723 19.562 1.00 12.16 789 TYR B N 1
ATOM 3035 C CA . TYR C 1 107 ? -8.464 1.962 19.702 1.00 10.64 789 TYR B CA 1
ATOM 3036 C C . TYR C 1 107 ? -9.104 0.812 18.954 1.00 11.55 789 TYR B C 1
ATOM 3037 O O . TYR C 1 107 ? -8.999 0.752 17.721 1.00 10.78 789 TYR B O 1
ATOM 3046 N N . GLU C 1 108 ? -9.689 -0.131 19.683 1.00 11.97 790 GLU B N 1
ATOM 3047 C CA . GLU C 1 108 ? -10.254 -1.318 19.055 1.00 13.67 790 GLU B CA 1
ATOM 3048 C C . GLU C 1 108 ? -9.252 -1.929 18.073 1.00 13.00 790 GLU B C 1
ATOM 3049 O O . GLU C 1 108 ? -9.611 -2.423 17.011 1.00 11.70 790 GLU B O 1
ATOM 3055 N N . SER C 1 109 ? -7.975 -1.907 18.466 1.00 10.71 791 SER B N 1
ATOM 3056 C CA . SER C 1 109 ? -6.851 -2.332 17.643 1.00 10.33 791 SER B CA 1
ATOM 3057 C C . SER C 1 109 ? -5.687 -2.709 18.570 1.00 12.89 791 SER B C 1
ATOM 3058 O O . SER C 1 109 ? -5.760 -2.533 19.795 1.00 11.25 791 SER B O 1
ATOM 3061 N N . GLU C 1 110 ? -4.570 -3.143 17.981 1.00 13.00 792 GLU B N 1
ATOM 3062 C CA . GLU C 1 110 ? -3.455 -3.668 18.742 1.00 9.43 792 GLU B CA 1
ATOM 3063 C C . GLU C 1 110 ? -2.132 -3.029 18.305 1.00 14.36 792 GLU B C 1
ATOM 3064 O O . GLU C 1 110 ? -1.977 -2.541 17.186 1.00 10.71 792 GLU B O 1
ATOM 3070 N N . ILE C 1 111 ? -1.164 -3.071 19.221 1.00 9.15 793 ILE B N 1
ATOM 3071 C CA . ILE C 1 111 ? 0.197 -2.652 18.964 1.00 9.04 793 ILE B CA 1
ATOM 3072 C C . ILE C 1 111 ? 1.074 -3.876 19.066 1.00 7.87 793 ILE B C 1
ATOM 3073 O O . ILE C 1 111 ? 0.940 -4.660 20.016 1.00 8.51 793 ILE B O 1
ATOM 3078 N N . TYR C 1 112 ? 1.944 -4.057 18.080 1.00 8.08 794 TYR B N 1
ATOM 3079 C CA . TYR C 1 112 ? 2.841 -5.218 18.022 1.00 8.70 794 TYR B CA 1
ATOM 3080 C C . TYR C 1 112 ? 4.316 -4.846 18.088 1.00 8.58 794 TYR B C 1
ATOM 3081 O O . TYR C 1 112 ? 5.134 -5.720 18.366 1.00 9.15 794 TYR B O 1
ATOM 3090 N N . GLN C 1 113 ? 4.667 -3.590 17.857 1.00 6.74 795 GLN B N 1
ATOM 3091 C CA . GLN C 1 113 ? 6.045 -3.149 17.858 1.00 7.69 795 GLN B CA 1
ATOM 3092 C C . GLN C 1 113 ? 6.087 -1.695 18.274 1.00 9.62 795 GLN B C 1
ATOM 3093 O O . GLN C 1 113 ? 5.239 -0.906 17.874 1.00 9.40 795 GLN B O 1
ATOM 3099 N N . MET C 1 114 ? 7.094 -1.333 19.051 1.00 9.96 796 MET B N 1
ATOM 3100 C CA . MET C 1 114 ? 7.375 0.056 19.334 1.00 7.65 796 MET B CA 1
ATOM 3101 C C . MET C 1 114 ? 8.859 0.288 19.163 1.00 12.11 796 MET B C 1
ATOM 3102 O O . MET C 1 114 ? 9.669 -0.611 19.414 1.00 12.67 796 MET B O 1
ATOM 3107 N N . THR C 1 115 ? 9.206 1.486 18.699 1.00 8.49 797 THR B N 1
ATOM 3108 C CA . THR C 1 115 ? 10.583 1.863 18.424 1.00 9.51 797 THR B CA 1
ATOM 3109 C C . THR C 1 115 ? 10.822 3.257 18.979 1.00 10.71 797 THR B C 1
ATOM 3110 O O . THR C 1 115 ? 9.998 4.171 18.768 1.00 7.60 797 THR B O 1
ATOM 3114 N N . GLY C 1 116 ? 11.948 3.430 19.665 1.00 7.40 798 GLY B N 1
ATOM 3115 C CA . GLY C 1 116 ? 12.317 4.727 20.196 1.00 5.90 798 GLY B CA 1
ATOM 3116 C C . GLY C 1 116 ? 13.771 5.062 19.918 1.00 9.41 798 GLY B C 1
ATOM 3117 O O . GLY C 1 116 ? 14.633 4.181 19.795 1.00 8.67 798 GLY B O 1
ATOM 3118 N N . LEU C 1 117 ? 14.037 6.362 19.824 1.00 8.30 799 LEU B N 1
ATOM 3119 C CA . LEU C 1 117 ? 15.387 6.893 19.654 1.00 6.88 799 LEU B CA 1
ATOM 3120 C C . LEU C 1 117 ? 15.768 7.651 20.926 1.00 11.49 799 LEU B C 1
ATOM 3121 O O . LEU C 1 117 ? 15.038 8.561 21.336 1.00 7.68 799 LEU B O 1
ATOM 3126 N N . PHE C 1 118 ? 16.883 7.257 21.559 1.00 11.75 800 PHE B N 1
ATOM 3127 C CA . PHE C 1 118 ? 17.334 7.841 22.817 1.00 9.37 800 PHE B CA 1
ATOM 3128 C C . PHE C 1 118 ? 18.805 8.212 22.682 1.00 11.21 800 PHE B C 1
ATOM 3129 O O . PHE C 1 118 ? 19.593 7.435 22.145 1.00 12.35 800 PHE B O 1
ATOM 3137 N N . SER C 1 119 ? 19.190 9.388 23.170 1.00 11.23 801 SER B N 1
ATOM 3138 C CA . SER C 1 119 ? 20.579 9.836 23.127 1.00 14.53 801 SER B CA 1
ATOM 3139 C C . SER C 1 119 ? 21.016 10.267 24.508 1.00 15.42 801 SER B C 1
ATOM 3140 O O . SER C 1 119 ? 20.235 10.862 25.249 1.00 17.84 801 SER B O 1
ATOM 3143 N N . TYR C 1 120 ? 22.270 9.983 24.830 1.00 13.87 802 TYR B N 1
ATOM 3144 C CA . TYR C 1 120 ? 22.882 10.323 26.115 1.00 12.52 802 TYR B CA 1
ATOM 3145 C C . TYR C 1 120 ? 24.225 10.980 25.832 1.00 14.99 802 TYR B C 1
ATOM 3146 O O . TYR C 1 120 ? 25.079 10.384 25.165 1.00 13.43 802 TYR B O 1
ATOM 3155 N N . ALA C 1 121 ? 24.408 12.209 26.305 1.00 16.15 803 ALA B N 1
ATOM 3156 C CA . ALA C 1 121 ? 25.697 12.848 26.126 1.00 17.54 803 ALA B CA 1
ATOM 3157 C C . ALA C 1 121 ? 26.755 12.339 27.107 1.00 17.63 803 ALA B C 1
ATOM 3158 O O . ALA C 1 121 ? 27.956 12.573 26.889 1.00 17.99 803 ALA B O 1
ATOM 3160 N N . THR C 1 122 ? 26.356 11.662 28.184 1.00 16.92 804 THR B N 1
ATOM 3161 C CA . THR C 1 122 ? 27.302 11.152 29.167 1.00 19.82 804 THR B CA 1
ATOM 3162 C C . THR C 1 122 ? 26.933 9.717 29.502 1.00 18.92 804 THR B C 1
ATO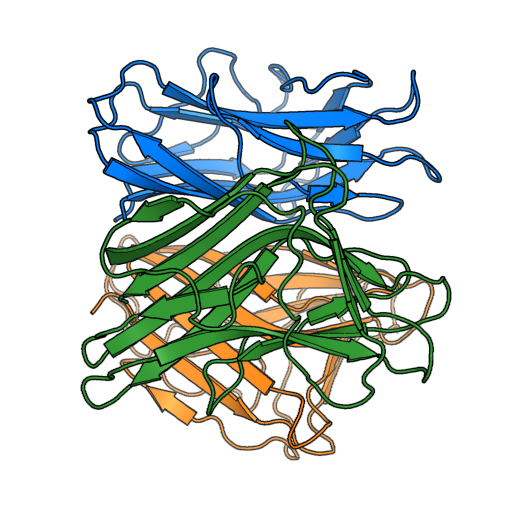M 3163 O O . THR C 1 122 ? 25.795 9.285 29.302 1.00 16.26 804 THR B O 1
ATOM 3167 N N . ASP C 1 123 ? 27.913 8.985 30.022 1.00 19.26 805 ASP B N 1
ATOM 3168 C CA . ASP C 1 123 ? 27.696 7.593 30.395 1.00 17.47 805 ASP B CA 1
ATOM 3169 C C . ASP C 1 123 ? 26.570 7.486 31.412 1.00 15.79 805 ASP B C 1
ATOM 3170 O O . ASP C 1 123 ? 26.436 8.329 32.313 1.00 13.71 805 ASP B O 1
ATOM 3175 N N . GLN C 1 124 ? 25.772 6.440 31.270 1.00 10.91 806 GLN B N 1
ATOM 3176 C CA . GLN C 1 124 ? 24.575 6.237 32.072 1.00 13.43 806 GLN B CA 1
ATOM 3177 C C . GLN C 1 124 ? 24.799 5.069 33.021 1.00 12.88 806 GLN B C 1
ATOM 3178 O O . GLN C 1 124 ? 25.485 4.102 32.671 1.00 12.02 806 GLN B O 1
ATOM 3184 N N . THR C 1 125 ? 24.223 5.175 34.229 1.00 13.51 807 THR B N 1
ATOM 3185 C CA . THR C 1 125 ? 24.239 4.101 35.216 1.00 12.42 807 THR B CA 1
ATOM 3186 C C . THR C 1 125 ? 22.805 3.869 35.671 1.00 14.76 807 THR B C 1
ATOM 3187 O O . THR C 1 125 ? 22.024 4.828 35.783 1.00 11.94 807 THR B O 1
ATOM 3191 N N . ASN C 1 126 ? 22.442 2.600 35.876 1.00 10.04 808 ASN B N 1
ATOM 3192 C CA . ASN C 1 126 ? 21.130 2.241 36.380 1.00 10.77 808 ASN B CA 1
ATOM 3193 C C . ASN C 1 126 ? 20.017 2.838 35.522 1.00 11.10 808 ASN B C 1
ATOM 3194 O O . ASN C 1 126 ? 19.127 3.534 36.023 1.00 11.73 808 ASN B O 1
ATOM 3199 N N . LEU C 1 127 ? 20.054 2.543 34.231 1.00 8.85 809 LEU B N 1
ATOM 3200 C CA . LEU C 1 127 ? 19.120 3.118 33.265 1.00 11.40 809 LEU B CA 1
ATOM 3201 C C . LEU C 1 127 ? 18.069 2.078 32.898 1.00 12.77 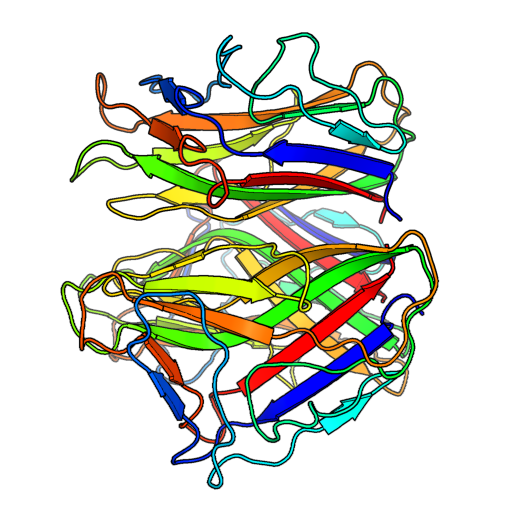809 LEU B C 1
ATOM 3202 O O . LEU C 1 127 ? 18.413 1.010 32.409 1.00 11.99 809 LEU B O 1
ATOM 3207 N N . THR C 1 128 ? 16.792 2.373 33.142 1.00 10.98 810 THR B N 1
ATOM 3208 C CA . THR C 1 128 ? 15.737 1.455 32.752 1.00 10.40 810 THR B CA 1
ATOM 3209 C C . THR C 1 128 ? 14.856 2.085 31.678 1.00 10.23 810 THR B C 1
ATOM 3210 O O . THR C 1 128 ? 14.542 3.279 31.742 1.00 8.91 810 THR B O 1
ATOM 3214 N N . PHE C 1 129 ? 14.486 1.276 30.678 1.00 8.41 811 PHE B N 1
ATOM 3215 C CA . PHE C 1 129 ? 13.487 1.637 29.676 1.00 10.16 811 PHE B CA 1
ATOM 3216 C C . PHE C 1 129 ? 12.190 0.874 29.981 1.00 12.12 811 PHE B C 1
ATOM 3217 O O . PHE C 1 129 ? 12.216 -0.323 30.300 1.00 9.74 811 PHE B O 1
ATOM 3225 N N . TYR C 1 130 ? 11.075 1.597 29.926 1.00 10.66 812 TYR B N 1
ATOM 3226 C CA . TYR C 1 130 ? 9.731 1.114 30.214 1.00 9.75 812 TYR B CA 1
ATOM 3227 C C . TYR C 1 130 ? 8.795 1.343 29.045 1.00 12.12 812 TYR B C 1
ATOM 3228 O O . TYR C 1 130 ? 8.833 2.379 28.372 1.00 9.39 812 TYR B O 1
ATOM 3237 N N . VAL C 1 131 ? 7.899 0.389 28.845 1.00 9.64 813 VAL B N 1
ATOM 3238 C CA . VAL C 1 131 ? 6.700 0.659 28.083 1.00 7.39 813 VAL B CA 1
ATOM 3239 C C . VAL C 1 131 ? 5.727 1.261 29.070 1.00 9.63 813 VAL B C 1
ATOM 3240 O O . VAL C 1 131 ? 5.454 0.652 30.104 1.00 8.85 813 VAL B O 1
ATOM 3244 N N . GLN C 1 132 ? 5.189 2.436 28.758 1.00 10.40 814 GLN B N 1
ATOM 3245 C CA . GLN C 1 132 ? 4.172 3.090 29.580 1.00 8.78 814 GLN B CA 1
ATOM 3246 C C . GLN C 1 132 ? 2.899 3.254 28.763 1.00 12.13 814 GLN B C 1
ATOM 3247 O O . GLN C 1 132 ? 2.921 3.277 27.525 1.00 12.25 814 GLN B O 1
ATOM 3253 N N . ALA C 1 133 ? 1.783 3.383 29.469 1.00 13.73 815 ALA B N 1
ATOM 3254 C CA . ALA C 1 133 ? 0.484 3.516 28.828 1.00 11.99 815 ALA B CA 1
ATOM 3255 C C . ALA C 1 133 ? -0.328 4.576 29.549 1.00 10.83 815 ALA B C 1
ATOM 3256 O O . ALA C 1 133 ? -0.073 4.916 30.705 1.00 10.62 815 ALA B O 1
ATOM 3258 N N . GLN C 1 134 ? -1.346 5.048 28.843 1.00 10.99 816 GLN B N 1
ATOM 3259 C CA . GLN C 1 134 ? -2.243 6.082 29.323 1.00 12.38 816 GLN B CA 1
ATOM 3260 C C . GLN C 1 134 ? -3.608 5.826 28.707 1.00 13.95 816 GLN B C 1
ATOM 3261 O O . GLN C 1 134 ? -3.697 5.682 27.489 1.00 11.82 816 GLN B O 1
ATOM 3267 N N . THR C 1 135 ? -4.673 5.777 29.518 1.00 13.33 817 THR B N 1
ATOM 3268 C CA . THR C 1 135 ? -6.014 5.668 28.934 1.00 11.69 817 THR B CA 1
ATOM 3269 C C . THR C 1 135 ? -6.648 7.042 28.757 1.00 14.60 817 THR B C 1
ATOM 3270 O O . THR C 1 135 ? -6.433 7.953 29.564 1.00 12.58 817 THR B O 1
ATOM 3274 N N . LEU C 1 136 ? -7.439 7.182 27.699 1.00 12.42 818 LEU B N 1
ATOM 3275 C CA . LEU C 1 136 ? -8.194 8.403 27.497 1.00 14.59 818 LEU B CA 1
ATOM 3276 C C . LEU C 1 136 ? -9.618 8.292 28.009 1.00 17.37 818 LEU B C 1
ATOM 3277 O O . LEU C 1 136 ? -10.373 9.266 27.899 1.00 16.77 818 LEU B O 1
ATOM 3282 N N . THR C 1 137 ? -10.000 7.160 28.606 1.00 14.30 819 THR B N 1
ATOM 3283 C CA . THR C 1 137 ? -11.274 7.085 29.318 1.00 19.39 819 THR B CA 1
ATOM 3284 C C . THR C 1 137 ? -10.982 6.625 30.739 1.00 21.88 819 THR B C 1
ATOM 3285 O O . THR C 1 137 ? -10.539 5.487 30.956 1.00 15.80 819 THR B O 1
ATOM 3289 N N . ALA C 1 138 ? -11.224 7.508 31.702 1.00 19.02 820 ALA B N 1
ATOM 3290 C CA . ALA C 1 138 ? -10.994 7.155 33.097 1.00 19.60 820 ALA B CA 1
ATOM 3291 C C . ALA C 1 138 ? -11.701 5.850 33.440 1.00 18.68 820 ALA B C 1
ATOM 3292 O O . ALA C 1 138 ? -12.854 5.633 33.046 1.00 15.32 820 ALA B O 1
ATOM 3294 N N . THR C 1 139 ? -10.996 5.007 34.200 1.00 13.85 821 THR B N 1
ATOM 3295 C CA . THR C 1 139 ? -11.384 3.687 34.746 1.00 15.56 821 THR B CA 1
ATOM 3296 C C . THR C 1 139 ? -11.321 2.581 33.686 1.00 19.51 821 THR B C 1
ATOM 3297 O O . THR C 1 139 ? -11.606 1.422 34.032 1.00 18.95 821 THR B O 1
ATOM 3301 N N . LYS C 1 140 ? -10.984 2.887 32.423 1.00 16.34 822 LYS B N 1
ATOM 3302 C CA . LYS C 1 140 ? -10.887 1.888 31.363 1.00 15.59 822 LYS B CA 1
ATOM 3303 C C . LYS C 1 140 ? -9.420 1.535 31.143 1.00 16.55 822 LYS B C 1
ATOM 3304 O O . LYS C 1 140 ? -8.580 2.428 30.936 1.00 14.34 822 LYS B O 1
ATOM 3310 N N . ASN C 1 141 ? -9.118 0.237 31.205 1.00 11.60 823 ASN B N 1
ATOM 3311 C CA . ASN C 1 141 ? -7.743 -0.243 31.228 1.00 13.04 823 ASN B CA 1
ATOM 3312 C C . ASN C 1 141 ? -7.090 -0.279 29.842 1.00 14.92 823 ASN B C 1
ATOM 3313 O O . ASN C 1 141 ? -7.741 -0.553 28.824 1.00 14.22 823 ASN B O 1
ATOM 3318 N N . CYS C 1 142 ? -5.800 0.010 29.826 1.00 10.10 824 CYS B N 1
ATOM 3319 C CA . CYS C 1 142 ? -4.904 -0.331 28.741 1.00 13.37 824 CYS B CA 1
ATOM 3320 C C . CYS C 1 142 ? -4.098 -1.552 29.180 1.00 11.81 824 CYS B C 1
ATOM 3321 O O . CYS C 1 142 ? -3.668 -1.632 30.338 1.00 12.14 824 CYS B O 1
ATOM 3324 N N . ARG C 1 143 ? -3.872 -2.491 28.255 1.00 10.04 825 ARG B N 1
ATOM 3325 C CA . ARG C 1 143 ? -3.311 -3.793 28.592 1.00 9.23 825 ARG B CA 1
ATOM 3326 C C . ARG C 1 143 ? -2.136 -4.117 27.678 1.00 12.03 825 ARG B C 1
ATOM 3327 O O . ARG C 1 143 ? -2.092 -3.703 26.507 1.00 10.51 825 ARG B O 1
ATOM 3335 N N . ALA C 1 144 ? -1.178 -4.856 28.238 1.00 12.82 826 ALA B N 1
ATOM 3336 C CA . ALA C 1 144 ? -0.176 -5.595 27.473 1.00 8.85 826 ALA B CA 1
ATOM 3337 C C . ALA C 1 144 ? -0.368 -7.060 27.845 1.00 11.25 826 ALA B C 1
ATOM 3338 O O . ALA C 1 144 ? -0.429 -7.399 29.030 1.00 9.45 826 ALA B O 1
ATOM 3340 N N . ASP C 1 145 ? -0.503 -7.918 26.834 1.00 10.07 827 ASP B N 1
ATOM 3341 C CA . ASP C 1 145 ? -1.020 -9.268 27.003 1.00 12.60 827 ASP B CA 1
ATOM 3342 C C . ASP C 1 145 ? -0.046 -10.289 26.407 1.00 11.03 827 ASP B C 1
ATOM 3343 O O . ASP C 1 145 ? 0.175 -10.298 25.186 1.00 11.75 827 ASP B O 1
ATOM 3348 N N . ILE C 1 146 ? 0.535 -11.158 27.238 1.00 9.37 828 ILE B N 1
ATOM 3349 C CA . ILE C 1 146 ? 1.218 -12.295 26.615 1.00 10.55 828 ILE B CA 1
ATOM 3350 C C . ILE C 1 146 ? 0.827 -13.572 27.341 1.00 12.24 828 ILE B C 1
ATOM 3351 O O . ILE C 1 146 ? 1.700 -14.332 27.777 1.00 12.98 828 ILE B O 1
ATOM 3356 N N . THR C 1 147 ? -0.485 -13.817 27.466 1.00 11.25 829 THR B N 1
ATOM 3357 C CA . THR C 1 147 ? -1.030 -14.932 28.259 1.00 13.17 829 THR B CA 1
ATOM 3358 C C . THR C 1 147 ? -1.082 -16.274 27.522 1.00 11.35 829 THR B C 1
ATOM 3359 O O . THR C 1 147 ? -1.369 -17.282 28.163 1.00 12.57 829 THR B O 1
ATOM 3363 N N . VAL C 1 148 ? -0.798 -16.285 26.218 1.00 12.05 830 VAL B N 1
ATOM 3364 C CA . VAL C 1 148 ? -0.927 -17.553 25.437 1.00 14.20 830 VAL B CA 1
ATOM 3365 C C . VAL C 1 148 ? 0.452 -18.203 25.266 1.00 13.54 830 VAL B C 1
ATOM 3366 O O . VAL C 1 148 ? 1.259 -17.687 24.479 1.00 14.38 830 VAL B O 1
ATOM 3370 N N . PRO C 1 149 ? 0.725 -19.338 25.946 1.00 14.77 831 PRO B N 1
ATOM 3371 C CA . PRO C 1 149 ? 2.017 -20.009 25.847 1.00 16.82 831 PRO B CA 1
ATOM 3372 C C . PRO C 1 149 ? 2.218 -20.558 24.430 1.00 19.38 831 PRO B C 1
ATOM 3373 O O . PRO C 1 149 ? 1.249 -20.948 23.822 1.00 18.00 831 PRO B O 1
ATOM 3377 N N . GLY C 1 150 ? 3.463 -20.564 23.950 1.00 18.19 832 GLY B N 1
ATOM 3378 C CA . GLY C 1 150 ? 3.765 -21.125 22.619 1.00 17.87 832 GLY B CA 1
ATOM 3379 C C . GLY C 1 150 ? 3.423 -20.159 21.499 1.00 25.68 832 GLY B C 1
ATOM 3380 O O . GLY C 1 150 ? 3.761 -20.453 20.342 1.00 35.49 832 GLY B O 1
ATOM 3381 N N . GLN C 1 151 ? 2.771 -19.047 21.829 1.00 20.70 833 GLN B N 1
ATOM 3382 C CA . GLN C 1 151 ? 2.347 -18.081 20.786 1.00 17.23 833 GLN B CA 1
ATOM 3383 C C . GLN C 1 151 ? 2.850 -16.689 21.153 1.00 17.79 833 GLN B C 1
ATOM 3384 O O . GLN C 1 151 ? 3.620 -16.116 20.371 1.00 16.15 833 GLN B O 1
ATOM 3390 N N . ASP C 1 152 ? 2.438 -16.187 22.315 1.00 12.92 834 ASP B N 1
ATOM 3391 C CA . ASP C 1 152 ? 2.779 -14.792 22.642 1.00 10.73 834 ASP B CA 1
ATOM 3392 C C . ASP C 1 152 ? 4.195 -14.684 23.181 1.00 13.09 834 ASP B C 1
ATOM 3393 O O . ASP C 1 152 ? 4.589 -15.591 23.925 1.00 13.37 834 ASP B O 1
ATOM 3398 N N . LYS C 1 153 ? 4.841 -13.567 22.868 1.00 12.18 835 LYS B N 1
ATOM 3399 C CA . LYS C 1 153 ? 6.084 -13.294 23.563 1.00 12.63 835 LYS B CA 1
ATOM 3400 C C . LYS C 1 153 ? 6.465 -11.844 23.369 1.00 11.80 835 LYS B C 1
ATOM 3401 O O . LYS C 1 153 ? 5.850 -11.097 22.587 1.00 9.43 835 LYS B O 1
ATOM 3407 N N . MET C 1 154 ? 7.468 -11.459 24.151 1.00 8.98 836 MET B N 1
ATOM 3408 C CA . MET C 1 154 ? 7.970 -10.111 24.215 1.00 9.24 836 MET B CA 1
ATOM 3409 C C . MET C 1 154 ? 9.489 -10.160 24.076 1.00 10.18 836 MET B C 1
ATOM 3410 O O . MET C 1 154 ? 10.152 -10.924 24.796 1.00 8.85 836 MET B O 1
ATOM 3415 N N . GLN C 1 155 ? 9.999 -9.355 23.131 1.00 8.62 837 GLN B N 1
ATOM 3416 C CA . GLN C 1 155 ? 11.456 -9.252 22.872 1.00 6.62 837 GLN B CA 1
ATOM 3417 C C . GLN C 1 155 ? 11.820 -7.765 22.875 1.00 8.22 837 GLN B C 1
ATOM 3418 O O . GLN C 1 155 ? 11.226 -7.017 22.101 1.00 7.70 837 GLN B O 1
ATOM 3424 N N . ILE C 1 156 ? 12.728 -7.370 23.753 1.00 8.71 838 ILE B N 1
ATOM 3425 C CA . ILE C 1 156 ? 13.145 -5.979 23.858 1.00 6.22 838 ILE B CA 1
ATOM 3426 C C . ILE C 1 156 ? 14.640 -5.923 23.637 1.00 7.29 838 ILE B C 1
ATOM 3427 O O . ILE C 1 156 ? 15.382 -6.701 24.247 1.00 6.11 838 ILE B O 1
ATOM 3432 N N . TYR C 1 157 ? 15.088 -4.989 22.800 1.00 5.77 839 TYR B N 1
ATOM 3433 C CA . TYR C 1 157 ? 16.511 -4.928 22.551 1.00 7.92 839 TYR B CA 1
ATOM 3434 C C . TYR C 1 157 ? 16.932 -3.507 22.191 1.00 6.98 839 TYR B C 1
ATOM 3435 O O . TYR C 1 157 ? 16.155 -2.733 21.626 1.00 6.27 839 TYR B O 1
ATOM 3444 N N . LEU C 1 158 ? 18.170 -3.163 22.558 1.00 8.16 840 LEU B N 1
ATOM 3445 C CA . LEU C 1 158 ? 18.739 -1.833 22.341 1.00 8.66 840 LEU B CA 1
ATOM 3446 C C . LEU C 1 158 ? 19.925 -1.935 21.393 1.00 10.77 840 LEU B C 1
ATOM 3447 O O . LEU C 1 158 ? 20.840 -2.736 21.628 1.00 10.43 840 LEU B O 1
ATOM 3452 N N . LYS C 1 159 ? 19.923 -1.119 20.342 1.00 9.40 841 LYS B N 1
ATOM 3453 C CA . LYS C 1 159 ? 20.992 -1.096 19.355 1.00 13.59 841 LYS B CA 1
ATOM 3454 C C . LYS C 1 159 ? 21.723 0.233 19.422 1.00 12.83 841 LYS B C 1
ATOM 3455 O O . LYS C 1 159 ? 21.084 1.293 19.399 1.00 11.71 841 LYS B O 1
ATOM 3461 N N . LYS C 1 160 ? 23.055 0.182 19.497 1.00 11.26 842 LYS B N 1
ATOM 3462 C CA . LYS C 1 160 ? 23.849 1.408 19.475 1.00 13.36 842 LYS B CA 1
ATOM 3463 C C . LYS C 1 160 ? 23.978 1.866 18.027 1.00 15.93 842 LYS B C 1
ATOM 3464 O O . LYS C 1 160 ? 24.270 1.051 17.140 1.00 20.28 842 LYS B O 1
ATOM 3470 N N . LEU C 1 161 ? 23.713 3.134 17.766 1.00 11.77 843 LEU B N 1
ATOM 3471 C CA . LEU C 1 161 ? 23.719 3.625 16.383 1.00 17.41 843 LEU B CA 1
ATOM 3472 C C . LEU C 1 161 ? 25.043 4.297 16.009 1.00 21.18 843 LEU B C 1
ATOM 3473 O O . LEU C 1 161 ? 25.776 4.704 16.908 1.00 23.96 843 LEU B O 1
#

Organism: Bdellovibrio bacteriovorus (strain ATCC 15356 / DSM 50701 / NCIMB 9529 / HD100) (NCBI:txid264462)

Radius of gyration: 20.74 Å; Cα contacts (8 Å, |Δi|>4): 1452; chains: 3; bounding box: 43×52×52 Å

B-factor: mean 13.23, std 6.36, range [4.49, 60.76]

Solvent-accessible surface area: 16800 Å² total; per-residue (Å²): 98,32,26,0,8,2,27,3,104,4,86,72,44,0,58,3,71,32,32,66,70,71,39,24,36,8,82,70,36,122,31,4,49,109,15,93,66,72,70,91,8,31,50,6,111,84,25,55,2,1,2,0,47,0,36,90,1,57,35,18,42,0,8,1,3,2,8,3,16,5,0,46,9,55,50,82,45,6,46,0,42,0,34,0,56,8,45,106,85,33,0,13,10,7,4,2,106,110,54,50,11,44,42,4,7,0,13,7,72,28,103,93,110,45,93,107,15,13,2,32,1,14,0,29,1,82,58,63,108,81,34,0,41,0,18,0,32,64,90,65,32,7,30,0,16,1,0,0,10,72,21,82,38,23,0,8,2,28,4,101,5,84,71,46,0,59,4,68,33,34,68,78,72,42,22,37,13,81,69,34,131,34,3,53,96,13,94,61,74,70,90,9,31,51,6,115,79,22,55,3,1,2,0,47,0,36,93,2,55,36,19,45,0,7,1,3,2,7,3,15,5,0,44,9,55,55,84,44,5,45,0,41,0,32,0,53,10,45,107,78,29,0,12,10,7,4,2,107,115,52,46,11,39,44,4,6,0,14,7,73,25,102,92,110,44,94,106,14,14,1,35,1,14,0,24,2,84,56,64,113,77,41,0,41,0,18,0,33,63,89,70,35,8,31,0,16,2,0,0,7,75,35,124,53,19,21,0,9,1,32,3,98,5,85,68,40,0,50,4,70,37,30,65,82,65,38,25,38,10,85,67,30,123,35,4,50,106,19,89,59,70,68,70,10,28,48,6,113,78,24,52,2,1,2,0,46,0,43,73,1,50,36,22,45,0,9,2,2,1,8,3,15,6,0,47,9,54,50,86,41,6,45,0,39,0,33,0,54,12,44,103,79,29,1,12,9,7,5,3,105,108,56,52,10,43,47,4,6,0,11,7,70,25,105,91,110,44,101,101,13,16,2,33,1,13,0,28,3,84,55,63,110,79,43,0,43,0,21,0,35,67,86,77,33,7,32,0,16,2,0,0,10,64,28

Secondary structure (DSSP, 8-state):
-EEEEEEEE--TT-EEEE--SS-EE----TTSPPPEEEETEE--TT-SSSEEEEEEE-SEEEEEEEEEEEEEESSTT-EEEEEEE-SS-EEEEEEEESS-EEEEEEEEEESS-EEEEEEEEEEEESSTT--EEEE--STTT-EEEEEEEE-/--EEEEEEEE--TT-EEEE--SS-EE----TTSPPPEEEETEE--TT-SSSEEEEEEE-SEEEEEEEEEEEEEESSTT-EEEEEEE-SS-EEEEEEEESS-EEEEEEEEEESS-EEEEEEEEEEEESSTTPPEEEE--STTT-EEEEEEEE-/-EEEEEEEE--TT-EEEE--SS-EE----TTSPPPEEEETEE--TT-SSSEEEEEEE-SEEEEEEEEEEEEEESSTT-EEEEEEE-SS-EEEEEEEESS-EEEEEEEEEESS-EEEEEEEEEEEESSTTPPEEEE--STTT-EEEEEEEE-

Nearest PDB structures (foldseek):
  8okw-assembly1_A  TM=1.005E+00  e=1.759E-33  Bdellovibrio bacteriovorus HD100
  4d7y-assembly1_A  TM=5.517E-01  e=1.258E-03  Mus musculus
  4oum-assembly1_A  TM=5.754E-01  e=2.465E-03  Homo sapiens
  1uyy-assembly2_B  TM=2.914E-01  e=1.862E-03  Cellvibrio mixtus
  2xon-assembly1_A  TM=2.836E-01  e=6.788E-04  Thermotoga maritima